Protein AF-0000000065801527 (afdb_homodimer)

Solvent-accessible surface area (backbone atoms only — not comparable to full-atom values): 21418 Å² total; per-residue (Å²): 125,60,31,34,37,39,39,35,39,56,67,44,54,49,92,78,25,67,23,32,37,45,43,52,46,25,53,54,37,26,45,69,68,40,76,78,54,48,74,46,78,42,53,46,76,80,48,93,72,74,78,72,45,41,54,35,53,51,25,48,53,30,50,76,69,70,43,84,64,54,73,69,18,48,52,38,35,50,53,30,48,53,56,30,49,56,55,68,66,28,48,30,38,35,43,23,27,39,48,54,92,47,17,52,43,33,58,49,49,28,52,50,53,42,44,66,33,80,78,65,27,24,37,81,50,99,89,40,76,42,37,60,47,42,85,45,48,41,38,41,37,33,19,31,43,52,66,42,83,44,82,87,35,36,82,56,50,43,25,66,54,44,53,51,50,52,35,35,54,24,32,30,75,74,56,49,72,49,71,37,58,22,39,62,68,37,65,94,46,17,67,59,44,50,52,56,36,45,52,51,39,37,55,51,28,58,72,102,125,62,32,33,36,39,38,36,38,56,66,43,54,49,92,78,26,66,23,33,37,45,44,53,46,25,52,54,38,26,45,70,68,41,76,78,52,48,74,46,79,42,52,46,76,80,48,92,72,73,78,72,43,41,54,34,52,50,26,47,52,31,51,77,70,72,44,86,64,55,74,68,18,48,52,38,34,50,52,31,47,53,56,29,50,55,55,69,66,30,48,31,38,36,42,22,27,38,48,53,94,46,16,53,44,32,57,49,51,29,51,51,53,41,44,66,35,80,77,63,27,25,37,81,50,98,89,41,78,42,37,61,48,41,84,45,47,39,37,39,37,34,21,32,43,50,67,42,84,44,82,87,35,36,82,55,51,41,23,67,54,44,54,52,51,52,36,34,53,24,32,29,75,74,55,50,72,49,72,37,57,22,39,62,68,37,63,93,46,17,69,58,43,49,52,55,36,46,52,51,38,36,56,50,27,58,72,103

Structure (mmCIF, N/CA/C/O backbone):
data_AF-0000000065801527-model_v1
#
loop_
_entity.id
_entity.type
_entity.pdbx_description
1 polymer 'FMN-dependent NADH:quinone oxidoreductase 1'
#
loop_
_atom_site.group_PDB
_atom_site.id
_atom_site.type_symbol
_atom_site.label_atom_id
_atom_site.label_alt_id
_atom_site.label_comp_id
_atom_site.label_asym_id
_atom_site.label_entity_id
_atom_site.label_seq_id
_atom_site.pdbx_PDB_ins_code
_atom_site.Cartn_x
_atom_site.Cartn_y
_atom_site.Cartn_z
_atom_site.occupancy
_atom_site.B_iso_or_equiv
_atom_site.auth_seq_id
_atom_site.auth_comp_id
_atom_site.auth_asym_id
_atom_site.auth_atom_id
_atom_site.pdbx_PDB_model_num
ATOM 1 N N . MET A 1 1 ? -17.875 -24.969 -15.883 1 78.06 1 MET A N 1
ATOM 2 C CA . MET A 1 1 ? -16.422 -24.984 -15.797 1 78.06 1 MET A CA 1
ATOM 3 C C . MET A 1 1 ? -15.922 -23.969 -14.766 1 78.06 1 MET A C 1
ATOM 5 O O . MET A 1 1 ? -16.547 -22.938 -14.555 1 78.06 1 MET A O 1
ATOM 9 N N . SER A 1 2 ? -14.914 -24.312 -13.953 1 87.69 2 SER A N 1
ATOM 10 C CA . SER A 1 2 ? -14.43 -23.438 -12.891 1 87.69 2 SER A CA 1
ATOM 11 C C . SER A 1 2 ? -13.68 -22.25 -13.453 1 87.69 2 SER A C 1
ATOM 13 O O . SER A 1 2 ? -12.961 -22.375 -14.445 1 87.69 2 SER A O 1
ATOM 15 N N . LYS A 1 3 ? -14 -21.078 -13.023 1 95.19 3 LYS A N 1
ATOM 16 C CA . LYS A 1 3 ? -13.312 -19.859 -13.398 1 95.19 3 LYS A CA 1
ATOM 17 C C . LYS A 1 3 ? -12.203 -19.516 -12.398 1 95.19 3 LYS A C 1
ATOM 19 O O . LYS A 1 3 ? -12.453 -19.438 -11.195 1 95.19 3 LYS A O 1
ATOM 24 N N . VAL A 1 4 ? -10.977 -19.344 -12.93 1 97.81 4 VAL A N 1
ATOM 25 C CA . VAL A 1 4 ? -9.828 -19.094 -12.07 1 97.81 4 VAL A CA 1
ATOM 26 C C . VAL A 1 4 ? -9.203 -17.75 -12.43 1 97.81 4 VAL A C 1
ATOM 28 O O . VAL A 1 4 ? -9.039 -17.422 -13.609 1 97.81 4 VAL A O 1
ATOM 31 N N . LEU A 1 5 ? -8.938 -16.953 -11.461 1 98.75 5 LEU A N 1
ATOM 32 C CA . LEU A 1 5 ? -8.312 -15.648 -11.617 1 98.75 5 LEU A CA 1
ATOM 33 C C . LEU A 1 5 ? -6.914 -15.633 -11 1 98.75 5 LEU A C 1
ATOM 35 O O . LEU A 1 5 ? -6.754 -15.883 -9.805 1 98.75 5 LEU A O 1
ATOM 39 N N . PHE A 1 6 ? -5.863 -15.453 -11.82 1 98.75 6 PHE A N 1
ATOM 40 C CA . PHE A 1 6 ? -4.48 -15.312 -11.375 1 98.75 6 PHE A CA 1
ATOM 41 C C . PHE A 1 6 ? -4.062 -13.844 -11.367 1 98.75 6 PHE A C 1
ATOM 43 O O . PHE A 1 6 ? -4.059 -13.188 -12.406 1 98.75 6 PHE A O 1
ATOM 50 N N . VAL A 1 7 ? -3.689 -13.352 -10.211 1 98.94 7 VAL A N 1
ATOM 51 C CA . VAL A 1 7 ? -3.314 -11.945 -10.062 1 98.94 7 VAL A CA 1
ATOM 52 C C . VAL A 1 7 ? -1.834 -11.844 -9.703 1 98.94 7 VAL A C 1
ATOM 54 O O . VAL A 1 7 ? -1.413 -12.305 -8.641 1 98.94 7 VAL A O 1
ATOM 57 N N . LYS A 1 8 ? -1.072 -11.258 -10.586 1 98.81 8 LYS A N 1
ATOM 58 C CA . LYS A 1 8 ? 0.362 -11.047 -10.406 1 98.81 8 LYS A CA 1
ATOM 59 C C . LYS A 1 8 ? 0.672 -9.586 -10.094 1 98.81 8 LYS A C 1
ATOM 61 O O . LYS A 1 8 ? 0.29 -8.688 -10.844 1 98.81 8 LYS A O 1
ATOM 66 N N . ALA A 1 9 ? 1.369 -9.344 -8.953 1 98.81 9 ALA A N 1
ATOM 67 C CA . ALA A 1 9 ? 1.674 -7.969 -8.562 1 98.81 9 ALA A CA 1
ATOM 68 C C . ALA A 1 9 ? 3.182 -7.742 -8.492 1 98.81 9 ALA A C 1
ATOM 70 O O . ALA A 1 9 ? 3.676 -7.125 -7.543 1 98.81 9 ALA A O 1
ATOM 71 N N . ASN A 1 10 ? 3.928 -8.227 -9.391 1 98.75 10 ASN A N 1
ATOM 72 C CA . ASN A 1 10 ? 5.359 -8.023 -9.57 1 98.75 10 ASN A CA 1
ATOM 73 C C . ASN A 1 10 ? 5.738 -7.992 -11.047 1 98.75 10 ASN A C 1
ATOM 75 O O . ASN A 1 10 ? 5.512 -8.961 -11.773 1 98.75 10 ASN A O 1
ATOM 79 N N . ASP A 1 11 ? 6.332 -6.883 -11.508 1 98.38 11 ASP A N 1
ATOM 80 C CA . ASP A 1 11 ? 6.652 -6.785 -12.93 1 98.38 11 ASP A CA 1
ATOM 81 C C . ASP A 1 11 ? 8.125 -7.113 -13.18 1 98.38 11 ASP A C 1
ATOM 83 O O . ASP A 1 11 ? 8.609 -6.961 -14.305 1 98.38 11 ASP A O 1
ATOM 87 N N . ARG A 1 12 ? 8.844 -7.512 -12.141 1 97.88 12 ARG A N 1
ATOM 88 C CA . ARG A 1 12 ? 10.203 -7.98 -12.367 1 97.88 12 ARG A CA 1
ATOM 89 C C . ARG A 1 12 ? 10.203 -9.359 -13.023 1 97.88 12 ARG A C 1
ATOM 91 O O . ARG A 1 12 ? 9.352 -10.195 -12.719 1 97.88 12 ARG A O 1
ATOM 98 N N . PRO A 1 13 ? 11.141 -9.609 -13.93 1 96.69 13 PRO A N 1
ATOM 99 C CA . PRO A 1 13 ? 11.188 -10.914 -14.594 1 96.69 13 PRO A CA 1
ATOM 100 C C . PRO A 1 13 ? 11.43 -12.062 -13.617 1 96.69 13 PRO A C 1
ATOM 102 O O . PRO A 1 13 ? 12.102 -11.875 -12.594 1 96.69 13 PRO A O 1
ATOM 105 N N . ALA A 1 14 ? 10.906 -13.219 -13.938 1 96.06 14 ALA A N 1
ATOM 106 C CA . ALA A 1 14 ? 10.992 -14.391 -13.078 1 96.06 14 ALA A CA 1
ATOM 107 C C . ALA A 1 14 ? 12.445 -14.75 -12.781 1 96.06 14 ALA A C 1
ATOM 109 O O . ALA A 1 14 ? 12.75 -15.297 -11.719 1 96.06 14 ALA A O 1
ATOM 110 N N . GLU A 1 15 ? 13.328 -14.422 -13.617 1 94.56 15 GLU A N 1
ATOM 111 C CA . GLU A 1 15 ? 14.742 -14.711 -13.422 1 94.56 15 GLU A CA 1
ATOM 112 C C . GLU A 1 15 ? 15.336 -13.859 -12.312 1 94.56 15 GLU A C 1
ATOM 114 O O . GLU A 1 15 ? 16.391 -14.188 -11.758 1 94.56 15 GLU A O 1
ATOM 119 N N . GLN A 1 16 ? 14.633 -12.781 -11.977 1 94.38 16 GLN A N 1
ATOM 120 C CA . GLN A 1 16 ? 15.211 -11.82 -11.047 1 94.38 16 GLN A CA 1
ATOM 121 C C . GLN A 1 16 ? 14.359 -11.703 -9.781 1 94.38 16 GLN A C 1
ATOM 123 O O . GLN A 1 16 ? 14.789 -11.102 -8.789 1 94.38 16 GLN A O 1
ATOM 128 N N . ALA A 1 17 ? 13.18 -12.25 -9.852 1 97.94 17 ALA A N 1
ATOM 129 C CA . ALA A 1 17 ? 12.266 -12.055 -8.734 1 97.94 17 ALA A CA 1
ATOM 130 C C . ALA A 1 17 ? 11.586 -13.367 -8.336 1 97.94 17 ALA A C 1
ATOM 132 O O . ALA A 1 17 ? 10.93 -14.008 -9.164 1 97.94 17 ALA A O 1
ATOM 133 N N . VAL A 1 18 ? 11.617 -13.688 -7.082 1 98.69 18 VAL A N 1
ATOM 134 C CA . VAL A 1 18 ? 11.164 -14.977 -6.566 1 98.69 18 VAL A CA 1
ATOM 135 C C . VAL A 1 18 ? 9.641 -15.07 -6.668 1 98.69 18 VAL A C 1
ATOM 137 O O . VAL A 1 18 ? 9.102 -16.125 -7.035 1 98.69 18 VAL A O 1
ATOM 140 N N . SER A 1 19 ? 8.953 -14 -6.352 1 98.81 19 SER A N 1
ATOM 141 C CA . SER A 1 19 ? 7.492 -14.055 -6.422 1 98.81 19 SER A CA 1
ATOM 142 C C . SER A 1 19 ? 7.02 -14.258 -7.855 1 98.81 19 SER A C 1
ATOM 144 O O . SER A 1 19 ? 5.996 -14.906 -8.094 1 98.81 19 SER A O 1
ATOM 146 N N . SER A 1 20 ? 7.711 -13.625 -8.828 1 98.75 20 SER A N 1
ATOM 147 C CA . SER A 1 20 ? 7.398 -13.867 -10.234 1 98.75 20 SER A CA 1
ATOM 148 C C . SER A 1 20 ? 7.613 -15.328 -10.609 1 98.75 20 SER A C 1
ATOM 150 O O . SER A 1 20 ? 6.812 -15.906 -11.344 1 98.75 20 SER A O 1
ATOM 152 N N . LYS A 1 21 ? 8.664 -15.93 -10.078 1 98.62 21 LYS A N 1
ATOM 153 C CA . LYS A 1 21 ? 8.906 -17.359 -10.289 1 98.62 21 LYS A CA 1
ATOM 154 C C . LYS A 1 21 ? 7.781 -18.203 -9.688 1 98.62 21 LYS A C 1
ATOM 156 O O . LYS A 1 21 ? 7.352 -19.188 -10.297 1 98.62 21 LYS A O 1
ATOM 161 N N . MET A 1 22 ? 7.426 -17.828 -8.492 1 98.94 22 MET A N 1
ATOM 162 C CA . MET A 1 22 ? 6.305 -18.516 -7.852 1 98.94 22 MET A CA 1
ATOM 163 C C . MET A 1 22 ? 5.066 -18.484 -8.742 1 98.94 22 MET A C 1
ATOM 165 O O . MET A 1 22 ? 4.406 -19.5 -8.938 1 98.94 22 MET A O 1
ATOM 169 N N . TYR A 1 23 ? 4.746 -17.281 -9.258 1 98.88 23 TYR A N 1
ATOM 170 C CA . TYR A 1 23 ? 3.574 -17.094 -10.109 1 98.88 23 TYR A CA 1
ATOM 171 C C . TYR A 1 23 ? 3.629 -18 -11.328 1 98.88 23 TYR A C 1
ATOM 173 O O . TYR A 1 23 ? 2.684 -18.75 -11.594 1 98.88 23 TYR A O 1
ATOM 181 N N . GLU A 1 24 ? 4.762 -17.953 -12.062 1 98.69 24 GLU A N 1
ATOM 182 C CA . GLU A 1 24 ? 4.902 -18.75 -13.289 1 98.69 24 GLU A CA 1
ATOM 183 C C . GLU A 1 24 ? 4.816 -20.234 -12.992 1 98.69 24 GLU A C 1
ATOM 185 O O . GLU A 1 24 ? 4.18 -20.984 -13.742 1 98.69 24 GLU A O 1
ATOM 190 N N . THR A 1 25 ? 5.473 -20.641 -11.938 1 98.75 25 THR A N 1
ATOM 191 C CA . THR A 1 25 ? 5.449 -22.047 -11.523 1 98.75 25 THR A CA 1
ATOM 192 C C . THR A 1 25 ? 4.027 -22.484 -11.203 1 98.75 25 THR A C 1
ATOM 194 O O . THR A 1 25 ? 3.592 -23.562 -11.641 1 98.75 25 THR A O 1
ATOM 197 N N . PHE A 1 26 ? 3.291 -21.688 -10.43 1 98.88 26 PHE A N 1
ATOM 198 C CA . PHE A 1 26 ? 1.918 -22.016 -10.07 1 98.88 26 PHE A CA 1
ATOM 199 C C . PHE A 1 26 ? 1.047 -22.156 -11.312 1 98.88 26 PHE A C 1
ATOM 201 O O . PHE A 1 26 ? 0.351 -23.156 -11.484 1 98.88 26 PHE A O 1
ATOM 208 N N . VAL A 1 27 ? 1.111 -21.141 -12.156 1 98.06 27 VAL A N 1
ATOM 209 C CA . VAL A 1 27 ? 0.258 -21.078 -13.336 1 98.06 27 VAL A CA 1
ATOM 210 C C . VAL A 1 27 ? 0.53 -22.281 -14.234 1 98.06 27 VAL A C 1
ATOM 212 O O . VAL A 1 27 ? -0.401 -22.969 -14.672 1 98.06 27 VAL A O 1
ATOM 215 N N . SER A 1 28 ? 1.818 -22.547 -14.508 1 97.69 28 SER A N 1
ATOM 216 C CA . SER A 1 28 ? 2.174 -23.656 -15.391 1 97.69 28 SER A CA 1
ATOM 217 C C . SER A 1 28 ? 1.722 -24.984 -14.812 1 97.69 28 SER A C 1
ATOM 219 O O . SER A 1 28 ? 1.13 -25.812 -15.523 1 97.69 28 SER A O 1
ATOM 221 N N . THR A 1 29 ? 1.956 -25.203 -13.562 1 98.38 29 THR A N 1
ATOM 222 C CA . THR A 1 29 ? 1.58 -26.453 -12.898 1 98.38 29 THR A CA 1
ATOM 223 C C . THR A 1 29 ? 0.064 -26.625 -12.883 1 98.38 29 THR A C 1
ATOM 225 O O . THR A 1 29 ? -0.45 -27.703 -13.164 1 98.38 29 THR A O 1
ATOM 228 N N . TYR A 1 30 ? -0.646 -25.547 -12.547 1 97.81 30 TYR A N 1
ATOM 229 C CA . TYR A 1 30 ? -2.104 -25.594 -12.492 1 97.81 30 TYR A CA 1
ATOM 230 C C . TYR A 1 30 ? -2.689 -25.922 -13.859 1 97.81 30 TYR A C 1
ATOM 232 O O . TYR A 1 30 ? -3.596 -26.766 -13.969 1 97.81 30 TYR A O 1
ATOM 240 N N . LYS A 1 31 ? -2.215 -25.266 -14.875 1 96.12 31 LYS A N 1
ATOM 241 C CA . LYS A 1 31 ? -2.709 -25.484 -16.234 1 96.12 31 LYS A CA 1
ATOM 242 C C . LYS A 1 31 ? -2.488 -26.938 -16.656 1 96.12 31 LYS A C 1
ATOM 244 O O . LYS A 1 31 ? -3.328 -27.516 -17.344 1 96.12 31 LYS A O 1
ATOM 249 N N . GLU A 1 32 ? -1.385 -27.469 -16.281 1 95.75 32 GLU A N 1
ATOM 250 C CA . GLU A 1 32 ? -1.083 -28.859 -16.578 1 95.75 32 GLU A CA 1
ATOM 251 C C . GLU A 1 32 ? -2.053 -29.797 -15.875 1 95.75 32 GLU A C 1
ATOM 253 O O . GLU A 1 32 ? -2.516 -30.781 -16.469 1 95.75 32 GLU A O 1
ATOM 258 N N . ALA A 1 33 ? -2.389 -29.484 -14.727 1 94.81 33 ALA A N 1
ATOM 259 C CA . ALA A 1 33 ? -3.242 -30.344 -13.906 1 94.81 33 ALA A CA 1
ATOM 260 C C . ALA A 1 33 ? -4.715 -30.141 -14.242 1 94.81 33 ALA A C 1
ATOM 262 O O . ALA A 1 33 ? -5.547 -31.016 -13.992 1 94.81 33 ALA A O 1
ATOM 263 N N . ASN A 1 34 ? -5.016 -28.969 -14.805 1 93.75 34 ASN A N 1
ATOM 264 C CA . ASN A 1 34 ? -6.398 -28.594 -15.094 1 93.75 34 ASN A CA 1
ATOM 265 C C . ASN A 1 34 ? -6.543 -28.047 -16.5 1 93.75 34 ASN A C 1
ATOM 267 O O . ASN A 1 34 ? -6.875 -26.875 -16.688 1 93.75 34 ASN A O 1
ATOM 271 N N . PRO A 1 35 ? -6.504 -28.891 -17.469 1 89.5 35 PRO A N 1
ATOM 272 C CA . PRO A 1 35 ? -6.469 -28.438 -18.859 1 89.5 35 PRO A CA 1
ATOM 273 C C . PRO A 1 35 ? -7.789 -27.812 -19.312 1 89.5 35 PRO A C 1
ATOM 275 O O . PRO A 1 35 ? -7.82 -27.062 -20.281 1 89.5 35 PRO A O 1
ATOM 278 N N . ASN A 1 36 ? -8.883 -27.953 -18.688 1 87.94 36 ASN A N 1
ATOM 279 C CA . ASN A 1 36 ? -10.188 -27.484 -19.141 1 87.94 36 ASN A CA 1
ATOM 280 C C . ASN A 1 36 ? -10.664 -26.297 -18.297 1 87.94 36 ASN A C 1
ATOM 282 O O . ASN A 1 36 ? -11.82 -25.875 -18.422 1 87.94 36 ASN A O 1
ATOM 286 N N . THR A 1 37 ? -9.828 -25.641 -17.594 1 89.94 37 THR A N 1
ATOM 287 C CA . THR A 1 37 ? -10.234 -24.531 -16.734 1 89.94 37 THR A CA 1
ATOM 288 C C . THR A 1 37 ? -10.148 -23.203 -17.484 1 89.94 37 THR A C 1
ATOM 290 O O . THR A 1 37 ? -9.281 -23.031 -18.328 1 89.94 37 THR A O 1
ATOM 293 N N . GLU A 1 38 ? -11.141 -22.344 -17.297 1 95 38 GLU A N 1
ATOM 294 C CA . GLU A 1 38 ? -11.094 -20.984 -17.797 1 95 38 GLU A CA 1
ATOM 295 C C . GLU A 1 38 ? -10.234 -20.094 -16.891 1 95 38 GLU A C 1
ATOM 297 O O . GLU A 1 38 ? -10.562 -19.875 -15.727 1 95 38 GLU A O 1
ATOM 302 N N . ILE A 1 39 ? -9.18 -19.609 -17.469 1 96.25 39 ILE A N 1
ATOM 303 C CA . ILE A 1 39 ? -8.203 -18.875 -16.672 1 96.25 39 ILE A CA 1
ATOM 304 C C . ILE A 1 39 ? -8.133 -17.438 -17.141 1 96.25 39 ILE A C 1
ATOM 306 O O . ILE A 1 39 ? -8.078 -17.172 -18.344 1 96.25 39 ILE A O 1
ATOM 310 N N . THR A 1 40 ? -8.281 -16.484 -16.234 1 97.81 40 THR A N 1
ATOM 311 C CA . THR A 1 40 ? -7.953 -15.078 -16.453 1 97.81 40 THR A CA 1
ATOM 312 C C . THR A 1 40 ? -6.676 -14.703 -15.711 1 97.81 40 THR A C 1
ATOM 314 O O . THR A 1 40 ? -6.551 -14.969 -14.516 1 97.81 40 THR A O 1
ATOM 317 N N . GLU A 1 41 ? -5.699 -14.195 -16.406 1 98.12 41 GLU A N 1
ATOM 318 C CA . GLU A 1 41 ? -4.445 -13.742 -15.805 1 98.12 41 GLU A CA 1
ATOM 319 C C . GLU A 1 41 ? -4.355 -12.219 -15.805 1 98.12 41 GLU A C 1
ATOM 321 O O . GLU A 1 41 ? -4.559 -11.578 -16.844 1 98.12 41 GLU A O 1
ATOM 326 N N . LEU A 1 42 ? -4.094 -11.672 -14.672 1 98.69 42 LEU A N 1
ATOM 327 C CA . LEU A 1 42 ? -3.91 -10.234 -14.531 1 98.69 42 LEU A CA 1
ATOM 328 C C . LEU A 1 42 ? -2.488 -9.906 -14.086 1 98.69 42 LEU A C 1
ATOM 330 O O . LEU A 1 42 ? -2.043 -10.367 -13.031 1 98.69 42 LEU A O 1
ATOM 334 N N . ASP A 1 43 ? -1.801 -9.242 -14.906 1 98.56 43 ASP A N 1
ATOM 335 C CA . ASP A 1 43 ? -0.57 -8.562 -14.508 1 98.56 43 ASP A CA 1
ATOM 336 C C . ASP A 1 43 ? -0.842 -7.105 -14.133 1 98.56 43 ASP A C 1
ATOM 338 O O . ASP A 1 43 ? -1.006 -6.254 -15.008 1 98.56 43 ASP A O 1
ATOM 342 N N . LEU A 1 44 ? -0.813 -6.797 -12.875 1 98.81 44 LEU A N 1
ATOM 343 C CA . LEU A 1 44 ? -1.33 -5.52 -12.398 1 98.81 44 LEU A CA 1
ATOM 344 C C . LEU A 1 44 ? -0.447 -4.367 -12.867 1 98.81 44 LEU A C 1
ATOM 346 O O . LEU A 1 44 ? -0.928 -3.248 -13.055 1 98.81 44 LEU A O 1
ATOM 350 N N . PHE A 1 45 ? 0.831 -4.602 -13.062 1 98.44 45 PHE A N 1
ATOM 351 C CA . PHE A 1 45 ? 1.733 -3.553 -13.523 1 98.44 45 PHE A CA 1
ATOM 352 C C . PHE A 1 45 ? 1.516 -3.264 -15.008 1 98.44 45 PHE A C 1
ATOM 354 O O . PHE A 1 45 ? 1.897 -2.199 -15.5 1 98.44 45 PHE A O 1
ATOM 361 N N . ALA A 1 46 ? 0.953 -4.207 -15.727 1 97.81 46 ALA A N 1
ATOM 362 C CA . ALA A 1 46 ? 0.756 -4.047 -17.156 1 97.81 46 ALA A CA 1
ATOM 363 C C . ALA A 1 46 ? -0.588 -3.389 -17.469 1 97.81 46 ALA A C 1
ATOM 365 O O . ALA A 1 46 ? -0.86 -3.012 -18.609 1 97.81 46 ALA A O 1
ATOM 366 N N . LEU A 1 47 ? -1.418 -3.234 -16.453 1 97.94 47 LEU A N 1
ATOM 367 C CA . LEU A 1 47 ? -2.748 -2.656 -16.625 1 97.94 47 LEU A CA 1
ATOM 368 C C . LEU A 1 47 ? -2.73 -1.161 -16.312 1 97.94 47 LEU A C 1
ATOM 370 O O . LEU A 1 47 ? -1.825 -0.671 -15.641 1 97.94 47 LEU A O 1
ATOM 374 N N . ASP A 1 48 ? -3.66 -0.472 -16.906 1 95.62 48 ASP A N 1
ATOM 375 C CA . ASP A 1 48 ? -3.918 0.911 -16.516 1 95.62 48 ASP A CA 1
ATOM 376 C C . ASP A 1 48 ? -4.855 0.976 -15.312 1 95.62 48 ASP A C 1
ATOM 378 O O . ASP A 1 48 ? -6.078 1 -15.469 1 95.62 48 ASP A O 1
ATOM 382 N N . LEU A 1 49 ? -4.289 1.037 -14.148 1 98.19 49 LEU A N 1
ATOM 383 C CA . LEU A 1 49 ? -5.043 1.046 -12.898 1 98.19 49 LEU A CA 1
ATOM 384 C C . LEU A 1 49 ? -4.941 2.404 -12.211 1 98.19 49 LEU A C 1
ATOM 386 O O . LEU A 1 49 ? -4.031 2.633 -11.414 1 98.19 49 LEU A O 1
ATOM 390 N N . PRO A 1 50 ? -5.895 3.312 -12.508 1 98.19 50 PRO A N 1
ATOM 391 C CA . PRO A 1 50 ? -5.871 4.578 -11.766 1 98.19 50 PRO A CA 1
ATOM 392 C C . PRO A 1 50 ? -5.973 4.379 -10.258 1 98.19 50 PRO A C 1
ATOM 394 O O . PRO A 1 50 ? -6.691 3.486 -9.797 1 98.19 50 PRO A O 1
ATOM 397 N N . TYR A 1 51 ? -5.258 5.219 -9.562 1 98.62 51 TYR A N 1
ATOM 398 C CA . TYR A 1 51 ? -5.34 5.16 -8.109 1 98.62 51 TYR A CA 1
ATOM 399 C C . TYR A 1 51 ? -6.785 5.281 -7.637 1 98.62 51 TYR A C 1
ATOM 401 O O . TYR A 1 51 ? -7.555 6.074 -8.18 1 98.62 51 TYR A O 1
ATOM 409 N N . TYR A 1 52 ? -7.109 4.465 -6.68 1 98.62 52 TYR A N 1
ATOM 410 C CA . TYR A 1 52 ? -8.422 4.543 -6.043 1 98.62 52 TYR A CA 1
ATOM 411 C C . TYR A 1 52 ? -8.492 5.719 -5.074 1 98.62 52 TYR A C 1
ATOM 413 O O . TYR A 1 52 ? -7.688 5.812 -4.145 1 98.62 52 TYR A O 1
ATOM 421 N N . GLY A 1 53 ? -9.422 6.68 -5.281 1 98.06 53 GLY A N 1
ATOM 422 C CA . GLY A 1 53 ? -9.531 7.875 -4.465 1 98.06 53 GLY A CA 1
ATOM 423 C C . GLY A 1 53 ? -10.922 8.492 -4.5 1 98.06 53 GLY A C 1
ATOM 424 O O . GLY A 1 53 ? -11.922 7.785 -4.613 1 98.06 53 GLY A O 1
ATOM 425 N N . ASN A 1 54 ? -10.953 9.773 -4.332 1 98.12 54 ASN A N 1
ATOM 426 C CA . ASN A 1 54 ? -12.195 10.516 -4.129 1 98.12 54 ASN A CA 1
ATOM 427 C C . ASN A 1 54 ? -13.156 10.336 -5.309 1 98.12 54 ASN A C 1
ATOM 429 O O . ASN A 1 54 ? -14.367 10.227 -5.117 1 98.12 54 ASN A O 1
ATOM 433 N N . ILE A 1 55 ? -12.641 10.344 -6.531 1 98.06 55 ILE A N 1
ATOM 434 C CA . ILE A 1 55 ? -13.492 10.25 -7.707 1 98.06 55 ILE A CA 1
ATOM 435 C C . ILE A 1 55 ? -14.234 8.914 -7.711 1 98.06 55 ILE A C 1
ATOM 437 O O . ILE A 1 55 ? -15.445 8.875 -7.922 1 98.06 55 ILE A O 1
ATOM 441 N N . ALA A 1 56 ? -13.539 7.828 -7.457 1 98.12 56 ALA A N 1
ATOM 442 C CA . ALA A 1 56 ? -14.156 6.504 -7.418 1 98.12 56 ALA A CA 1
ATOM 443 C C . ALA A 1 56 ? -15.086 6.367 -6.215 1 98.12 56 ALA A C 1
ATOM 445 O O . ALA A 1 56 ? -16.188 5.812 -6.328 1 98.12 56 ALA A O 1
ATOM 446 N N . ILE A 1 57 ? -14.648 6.883 -5.086 1 97.5 57 ILE A N 1
ATOM 447 C CA . ILE A 1 57 ? -15.414 6.789 -3.85 1 97.5 57 ILE A CA 1
ATOM 448 C C . ILE A 1 57 ? -16.719 7.574 -3.994 1 97.5 57 ILE A C 1
ATOM 450 O O . ILE A 1 57 ? -17.797 7.047 -3.732 1 97.5 57 ILE A O 1
ATOM 454 N N . SER A 1 58 ? -16.609 8.82 -4.418 1 97.06 58 SER A N 1
ATOM 455 C CA . SER A 1 58 ? -17.781 9.672 -4.602 1 97.06 58 SER A CA 1
ATOM 456 C C . SER A 1 58 ? -18.703 9.125 -5.688 1 97.06 58 SER A C 1
ATOM 458 O O . SER A 1 58 ? -19.922 9.148 -5.543 1 97.06 58 SER A O 1
ATOM 460 N N . GLY A 1 59 ? -18.094 8.68 -6.805 1 97.81 59 GLY A N 1
ATOM 461 C CA . GLY A 1 59 ? -18.891 8.078 -7.863 1 97.81 59 GLY A CA 1
ATOM 462 C C . GLY A 1 59 ? -19.688 6.875 -7.391 1 97.81 59 GLY A C 1
ATOM 463 O O . GLY A 1 59 ? -20.875 6.738 -7.727 1 97.81 59 GLY A O 1
ATOM 464 N N . GLY A 1 60 ? -19.047 5.996 -6.656 1 96.62 60 GLY A N 1
ATOM 465 C CA . GLY A 1 60 ? -19.734 4.844 -6.105 1 96.62 60 GLY A CA 1
ATOM 466 C C . GLY A 1 60 ? -20.891 5.227 -5.195 1 96.62 60 GLY A C 1
ATOM 467 O O . GLY A 1 60 ? -21.969 4.637 -5.273 1 96.62 60 GLY A O 1
ATOM 468 N N . TYR A 1 61 ? -20.641 6.207 -4.328 1 95.38 61 TYR A N 1
ATOM 469 C CA . TYR A 1 61 ? -21.688 6.707 -3.43 1 95.38 61 TYR A CA 1
ATOM 470 C C . TYR A 1 61 ? -22.859 7.262 -4.211 1 95.38 61 TYR A C 1
ATOM 472 O O . TYR A 1 61 ? -24.016 6.902 -3.945 1 95.38 61 TYR A O 1
ATOM 480 N N . LYS A 1 62 ? -22.594 8.156 -5.184 1 96.81 62 LYS A N 1
ATOM 481 C CA . LYS A 1 62 ? -23.625 8.781 -5.988 1 96.81 62 LYS A CA 1
ATOM 482 C C . LYS A 1 62 ? -24.453 7.738 -6.734 1 96.81 62 LYS A C 1
ATOM 484 O O . LYS A 1 62 ? -25.688 7.812 -6.766 1 96.81 62 LYS A O 1
ATOM 489 N N . ARG A 1 63 ? -23.781 6.816 -7.285 1 95.25 63 ARG A N 1
ATOM 490 C CA . ARG A 1 63 ? -24.469 5.75 -8.008 1 95.25 63 ARG A CA 1
ATOM 491 C C . ARG A 1 63 ? -25.422 4.988 -7.086 1 95.25 63 ARG A C 1
ATOM 493 O O . ARG A 1 63 ? -26.547 4.691 -7.469 1 95.25 63 ARG A O 1
ATOM 500 N N . SER A 1 64 ? -24.922 4.66 -5.934 1 93.56 64 SER A N 1
ATOM 501 C CA . SER A 1 64 ? -25.734 3.906 -4.984 1 93.56 64 SER A CA 1
ATOM 502 C C . SER A 1 64 ? -26.969 4.699 -4.551 1 93.56 64 SER A C 1
ATOM 504 O O . SER A 1 64 ? -27.984 4.117 -4.156 1 93.56 64 SER A O 1
ATOM 506 N N . GLN A 1 65 ? -26.891 6.016 -4.664 1 95.12 65 GLN A N 1
ATOM 507 C CA . GLN A 1 65 ? -27.984 6.891 -4.27 1 95.12 65 GLN A CA 1
ATOM 508 C C . GLN A 1 65 ? -28.859 7.25 -5.465 1 95.12 65 GLN A C 1
ATOM 510 O O . GLN A 1 65 ? -29.828 8.016 -5.336 1 95.12 65 GLN A O 1
ATOM 515 N N . GLY A 1 66 ? -28.469 6.785 -6.605 1 95.12 66 GLY A N 1
ATOM 516 C CA . GLY A 1 66 ? -29.219 7.094 -7.809 1 95.12 66 GLY A CA 1
ATOM 517 C C . GLY A 1 66 ? -28.969 8.5 -8.328 1 95.12 66 GLY A C 1
ATOM 518 O O . GLY A 1 66 ? -29.812 9.07 -9.023 1 95.12 66 GLY A O 1
ATOM 519 N N . MET A 1 67 ? -27.844 9.086 -7.957 1 97.56 67 MET A N 1
ATOM 520 C CA . MET A 1 67 ? -27.5 10.43 -8.391 1 97.56 67 MET A CA 1
ATOM 521 C C . MET A 1 67 ? -26.734 10.391 -9.711 1 97.56 67 MET A C 1
ATOM 523 O O . MET A 1 67 ? -26.141 9.367 -10.07 1 97.56 67 MET A O 1
ATOM 527 N N . GLU A 1 68 ? -26.719 11.453 -10.367 1 97.75 68 GLU A N 1
ATOM 528 C CA . GLU A 1 68 ? -25.984 11.578 -11.617 1 97.75 68 GLU A CA 1
ATOM 529 C C . GLU A 1 68 ? -24.469 11.609 -11.375 1 97.75 68 GLU A C 1
ATOM 531 O O . GLU A 1 68 ? -24.016 12.234 -10.414 1 97.75 68 GLU A O 1
ATOM 536 N N . LEU A 1 69 ? -23.75 11.023 -12.219 1 98.19 69 LEU A N 1
ATOM 537 C CA . LEU A 1 69 ? -22.297 10.984 -12.156 1 98.19 69 LEU A CA 1
ATOM 538 C C . LEU A 1 69 ? -21.688 11.883 -13.219 1 98.19 69 LEU A C 1
ATOM 540 O O . LEU A 1 69 ? -22.234 12.016 -14.312 1 98.19 69 LEU A O 1
ATOM 544 N N . THR A 1 70 ? -20.656 12.547 -12.891 1 98 70 THR A N 1
ATOM 545 C CA . THR A 1 70 ? -19.844 13.188 -13.922 1 98 70 THR A CA 1
ATOM 546 C C . THR A 1 70 ? -19.203 12.141 -14.828 1 98 70 THR A C 1
ATOM 548 O O . THR A 1 70 ? -19.188 10.953 -14.508 1 98 70 THR A O 1
ATOM 551 N N . ALA A 1 71 ? -18.688 12.508 -15.906 1 98.12 71 ALA A N 1
ATOM 552 C CA . ALA A 1 71 ? -18.016 11.602 -16.828 1 98.12 71 ALA A CA 1
ATOM 553 C C . ALA A 1 71 ? -16.828 10.914 -16.172 1 98.12 71 ALA A C 1
ATOM 555 O O . ALA A 1 71 ? -16.594 9.727 -16.375 1 98.12 71 ALA A O 1
ATOM 556 N N . GLU A 1 72 ? -16.109 11.672 -15.383 1 97.88 72 GLU A N 1
ATOM 557 C CA . GLU A 1 72 ? -14.953 11.133 -14.672 1 97.88 72 GLU A CA 1
ATOM 558 C C . GLU A 1 72 ? -15.367 10.086 -13.648 1 97.88 72 GLU A C 1
ATOM 560 O O . GLU A 1 72 ? -14.719 9.047 -13.516 1 97.88 72 GLU A O 1
ATOM 565 N N . GLU A 1 73 ? -16.344 10.359 -12.945 1 98.38 73 GLU A N 1
ATOM 566 C CA . GLU A 1 73 ? -16.875 9.414 -11.953 1 98.38 73 GLU A CA 1
ATOM 567 C C . GLU A 1 73 ? -17.375 8.141 -12.617 1 98.38 73 GLU A C 1
ATOM 569 O O . GLU A 1 73 ? -17.156 7.039 -12.109 1 98.38 73 GLU A O 1
ATOM 574 N N . GLU A 1 74 ? -18.078 8.273 -13.727 1 98.19 74 GLU A N 1
ATOM 575 C CA . GLU A 1 74 ? -18.578 7.113 -14.469 1 98.19 74 GLU A CA 1
ATOM 576 C C . GLU A 1 74 ? -17.422 6.203 -14.891 1 98.19 74 GLU A C 1
ATOM 578 O O . GLU A 1 74 ? -17.516 4.98 -14.75 1 98.19 74 GLU A O 1
ATOM 583 N N . LYS A 1 75 ? -16.438 6.82 -15.414 1 98.31 75 LYS A N 1
ATOM 584 C CA . LYS A 1 75 ? -15.266 6.055 -15.844 1 98.31 75 LYS A CA 1
ATOM 585 C C . LYS A 1 75 ? -14.625 5.328 -14.664 1 98.31 75 LYS A C 1
ATOM 587 O O . LYS A 1 75 ? -14.242 4.16 -14.781 1 98.31 75 LYS A O 1
ATOM 592 N N . ALA A 1 76 ? -14.445 6.004 -13.547 1 98.38 76 ALA A N 1
ATOM 593 C CA . ALA A 1 76 ? -13.836 5.43 -12.352 1 98.38 76 ALA A CA 1
ATOM 594 C C . ALA A 1 76 ? -14.664 4.27 -11.812 1 98.38 76 ALA A C 1
ATOM 596 O O . ALA A 1 76 ? -14.125 3.203 -11.5 1 98.38 76 ALA A O 1
ATOM 597 N N . VAL A 1 77 ? -15.938 4.465 -11.742 1 98.19 77 VAL A N 1
ATOM 598 C CA . VAL A 1 77 ? -16.828 3.438 -11.227 1 98.19 77 VAL A CA 1
ATOM 599 C C . VAL A 1 77 ? -16.844 2.238 -12.172 1 98.19 77 VAL A C 1
ATOM 601 O O . VAL A 1 77 ? -16.891 1.089 -11.727 1 98.19 77 VAL A O 1
ATOM 604 N N . ALA A 1 78 ? -16.812 2.475 -13.469 1 98.38 78 ALA A N 1
ATOM 605 C CA . ALA A 1 78 ? -16.781 1.396 -14.453 1 98.38 78 ALA A CA 1
ATOM 606 C C . ALA A 1 78 ? -15.516 0.552 -14.289 1 98.38 78 ALA A C 1
ATOM 608 O O . ALA A 1 78 ? -15.562 -0.674 -14.414 1 98.38 78 ALA A O 1
ATOM 609 N N . THR A 1 79 ? -14.414 1.222 -14.039 1 98.62 79 THR A N 1
ATOM 610 C CA . THR A 1 79 ? -13.156 0.511 -13.805 1 98.62 79 THR A CA 1
ATOM 611 C C . THR A 1 79 ? -13.258 -0.361 -12.555 1 98.62 79 THR A C 1
ATOM 613 O O . THR A 1 79 ? -12.883 -1.534 -12.586 1 98.62 79 THR A O 1
ATOM 616 N N . VAL A 1 80 ? -13.75 0.198 -11.508 1 98.56 80 VAL A N 1
ATOM 617 C CA . VAL A 1 80 ? -13.953 -0.546 -10.266 1 98.56 80 VAL A CA 1
ATOM 618 C C . VAL A 1 80 ? -14.836 -1.763 -10.539 1 98.56 80 VAL A C 1
ATOM 620 O O . VAL A 1 80 ? -14.484 -2.887 -10.172 1 98.56 80 VAL A O 1
ATOM 623 N N . ASP A 1 81 ? -15.93 -1.561 -11.242 1 98.19 81 ASP A N 1
ATOM 624 C CA . ASP A 1 81 ? -16.891 -2.625 -11.516 1 98.19 81 ASP A CA 1
ATOM 625 C C . ASP A 1 81 ? -16.25 -3.738 -12.344 1 98.19 81 ASP A C 1
ATOM 627 O O . ASP A 1 81 ? -16.516 -4.922 -12.117 1 98.19 81 ASP A O 1
ATOM 631 N N . GLN A 1 82 ? -15.508 -3.324 -13.273 1 98.44 82 GLN A N 1
ATOM 632 C CA . GLN A 1 82 ? -14.875 -4.297 -14.156 1 98.44 82 GLN A CA 1
ATOM 633 C C . GLN A 1 82 ? -14.062 -5.316 -13.359 1 98.44 82 GLN A C 1
ATOM 635 O O . GLN A 1 82 ? -14.273 -6.523 -13.492 1 98.44 82 GLN A O 1
ATOM 640 N N . TYR A 1 83 ? -13.211 -4.84 -12.531 1 98.75 83 TYR A N 1
ATOM 641 C CA . TYR A 1 83 ? -12.312 -5.734 -11.797 1 98.75 83 TYR A CA 1
ATOM 642 C C . TYR A 1 83 ? -13.047 -6.414 -10.648 1 98.75 83 TYR A C 1
ATOM 644 O O . TYR A 1 83 ? -12.781 -7.578 -10.344 1 98.75 83 TYR A O 1
ATOM 652 N N . LEU A 1 84 ? -13.922 -5.668 -10.016 1 98.69 84 LEU A N 1
ATOM 653 C CA . LEU A 1 84 ? -14.734 -6.258 -8.961 1 98.69 84 LEU A CA 1
ATOM 654 C C . LEU A 1 84 ? -15.555 -7.426 -9.5 1 98.69 84 LEU A C 1
ATOM 656 O O . LEU A 1 84 ? -15.57 -8.508 -8.906 1 98.69 84 LEU A O 1
ATOM 660 N N . ASN A 1 85 ? -16.234 -7.258 -10.633 1 98.5 85 ASN A N 1
ATOM 661 C CA . ASN A 1 85 ? -17.062 -8.312 -11.219 1 98.5 85 ASN A CA 1
ATOM 662 C C . ASN A 1 85 ? -16.203 -9.508 -11.648 1 98.5 85 ASN A C 1
ATOM 664 O O . ASN A 1 85 ? -16.609 -10.656 -11.477 1 98.5 85 ASN A O 1
ATOM 668 N N . GLN A 1 86 ? -15.078 -9.227 -12.219 1 98.5 86 GLN A N 1
ATOM 669 C CA . GLN A 1 86 ? -14.156 -10.297 -12.578 1 98.5 86 GLN A CA 1
ATOM 670 C C . GLN A 1 86 ? -13.789 -11.141 -11.367 1 98.5 86 GLN A C 1
ATOM 672 O O . GLN A 1 86 ? -13.781 -12.375 -11.445 1 98.5 86 GLN A O 1
ATOM 677 N N . PHE A 1 87 ? -13.508 -10.523 -10.258 1 98.81 87 PHE A N 1
ATOM 678 C CA . PHE A 1 87 ? -13.18 -11.211 -9.008 1 98.81 87 PHE A CA 1
ATOM 679 C C . PHE A 1 87 ? -14.375 -11.992 -8.484 1 98.81 87 PHE A C 1
ATOM 681 O O . PHE A 1 87 ? -14.242 -13.148 -8.086 1 98.81 87 PHE A O 1
ATOM 688 N N . LEU A 1 88 ? -15.523 -11.352 -8.516 1 98.56 88 LEU A N 1
ATOM 689 C CA . LEU A 1 88 ? -16.734 -11.977 -7.984 1 98.56 88 LEU A CA 1
ATOM 690 C C . LEU A 1 88 ? -17.109 -13.195 -8.812 1 98.56 88 LEU A C 1
ATOM 692 O O . LEU A 1 88 ? -17.641 -14.172 -8.273 1 98.56 88 LEU A O 1
ATOM 696 N N . GLU A 1 89 ? -16.844 -13.219 -10.055 1 97.5 89 GLU A N 1
ATOM 697 C CA . GLU A 1 89 ? -17.219 -14.297 -10.953 1 97.5 89 GLU A CA 1
ATOM 698 C C . GLU A 1 89 ? -16.25 -15.477 -10.836 1 97.5 89 GLU A C 1
ATOM 700 O O . GLU A 1 89 ? -16.562 -16.594 -11.258 1 97.5 89 GLU A O 1
ATOM 705 N N . ALA A 1 90 ? -15.094 -15.234 -10.312 1 98 90 ALA A N 1
ATOM 706 C CA . ALA A 1 90 ? -14.086 -16.281 -10.188 1 98 90 ALA A CA 1
ATOM 707 C C . ALA A 1 90 ? -14.414 -17.219 -9.016 1 98 90 ALA A C 1
ATOM 709 O O . ALA A 1 90 ? -14.844 -16.75 -7.957 1 98 90 ALA A O 1
ATOM 710 N N . ASP A 1 91 ? -14.195 -18.516 -9.203 1 96.69 91 ASP A N 1
ATOM 711 C CA . ASP A 1 91 ? -14.344 -19.516 -8.141 1 96.69 91 ASP A CA 1
ATOM 712 C C . ASP A 1 91 ? -13.062 -19.641 -7.316 1 96.69 91 ASP A C 1
ATOM 714 O O . ASP A 1 91 ? -13.117 -19.891 -6.113 1 96.69 91 ASP A O 1
ATOM 718 N N . LYS A 1 92 ? -11.969 -19.531 -8.023 1 97.12 92 LYS A N 1
ATOM 719 C CA . LYS A 1 92 ? -10.633 -19.656 -7.457 1 97.12 92 LYS A CA 1
ATOM 720 C C . LYS A 1 92 ? -9.773 -18.438 -7.809 1 97.12 92 LYS A C 1
ATOM 722 O O . LYS A 1 92 ? -9.852 -17.922 -8.922 1 97.12 92 LYS A O 1
ATOM 727 N N . VAL A 1 93 ? -9 -18 -6.832 1 98.75 93 VAL A N 1
ATOM 728 C CA . VAL A 1 93 ? -8.156 -16.828 -7.059 1 98.75 93 VAL A CA 1
ATOM 729 C C . VAL A 1 93 ? -6.762 -17.078 -6.484 1 98.75 93 VAL A C 1
ATOM 731 O O . VAL A 1 93 ? -6.625 -17.641 -5.395 1 98.75 93 VAL A O 1
ATOM 734 N N . VAL A 1 94 ? -5.742 -16.672 -7.184 1 98.88 94 VAL A N 1
ATOM 735 C CA . VAL A 1 94 ? -4.359 -16.719 -6.715 1 98.88 94 VAL A CA 1
ATOM 736 C C . VAL A 1 94 ? -3.762 -15.312 -6.746 1 98.88 94 VAL A C 1
ATOM 738 O O . VAL A 1 94 ? -3.871 -14.609 -7.75 1 98.88 94 VAL A O 1
ATOM 741 N N . PHE A 1 95 ? -3.248 -14.891 -5.656 1 98.94 95 PHE A N 1
ATOM 742 C CA . PHE A 1 95 ? -2.473 -13.664 -5.574 1 98.94 95 PHE A CA 1
ATOM 743 C C . PHE A 1 95 ? -0.987 -13.969 -5.418 1 98.94 95 PHE A C 1
ATOM 745 O O . PHE A 1 95 ? -0.594 -14.734 -4.539 1 98.94 95 PHE A O 1
ATOM 752 N N . ALA A 1 96 ? -0.128 -13.461 -6.234 1 98.94 96 ALA A N 1
ATOM 753 C CA . ALA A 1 96 ? 1.322 -13.578 -6.117 1 98.94 96 ALA A CA 1
ATOM 754 C C . ALA A 1 96 ? 1.979 -12.203 -6.043 1 98.94 96 ALA A C 1
ATOM 756 O O . ALA A 1 96 ? 1.739 -11.344 -6.898 1 98.94 96 ALA A O 1
ATOM 757 N N . PHE A 1 97 ? 2.779 -11.977 -5.055 1 98.94 97 PHE A N 1
ATOM 758 C CA . PHE A 1 97 ? 3.354 -10.656 -4.852 1 98.94 97 PHE A CA 1
ATOM 759 C C . PHE A 1 97 ? 4.617 -10.734 -4 1 98.94 97 PHE A C 1
ATOM 761 O O . PHE A 1 97 ? 4.809 -11.703 -3.26 1 98.94 97 PHE A O 1
ATOM 768 N N . PRO A 1 98 ? 5.527 -9.773 -4.117 1 98.81 98 PRO A N 1
ATOM 769 C CA . PRO A 1 98 ? 6.695 -9.641 -3.246 1 98.81 98 PRO A CA 1
ATOM 770 C C . PRO A 1 98 ? 6.414 -8.797 -2.006 1 98.81 98 PRO A C 1
ATOM 772 O O . PRO A 1 98 ? 5.316 -8.25 -1.864 1 98.81 98 PRO A O 1
ATOM 775 N N . LEU A 1 99 ? 7.332 -8.805 -1.109 1 98.62 99 LEU A N 1
ATOM 776 C CA . LEU A 1 99 ? 7.406 -7.789 -0.066 1 98.62 99 LEU A CA 1
ATOM 777 C C . LEU A 1 99 ? 8.406 -6.703 -0.435 1 98.62 99 LEU A C 1
ATOM 779 O O . LEU A 1 99 ? 9.617 -6.953 -0.485 1 98.62 99 LEU A O 1
ATOM 783 N N . TRP A 1 100 ? 7.93 -5.488 -0.836 1 98.12 100 TRP A N 1
ATOM 784 C CA . TRP A 1 100 ? 8.75 -4.309 -1.109 1 98.12 100 TRP A CA 1
ATOM 785 C C . TRP A 1 100 ? 8.523 -3.234 -0.052 1 98.12 100 TRP A C 1
ATOM 787 O O . TRP A 1 100 ? 7.398 -2.77 0.141 1 98.12 100 TRP A O 1
ATOM 797 N N . ASN A 1 101 ? 9.578 -2.916 0.636 1 97.75 101 ASN A N 1
ATOM 798 C CA . ASN A 1 101 ? 9.492 -1.892 1.671 1 97.75 101 ASN A CA 1
ATOM 799 C C . ASN A 1 101 ? 8.422 -2.23 2.705 1 97.75 101 ASN A C 1
ATOM 801 O O . ASN A 1 101 ? 7.562 -1.399 3.016 1 97.75 101 ASN A O 1
ATOM 805 N N . PHE A 1 102 ? 8.375 -3.504 3.102 1 98.5 102 PHE A N 1
ATOM 806 C CA . PHE A 1 102 ? 7.637 -4.055 4.23 1 98.5 102 PHE A CA 1
ATOM 807 C C . PHE A 1 102 ? 6.184 -4.316 3.855 1 98.5 102 PHE A C 1
ATOM 809 O O . PHE A 1 102 ? 5.402 -4.805 4.676 1 98.5 102 PHE A O 1
ATOM 816 N N . THR A 1 103 ? 5.746 -4.012 2.605 1 98.75 103 THR A N 1
ATOM 817 C CA . THR A 1 103 ? 4.367 -4.258 2.197 1 98.75 103 THR A CA 1
ATOM 818 C C . THR A 1 103 ? 4.309 -4.711 0.743 1 98.75 103 THR A C 1
ATOM 820 O O . THR A 1 103 ? 5.32 -5.121 0.172 1 98.75 103 THR A O 1
ATOM 823 N N . VAL A 1 104 ? 3.076 -4.809 0.177 1 98.88 104 VAL A N 1
ATOM 824 C CA . VAL A 1 104 ? 2.854 -5.211 -1.208 1 98.88 104 VAL A CA 1
ATOM 825 C C . VAL A 1 104 ? 3.074 -4.016 -2.135 1 98.88 104 VAL A C 1
ATOM 827 O O . VAL A 1 104 ? 3.01 -2.865 -1.699 1 98.88 104 VAL A O 1
ATOM 830 N N . PRO A 1 105 ? 3.355 -4.277 -3.445 1 98.88 105 PRO A N 1
ATOM 831 C CA . PRO A 1 105 ? 3.443 -3.178 -4.41 1 98.88 105 PRO A CA 1
ATOM 832 C C . PRO A 1 105 ? 2.143 -2.385 -4.516 1 98.88 105 PRO A C 1
ATOM 834 O O . PRO A 1 105 ? 1.056 -2.949 -4.367 1 98.88 105 PRO A O 1
ATOM 837 N N . ALA A 1 106 ? 2.227 -1.142 -4.867 1 98.88 106 ALA A N 1
ATOM 838 C CA . ALA A 1 106 ? 1.126 -0.181 -4.875 1 98.88 106 ALA A CA 1
ATOM 839 C C . ALA A 1 106 ? -0.001 -0.646 -5.793 1 98.88 106 ALA A C 1
ATOM 841 O O . ALA A 1 106 ? -1.18 -0.479 -5.473 1 98.88 106 ALA A O 1
ATOM 842 N N . PRO A 1 107 ? 0.296 -1.274 -6.961 1 98.88 107 PRO A N 1
ATOM 843 C CA . PRO A 1 107 ? -0.814 -1.704 -7.816 1 98.88 107 PRO A CA 1
ATOM 844 C C . PRO A 1 107 ? -1.748 -2.689 -7.117 1 98.88 107 PRO A C 1
ATOM 846 O O . PRO A 1 107 ? -2.953 -2.699 -7.383 1 98.88 107 PRO A O 1
ATOM 849 N N . LEU A 1 108 ? -1.177 -3.533 -6.281 1 98.94 108 LEU A N 1
ATOM 850 C CA . LEU A 1 108 ? -2.027 -4.492 -5.582 1 98.94 108 LEU A CA 1
ATOM 851 C C . LEU A 1 108 ? -2.93 -3.785 -4.578 1 98.94 108 LEU A C 1
ATOM 853 O O . LEU A 1 108 ? -4.082 -4.18 -4.391 1 98.94 108 LEU A O 1
ATOM 857 N N . ILE A 1 109 ? -2.471 -2.693 -3.9 1 98.94 109 ILE A N 1
ATOM 858 C CA . ILE A 1 109 ? -3.299 -1.903 -2.996 1 98.94 109 ILE A CA 1
ATOM 859 C C . ILE A 1 109 ? -4.438 -1.251 -3.777 1 98.94 109 ILE A C 1
ATOM 861 O O . ILE A 1 109 ? -5.582 -1.229 -3.316 1 98.94 109 ILE A O 1
ATOM 865 N N . THR A 1 110 ? -4.109 -0.725 -4.949 1 98.94 110 THR A N 1
ATOM 866 C CA . THR A 1 110 ? -5.133 -0.144 -5.812 1 98.94 110 THR A CA 1
ATOM 867 C C . THR A 1 110 ? -6.188 -1.186 -6.18 1 98.94 110 THR A C 1
ATOM 869 O O . THR A 1 110 ? -7.387 -0.944 -6.023 1 98.94 110 THR A O 1
ATOM 872 N N . TYR A 1 111 ? -5.75 -2.352 -6.633 1 98.94 111 TYR A N 1
ATOM 873 C CA . TYR A 1 111 ? -6.637 -3.428 -7.059 1 98.94 111 TYR A CA 1
ATOM 874 C C . TYR A 1 111 ? -7.527 -3.891 -5.91 1 98.94 111 TYR A C 1
ATOM 876 O O . TYR A 1 111 ? -8.734 -4.047 -6.082 1 98.94 111 TYR A O 1
ATOM 884 N N . ILE A 1 112 ? -6.945 -4.082 -4.73 1 98.88 112 ILE A N 1
ATOM 885 C CA . ILE A 1 112 ? -7.688 -4.512 -3.551 1 98.88 112 ILE A CA 1
ATOM 886 C C . ILE A 1 112 ? -8.703 -3.445 -3.162 1 98.88 112 ILE A C 1
ATOM 888 O O . ILE A 1 112 ? -9.812 -3.766 -2.729 1 98.88 112 ILE A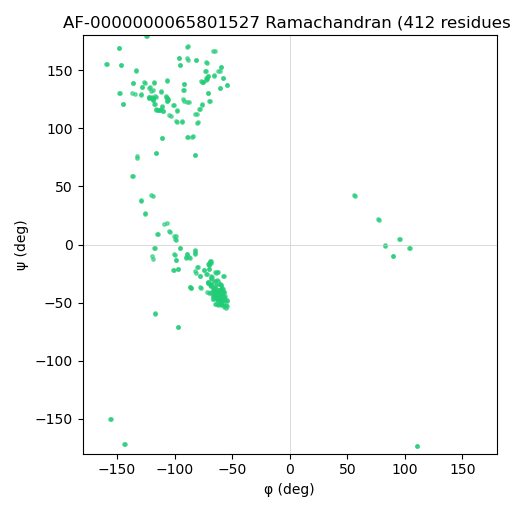 O 1
ATOM 892 N N . SER A 1 113 ? -8.352 -2.17 -3.352 1 98.81 113 SER A N 1
ATOM 893 C CA . SER A 1 113 ? -9.305 -1.092 -3.09 1 98.81 113 SER A CA 1
ATOM 894 C C . SER A 1 113 ? -10.5 -1.171 -4.027 1 98.81 113 SER A C 1
ATOM 896 O O . SER A 1 113 ? -11.633 -0.896 -3.621 1 98.81 113 SER A O 1
ATOM 898 N N . TYR A 1 114 ? -10.227 -1.519 -5.332 1 98.81 114 TYR A N 1
ATOM 899 C CA . TYR A 1 114 ? -11.32 -1.732 -6.273 1 98.81 114 TYR A CA 1
ATOM 900 C C . TYR A 1 114 ? -12.258 -2.83 -5.785 1 98.81 114 TYR A C 1
ATOM 902 O O . TYR A 1 114 ? -13.484 -2.715 -5.91 1 98.81 114 TYR A O 1
ATOM 910 N N . LEU A 1 115 ? -11.688 -3.875 -5.219 1 98.88 115 LEU A N 1
ATOM 911 C CA . LEU A 1 115 ? -12.445 -5.062 -4.836 1 98.88 115 LEU A CA 1
ATOM 912 C C . LEU A 1 115 ? -13.203 -4.824 -3.531 1 98.88 115 LEU A C 1
ATOM 914 O O . LEU A 1 115 ? -14.211 -5.484 -3.266 1 98.88 115 LEU A O 1
ATOM 918 N N . SER A 1 116 ? -12.719 -3.924 -2.656 1 98.62 116 SER A N 1
ATOM 919 C CA . SER A 1 116 ? -13.281 -3.689 -1.33 1 98.62 116 SER A CA 1
ATOM 920 C C . SER A 1 116 ? -14.477 -2.752 -1.396 1 98.62 116 SER A C 1
ATOM 922 O O . SER A 1 116 ? -14.383 -1.585 -1.014 1 98.62 116 SER A O 1
ATOM 924 N N . GLN A 1 117 ? -15.586 -3.285 -1.81 1 97.81 117 GLN A N 1
ATOM 925 C CA . GLN A 1 117 ? -16.812 -2.518 -1.972 1 97.81 117 GLN A CA 1
ATOM 926 C C . GLN A 1 117 ? -17.922 -3.049 -1.062 1 97.81 117 GLN A C 1
ATOM 928 O O . GLN A 1 117 ? -18.266 -4.23 -1.12 1 97.81 117 GLN A O 1
ATOM 933 N N . ALA A 1 118 ? -18.469 -2.148 -0.282 1 96.19 118 ALA A N 1
ATOM 934 C CA . ALA A 1 118 ? -19.578 -2.51 0.6 1 96.19 118 ALA A CA 1
ATOM 935 C C . ALA A 1 118 ? -20.781 -3.029 -0.199 1 96.19 118 ALA A C 1
ATOM 937 O O . ALA A 1 118 ? -21.125 -2.463 -1.236 1 96.19 118 ALA A O 1
ATOM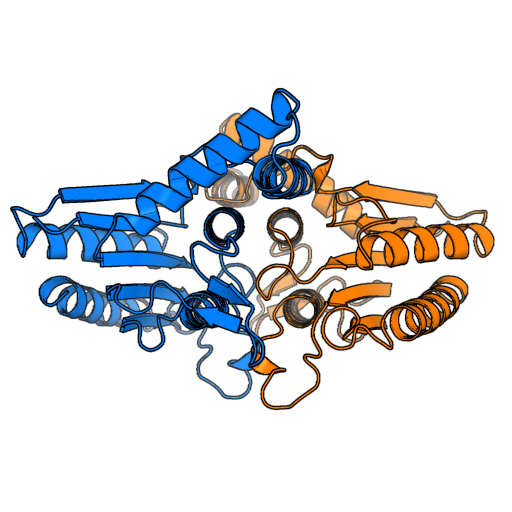 938 N N . GLY A 1 119 ? -21.344 -4.121 0.284 1 96.75 119 GLY A N 1
ATOM 939 C CA . GLY A 1 119 ? -22.484 -4.734 -0.387 1 96.75 119 GLY A CA 1
ATOM 940 C C . GLY A 1 119 ? -22.078 -5.758 -1.431 1 96.75 119 GLY A C 1
ATOM 941 O O . GLY A 1 119 ? -22.922 -6.473 -1.969 1 96.75 119 GLY A O 1
ATOM 942 N N . LYS A 1 120 ? -20.812 -5.805 -1.715 1 97.88 120 LYS A N 1
ATOM 943 C CA . LYS A 1 120 ? -20.328 -6.727 -2.734 1 97.88 120 LYS A CA 1
ATOM 944 C C . LYS A 1 120 ? -19.375 -7.754 -2.133 1 97.88 120 LYS A C 1
ATOM 946 O O . LYS A 1 120 ? -19.656 -8.953 -2.148 1 97.88 120 LYS A O 1
ATOM 951 N N . THR A 1 121 ? -18.234 -7.332 -1.512 1 98.69 121 THR A N 1
ATOM 952 C CA . THR A 1 121 ? -17.297 -8.273 -0.91 1 98.69 121 THR A CA 1
ATOM 953 C C . THR A 1 121 ? -17.484 -8.328 0.604 1 98.69 121 THR A C 1
ATOM 955 O O . THR A 1 121 ? -17.031 -9.273 1.255 1 98.69 121 THR A O 1
ATOM 958 N N . PHE A 1 122 ? -18.047 -7.328 1.14 1 98.38 122 PHE A N 1
ATOM 959 C CA . PHE A 1 122 ? -18.406 -7.273 2.549 1 98.38 122 PHE A CA 1
ATOM 960 C C . PHE A 1 122 ? -19.656 -6.43 2.752 1 98.38 122 PHE A C 1
ATOM 962 O O . PHE A 1 122 ? -20.109 -5.75 1.829 1 98.38 122 PHE A O 1
ATOM 969 N N . LYS A 1 123 ? -20.234 -6.461 3.961 1 97.38 123 LYS A N 1
ATOM 970 C CA . LYS A 1 123 ? -21.328 -5.586 4.375 1 97.38 123 LYS A CA 1
ATOM 971 C C . LYS A 1 123 ? -21.234 -5.25 5.859 1 97.38 123 LYS A C 1
ATOM 973 O O . LYS A 1 123 ? -20.625 -5.988 6.633 1 97.38 123 LYS A O 1
ATOM 978 N N . TYR A 1 124 ? -21.797 -4.117 6.203 1 93.62 124 TYR A N 1
ATOM 979 C CA . TYR A 1 124 ? -21.906 -3.76 7.613 1 93.62 124 TYR A CA 1
ATOM 980 C C . TYR A 1 124 ? -23.25 -4.227 8.195 1 93.62 124 TYR A C 1
ATOM 982 O O . TYR A 1 124 ? -24.281 -4.113 7.539 1 93.62 124 TYR A O 1
ATOM 990 N N . THR A 1 125 ? -23.125 -4.801 9.281 1 94 125 THR A N 1
ATOM 991 C CA . THR A 1 125 ? -24.312 -5.238 10 1 94 125 THR A CA 1
ATOM 992 C C . THR A 1 125 ? -24.344 -4.664 11.414 1 94 125 THR A C 1
ATOM 994 O O . THR A 1 125 ? -23.406 -3.988 11.828 1 94 125 THR A O 1
ATOM 997 N N . ALA A 1 126 ? -25.438 -5.004 12.195 1 89.94 126 ALA A N 1
ATOM 998 C CA . ALA A 1 126 ? -25.562 -4.555 13.578 1 89.94 126 ALA A CA 1
ATOM 999 C C . ALA A 1 126 ? -24.469 -5.16 14.453 1 89.94 126 ALA A C 1
ATOM 1001 O O . ALA A 1 126 ? -24.062 -4.566 15.453 1 89.94 126 ALA A O 1
ATOM 1002 N N . ASN A 1 127 ? -23.938 -6.281 14.016 1 90.69 127 ASN A N 1
ATOM 1003 C CA . ASN A 1 127 ? -22.922 -6.996 14.773 1 90.69 127 ASN A CA 1
ATOM 1004 C C . ASN A 1 127 ? -21.516 -6.715 14.227 1 90.69 127 ASN A C 1
ATOM 1006 O O . ASN A 1 127 ? -20.562 -7.371 14.617 1 90.69 127 ASN A O 1
ATOM 1010 N N . GLY A 1 128 ? -21.422 -5.805 13.312 1 90.31 128 GLY A N 1
ATOM 1011 C CA . GLY A 1 128 ? -20.141 -5.5 12.703 1 90.31 128 GLY A CA 1
ATOM 1012 C C . GLY A 1 128 ? -20.047 -5.941 11.258 1 90.31 128 GLY A C 1
ATOM 1013 O O . GLY A 1 128 ? -21.031 -6.383 10.672 1 90.31 128 GLY A O 1
ATOM 1014 N N . PRO A 1 129 ? -18.875 -5.809 10.727 1 93.75 129 PRO A N 1
ATOM 1015 C CA . PRO A 1 129 ? -18.703 -6.18 9.32 1 93.75 129 PRO A CA 1
ATOM 1016 C C . PRO A 1 129 ? -18.781 -7.688 9.094 1 93.75 129 PRO A C 1
ATOM 1018 O O . PRO A 1 129 ? -18.391 -8.469 9.961 1 93.75 129 PRO A O 1
ATOM 1021 N N . GLU A 1 130 ? -19.328 -8.094 7.988 1 97.5 130 GLU A N 1
ATOM 1022 C CA . GLU A 1 130 ? -19.422 -9.484 7.547 1 97.5 130 GLU A CA 1
ATOM 1023 C C . GLU A 1 130 ? -18.906 -9.641 6.117 1 97.5 130 GLU A C 1
ATOM 1025 O O . GLU A 1 130 ? -19.281 -8.867 5.23 1 97.5 130 GLU A O 1
ATOM 1030 N N . GLY A 1 131 ? -18.016 -10.617 5.93 1 98.4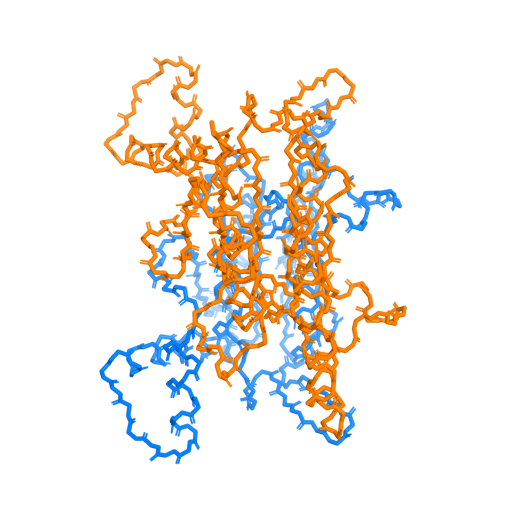4 131 GLY A N 1
ATOM 1031 C CA . GLY A 1 131 ? -17.547 -10.914 4.586 1 98.44 131 GLY A CA 1
ATOM 1032 C C . GLY A 1 131 ? -18.578 -11.625 3.729 1 98.44 131 GLY A C 1
ATOM 1033 O O . GLY A 1 131 ? -19.359 -12.43 4.23 1 98.44 131 GLY A O 1
ATOM 1034 N N . LEU A 1 132 ? -18.562 -11.422 2.436 1 98.5 132 LEU A N 1
ATOM 1035 C CA . LEU A 1 132 ? -19.625 -11.914 1.584 1 98.5 132 LEU A CA 1
ATOM 1036 C C . LEU A 1 132 ? -19.109 -12.93 0.577 1 98.5 132 LEU A C 1
ATOM 1038 O O . LEU A 1 132 ? -19.891 -13.547 -0.152 1 98.5 132 LEU A O 1
ATOM 1042 N N . VAL A 1 133 ? -17.797 -13.188 0.563 1 98.38 133 VAL A N 1
ATOM 1043 C CA . VAL A 1 133 ? -17.266 -14.031 -0.501 1 98.38 133 VAL A CA 1
ATOM 1044 C C . VAL A 1 133 ? -16.422 -15.148 0.101 1 98.38 133 VAL A C 1
ATOM 1046 O O . VAL A 1 133 ? -15.391 -15.531 -0.466 1 98.38 133 VAL A O 1
ATOM 1049 N N . GLY A 1 134 ? -16.844 -15.664 1.207 1 97.5 134 GLY A N 1
ATOM 1050 C CA . GLY A 1 134 ? -16.109 -16.641 1.979 1 97.5 134 GLY A CA 1
ATOM 1051 C C . GLY A 1 134 ? -16 -17.984 1.287 1 97.5 134 GLY A C 1
ATOM 1052 O O . GLY A 1 134 ? -15.18 -18.828 1.671 1 97.5 134 GLY A O 1
ATOM 1053 N N . GLY A 1 135 ? -16.797 -18.25 0.275 1 96.12 135 GLY A N 1
ATOM 1054 C CA . GLY A 1 135 ? -16.812 -19.531 -0.413 1 96.12 135 GLY A CA 1
ATOM 1055 C C . GLY A 1 135 ? -15.719 -19.656 -1.464 1 96.12 135 GLY A C 1
ATOM 1056 O O . GLY A 1 135 ? -15.484 -20.734 -1.989 1 96.12 135 GLY A O 1
ATOM 1057 N N . LYS A 1 136 ? -14.984 -18.609 -1.766 1 97.12 136 LYS A N 1
ATOM 1058 C CA . LYS A 1 136 ? -13.945 -18.625 -2.787 1 97.12 136 LYS A CA 1
ATOM 1059 C C . LYS A 1 136 ? -12.695 -19.344 -2.289 1 97.12 136 LYS A C 1
ATOM 1061 O O . LYS A 1 136 ? -12.305 -19.203 -1.131 1 97.12 136 LYS A O 1
ATOM 1066 N N . LYS A 1 137 ? -12.094 -20.109 -3.131 1 97.38 137 LYS A N 1
ATOM 1067 C CA . LYS A 1 137 ? -10.797 -20.719 -2.836 1 97.38 137 LYS A CA 1
ATOM 1068 C C . LYS A 1 137 ? -9.648 -19.797 -3.234 1 97.38 137 LYS A C 1
ATOM 1070 O O . LYS A 1 137 ? -9.547 -19.391 -4.395 1 97.38 137 LYS A O 1
ATOM 1075 N N . VAL A 1 138 ? -8.812 -19.469 -2.291 1 98.69 138 VAL A N 1
ATOM 1076 C CA . VAL A 1 138 ? -7.773 -18.484 -2.568 1 98.69 138 VAL A CA 1
ATOM 1077 C C . VAL A 1 138 ? -6.41 -19.031 -2.164 1 98.69 138 VAL A C 1
ATOM 1079 O O . VAL A 1 138 ? -6.273 -19.656 -1.113 1 98.69 138 VAL A O 1
ATOM 1082 N N . VAL A 1 139 ? -5.398 -18.859 -3.012 1 98.88 139 VAL A N 1
ATOM 1083 C CA . VAL A 1 139 ? -3.992 -19.094 -2.705 1 98.88 139 VAL A CA 1
ATOM 1084 C C . VAL A 1 139 ? -3.236 -17.766 -2.682 1 98.88 139 VAL A C 1
ATOM 1086 O O . VAL A 1 139 ? -3.426 -16.922 -3.559 1 98.88 139 VAL A O 1
ATOM 1089 N N . VAL A 1 140 ? -2.473 -17.578 -1.643 1 98.94 140 VAL A N 1
ATOM 1090 C CA . VAL A 1 140 ? -1.599 -16.406 -1.5 1 98.94 140 VAL A CA 1
ATOM 1091 C C . VAL A 1 140 ? -0.14 -16.844 -1.634 1 98.94 140 VAL A C 1
ATOM 1093 O O . VAL A 1 140 ? 0.349 -17.656 -0.841 1 98.94 140 VAL A O 1
ATOM 1096 N N . LEU A 1 141 ? 0.53 -16.391 -2.678 1 98.94 141 LEU A N 1
ATOM 1097 C CA . LEU A 1 141 ? 1.948 -16.625 -2.918 1 98.94 141 LEU A CA 1
ATOM 1098 C C . LEU A 1 141 ? 2.775 -15.391 -2.596 1 98.94 141 LEU A C 1
ATOM 1100 O O . LEU A 1 141 ? 2.676 -14.375 -3.287 1 98.94 141 LEU A O 1
ATOM 1104 N N . GLY A 1 142 ? 3.562 -15.477 -1.543 1 98.81 142 GLY A N 1
ATOM 1105 C CA . GLY A 1 142 ? 4.379 -14.352 -1.119 1 98.81 142 GLY A CA 1
ATOM 1106 C C . GLY A 1 142 ? 5.863 -14.672 -1.083 1 98.81 142 GLY A C 1
ATOM 1107 O O . GLY A 1 142 ? 6.258 -15.766 -0.679 1 98.81 142 GLY A O 1
ATOM 1108 N N . ALA A 1 143 ? 6.66 -13.781 -1.598 1 98.75 143 ALA A N 1
ATOM 1109 C CA . ALA A 1 143 ? 8.109 -13.883 -1.477 1 98.75 143 ALA A CA 1
ATOM 1110 C C . ALA A 1 143 ? 8.688 -12.695 -0.71 1 98.75 143 ALA A C 1
ATOM 1112 O O . ALA A 1 143 ? 8.25 -11.562 -0.895 1 98.75 143 ALA A O 1
ATOM 1113 N N . ARG A 1 144 ? 9.648 -12.938 0.153 1 98.38 144 ARG A N 1
ATOM 1114 C CA . ARG A 1 144 ? 10.312 -11.891 0.922 1 98.38 144 ARG A CA 1
ATOM 1115 C C . ARG A 1 144 ? 11.766 -12.234 1.193 1 98.38 144 ARG A C 1
ATOM 1117 O O . ARG A 1 144 ? 12.078 -13.352 1.627 1 98.38 144 ARG A O 1
ATOM 1124 N N . GLY A 1 145 ? 12.633 -11.344 0.927 1 96.75 145 GLY A N 1
ATOM 1125 C CA . GLY A 1 145 ? 14.062 -11.594 0.958 1 96.75 145 GLY A CA 1
ATOM 1126 C C . GLY A 1 145 ? 14.586 -11.914 2.346 1 96.75 145 GLY A C 1
ATOM 1127 O O . GLY A 1 145 ? 15.484 -12.742 2.5 1 96.75 145 GLY A O 1
ATOM 1128 N N . SER A 1 146 ? 14.086 -11.234 3.318 1 95.69 146 SER A N 1
ATOM 1129 C CA . SER A 1 146 ? 14.5 -11.469 4.699 1 95.69 146 SER A CA 1
ATOM 1130 C C . SER A 1 146 ? 13.539 -12.406 5.414 1 95.69 146 SER A C 1
ATOM 1132 O O . SER A 1 146 ? 12.43 -12.664 4.93 1 95.69 146 SER A O 1
ATOM 1134 N N . ASP A 1 147 ? 14.031 -12.977 6.473 1 94.62 147 ASP A N 1
ATOM 1135 C CA . ASP A 1 147 ? 13.227 -13.836 7.332 1 94.62 147 ASP A CA 1
ATOM 1136 C C . ASP A 1 147 ? 12.375 -13.016 8.297 1 94.62 147 ASP A C 1
ATOM 1138 O O . ASP A 1 147 ? 12.906 -12.367 9.195 1 94.62 147 ASP A O 1
ATOM 1142 N N . TYR A 1 148 ? 11.078 -13.062 8.109 1 95.44 148 TYR A N 1
ATOM 1143 C CA . TYR A 1 148 ? 10.148 -12.281 8.922 1 95.44 148 TYR A CA 1
ATOM 1144 C C . TYR A 1 148 ? 9.438 -13.164 9.938 1 95.44 148 TYR A C 1
ATOM 1146 O O . TYR A 1 148 ? 8.461 -12.75 10.555 1 95.44 148 TYR A O 1
ATOM 1154 N N . SER A 1 149 ? 9.867 -14.367 10.117 1 92.31 149 SER A N 1
ATOM 1155 C CA . SER A 1 149 ? 9.156 -15.336 10.945 1 92.31 149 SER A CA 1
ATOM 1156 C C . SER A 1 149 ? 9.578 -15.227 12.406 1 92.31 149 SER A C 1
ATOM 1158 O O . SER A 1 149 ? 8.914 -15.773 13.297 1 92.31 149 SER A O 1
ATOM 1160 N N . SER A 1 150 ? 10.648 -14.469 12.672 1 91.25 150 SER A N 1
ATOM 1161 C CA . SER A 1 150 ? 11.039 -14.242 14.055 1 91.25 150 SER A CA 1
ATOM 1162 C C . SER A 1 150 ? 10.07 -13.289 14.758 1 91.25 150 SER A C 1
ATOM 1164 O O . SER A 1 150 ? 9.398 -12.492 14.102 1 91.25 150 SER A O 1
ATOM 1166 N N . GLU A 1 151 ? 10.023 -13.375 16.062 1 89.69 151 GLU A N 1
ATOM 1167 C CA . GLU A 1 151 ? 9.164 -12.508 16.859 1 89.69 151 GLU A CA 1
ATOM 1168 C C . GLU A 1 151 ? 9.484 -11.039 16.625 1 89.69 151 GLU A C 1
ATOM 1170 O O . GLU A 1 151 ? 8.578 -10.195 16.594 1 89.69 151 GLU A O 1
ATOM 1175 N N . GLN A 1 152 ? 10.75 -10.719 16.484 1 89.06 152 GLN A N 1
ATOM 1176 C CA . GLN A 1 152 ? 11.203 -9.344 16.312 1 89.06 152 GLN A CA 1
ATOM 1177 C C . GLN A 1 152 ? 10.812 -8.805 14.938 1 89.06 152 GLN A C 1
ATOM 1179 O O . GLN A 1 152 ? 10.438 -7.633 14.812 1 89.06 152 GLN A O 1
ATOM 1184 N N . MET A 1 153 ? 10.789 -9.703 13.914 1 93.19 153 MET A N 1
ATOM 1185 C CA . MET A 1 153 ? 10.602 -9.258 12.531 1 93.19 153 MET A CA 1
ATOM 1186 C C . MET A 1 153 ? 9.148 -9.383 12.109 1 93.19 153 MET A C 1
ATOM 1188 O O . MET A 1 153 ? 8.688 -8.656 11.227 1 93.19 153 MET A O 1
ATOM 1192 N N . ALA A 1 154 ? 8.422 -10.227 12.812 1 93.44 154 ALA A N 1
ATOM 1193 C CA . ALA A 1 154 ? 7.066 -10.617 12.422 1 93.44 154 ALA A CA 1
ATOM 1194 C C . ALA A 1 154 ? 6.148 -9.398 12.344 1 93.44 154 ALA A C 1
ATOM 1196 O O . ALA A 1 154 ? 5.379 -9.25 11.391 1 93.44 154 ALA A O 1
ATOM 1197 N N . PRO A 1 155 ? 6.273 -8.438 13.305 1 91.69 155 PRO A N 1
ATOM 1198 C CA . PRO A 1 155 ? 5.367 -7.293 13.25 1 91.69 155 PRO A CA 1
ATOM 1199 C C . PRO A 1 155 ? 5.648 -6.375 12.062 1 91.69 155 PRO A C 1
ATOM 1201 O O . PRO A 1 155 ? 4.816 -5.535 11.711 1 91.69 155 PRO A O 1
ATOM 1204 N N . MET A 1 156 ? 6.762 -6.496 11.398 1 96.12 156 MET A N 1
ATOM 1205 C CA . MET A 1 156 ? 7.164 -5.617 10.305 1 96.12 156 MET A CA 1
ATOM 1206 C C . MET A 1 156 ? 6.676 -6.156 8.969 1 96.12 156 MET A C 1
ATOM 1208 O O . MET A 1 156 ? 6.777 -5.477 7.941 1 96.12 156 MET A O 1
ATOM 1212 N N . GLU A 1 157 ? 6.191 -7.438 9.023 1 97.81 157 GLU A N 1
ATOM 1213 C CA . GLU A 1 157 ? 5.691 -8.062 7.805 1 97.81 157 GLU A CA 1
ATOM 1214 C C . GLU A 1 157 ? 4.273 -7.598 7.488 1 97.81 157 GLU A C 1
ATOM 1216 O O . GLU A 1 157 ? 3.318 -8 8.156 1 97.81 157 GLU A O 1
ATOM 1221 N N . MET A 1 158 ? 4.117 -6.703 6.465 1 98.5 158 MET A N 1
ATOM 1222 C CA . MET A 1 158 ? 2.801 -6.148 6.164 1 98.5 158 MET A CA 1
ATOM 1223 C C . MET A 1 158 ? 2.438 -6.371 4.699 1 98.5 158 MET A C 1
ATOM 1225 O O . MET A 1 158 ? 1.769 -5.535 4.086 1 98.5 158 MET A O 1
ATOM 1229 N N . ALA A 1 159 ? 2.994 -7.438 4.051 1 98.62 159 ALA A N 1
ATOM 1230 C CA . ALA A 1 159 ? 2.582 -7.848 2.711 1 98.62 159 ALA A CA 1
ATOM 1231 C C . ALA A 1 159 ? 1.567 -8.984 2.771 1 98.62 159 ALA A C 1
ATOM 1233 O O . ALA A 1 159 ? 0.367 -8.766 2.594 1 98.62 159 ALA A O 1
ATOM 1234 N N . VAL A 1 160 ? 2.029 -10.211 3.17 1 98.56 160 VAL A N 1
ATOM 1235 C CA . VAL A 1 160 ? 1.133 -11.352 3.291 1 98.56 160 VAL A CA 1
ATOM 1236 C C . VAL A 1 160 ? 0.091 -11.078 4.375 1 98.56 160 VAL A C 1
ATOM 1238 O O . VAL A 1 160 ? -1.088 -11.398 4.203 1 98.56 160 VAL A O 1
ATOM 1241 N N . ASN A 1 161 ? 0.523 -10.438 5.52 1 97.69 161 ASN A N 1
ATOM 1242 C CA . ASN A 1 161 ? -0.405 -10.094 6.59 1 97.69 161 ASN A CA 1
ATOM 1243 C C . ASN A 1 161 ? -1.505 -9.156 6.098 1 97.69 161 ASN A C 1
ATOM 1245 O O . ASN A 1 161 ? -2.668 -9.305 6.473 1 97.69 161 ASN A O 1
ATOM 1249 N N . TYR A 1 162 ? -1.115 -8.227 5.297 1 98.69 162 TYR A N 1
ATOM 1250 C CA . TYR A 1 162 ? -2.102 -7.305 4.746 1 98.69 162 TYR A CA 1
ATOM 1251 C C . TYR A 1 162 ? -3.119 -8.039 3.885 1 98.69 162 TYR A C 1
ATOM 1253 O O . TYR A 1 162 ? -4.324 -7.949 4.121 1 98.69 162 TYR A O 1
ATOM 1261 N N . VAL A 1 163 ? -2.633 -8.836 2.938 1 98.88 163 VAL A N 1
ATOM 1262 C CA . VAL A 1 163 ? -3.514 -9.508 1.986 1 98.88 163 VAL A CA 1
ATOM 1263 C C . VAL A 1 163 ? -4.422 -10.484 2.727 1 98.88 163 VAL A C 1
ATOM 1265 O O . VAL A 1 163 ? -5.633 -10.516 2.486 1 98.88 163 VAL A O 1
ATOM 1268 N N . THR A 1 164 ? -3.898 -11.242 3.678 1 98.5 164 THR A N 1
ATOM 1269 C CA . THR A 1 164 ? -4.707 -12.227 4.383 1 98.5 164 THR A CA 1
ATOM 1270 C C . THR A 1 164 ? -5.711 -11.539 5.309 1 98.5 164 THR A C 1
ATOM 1272 O O . THR A 1 164 ? -6.816 -12.047 5.52 1 98.5 164 THR A O 1
ATOM 1275 N N . THR A 1 165 ? -5.336 -10.352 5.863 1 98.31 165 THR A N 1
ATOM 1276 C CA . THR A 1 165 ? -6.277 -9.57 6.664 1 98.31 165 THR A CA 1
ATOM 1277 C C . THR A 1 165 ? -7.461 -9.117 5.82 1 98.31 165 THR A C 1
ATOM 1279 O O . THR A 1 165 ? -8.617 -9.273 6.223 1 98.31 165 THR A O 1
ATOM 1282 N N . VAL A 1 166 ? -7.219 -8.594 4.621 1 98.69 166 VAL A N 1
ATOM 1283 C CA . VAL A 1 166 ? -8.266 -8.125 3.719 1 98.69 166 VAL A CA 1
ATOM 1284 C C . VAL A 1 166 ? -9.156 -9.289 3.301 1 98.69 166 VAL A C 1
ATOM 1286 O O . VAL A 1 166 ? -10.383 -9.18 3.301 1 98.69 166 VAL A O 1
ATOM 1289 N N . LEU A 1 167 ? -8.5 -10.438 2.949 1 98.81 167 LEU A N 1
ATOM 1290 C CA . LEU A 1 167 ? -9.258 -11.625 2.57 1 98.81 167 LEU A CA 1
ATOM 1291 C C . LEU A 1 167 ? -10.172 -12.078 3.705 1 98.81 167 LEU A C 1
ATOM 1293 O O . LEU A 1 167 ? -11.336 -12.414 3.473 1 98.81 167 LEU A O 1
ATOM 1297 N N . GLY A 1 168 ? -9.633 -12.094 4.902 1 98.38 168 GLY A N 1
ATOM 1298 C CA . GLY A 1 168 ? -10.445 -12.414 6.062 1 98.38 168 GLY A CA 1
ATOM 1299 C C . GLY A 1 168 ? -11.641 -11.492 6.23 1 98.38 168 GLY A C 1
ATOM 1300 O O . GLY A 1 168 ? -12.734 -11.938 6.574 1 98.38 168 GLY A O 1
ATOM 1301 N N . PHE A 1 169 ? -11.398 -10.234 5.992 1 98.06 169 PHE A N 1
ATOM 1302 C CA . PHE A 1 169 ? -12.453 -9.234 6.055 1 98.06 169 PHE A CA 1
ATOM 1303 C C . PHE A 1 169 ? -13.555 -9.531 5.043 1 98.06 169 PHE A C 1
ATOM 1305 O O . PHE A 1 169 ? -14.734 -9.297 5.305 1 98.06 169 PHE A O 1
ATOM 1312 N N . TRP A 1 170 ? -13.188 -10.094 3.871 1 98.69 170 TRP A N 1
ATOM 1313 C CA . TRP A 1 170 ? -14.133 -10.445 2.814 1 98.69 170 TRP A CA 1
ATOM 1314 C C . TRP A 1 170 ? -14.789 -11.789 3.092 1 98.69 170 TRP A C 1
ATOM 1316 O O . TRP A 1 170 ? -15.609 -12.266 2.305 1 98.69 170 TRP A O 1
ATOM 1326 N N . GLY A 1 171 ? -14.367 -12.562 4.191 1 98.5 171 GLY A N 1
ATOM 1327 C CA . GLY A 1 171 ? -14.961 -13.836 4.566 1 98.5 171 GLY A CA 1
ATOM 1328 C C . GLY A 1 171 ? -14.102 -15.023 4.188 1 98.5 171 GLY A C 1
ATOM 1329 O O . GLY A 1 171 ? -14.461 -16.172 4.469 1 98.5 171 GLY A O 1
ATOM 1330 N N . ILE A 1 172 ? -13.016 -14.766 3.545 1 98.38 172 ILE A N 1
ATOM 1331 C CA . ILE A 1 172 ? -12.07 -15.812 3.182 1 98.38 172 ILE A CA 1
ATOM 1332 C C . ILE A 1 172 ? -11.07 -16.016 4.316 1 98.38 172 ILE A C 1
ATOM 1334 O O . ILE A 1 172 ? -10 -15.406 4.328 1 98.38 172 ILE A O 1
ATOM 1338 N N . THR A 1 173 ? -11.297 -16.906 5.227 1 95.88 173 THR A N 1
ATOM 1339 C CA . THR A 1 173 ? -10.594 -16.938 6.504 1 95.88 173 THR A CA 1
ATOM 1340 C C . THR A 1 173 ? -9.461 -17.953 6.473 1 95.88 173 THR A C 1
ATOM 1342 O O . THR A 1 173 ? -8.594 -17.969 7.348 1 95.88 173 THR A O 1
ATOM 1345 N N . ASN A 1 174 ? -9.391 -18.812 5.523 1 92.5 174 ASN A N 1
ATOM 1346 C CA . ASN A 1 174 ? -8.336 -19.828 5.488 1 92.5 174 ASN A CA 1
ATOM 1347 C C . ASN A 1 174 ? -7.75 -19.984 4.09 1 92.5 174 ASN A C 1
ATOM 1349 O O . ASN A 1 174 ? -7.746 -21.078 3.529 1 92.5 174 ASN A O 1
ATOM 1353 N N . PRO A 1 175 ? -7.234 -18.922 3.572 1 97.94 175 PRO A N 1
ATOM 1354 C CA . PRO A 1 175 ? -6.555 -19.109 2.287 1 97.94 175 PRO A CA 1
ATOM 1355 C C . PRO A 1 175 ? -5.309 -19.984 2.396 1 97.94 175 PRO A C 1
ATOM 1357 O O . PRO A 1 175 ? -4.672 -20.031 3.451 1 97.94 175 PRO A O 1
ATOM 1360 N N . GLU A 1 176 ? -5.02 -20.75 1.415 1 98.31 176 GLU A N 1
ATOM 1361 C CA . GLU A 1 176 ? -3.73 -21.438 1.348 1 98.31 176 GLU A CA 1
ATOM 1362 C C . GLU A 1 176 ? -2.598 -20.453 1.083 1 98.31 176 GLU A C 1
ATOM 1364 O O . GLU A 1 176 ? -2.672 -19.641 0.15 1 98.31 176 GLU A O 1
ATOM 1369 N N . THR A 1 177 ? -1.614 -20.438 1.966 1 98.56 177 THR A N 1
ATOM 1370 C CA . THR A 1 177 ? -0.531 -19.469 1.852 1 98.56 177 THR A CA 1
ATOM 1371 C C . THR A 1 177 ? 0.813 -20.172 1.693 1 98.56 177 THR A C 1
ATOM 1373 O O . THR A 1 177 ? 1.122 -21.109 2.438 1 98.56 177 THR A O 1
ATOM 1376 N N . VAL A 1 178 ? 1.571 -19.828 0.673 1 98.81 178 VAL A N 1
ATOM 1377 C CA . VAL A 1 178 ? 2.941 -20.297 0.463 1 98.81 178 VAL A CA 1
ATOM 1378 C C . VAL A 1 178 ? 3.895 -19.094 0.479 1 98.81 178 VAL A C 1
ATOM 1380 O O . VAL A 1 178 ? 3.729 -18.156 -0.295 1 98.81 178 VAL A O 1
ATOM 1383 N N . VAL A 1 179 ? 4.832 -19.109 1.372 1 98.75 179 VAL A N 1
ATOM 1384 C CA . VAL A 1 179 ? 5.801 -18.031 1.494 1 98.75 179 VAL A CA 1
ATOM 1385 C C . VAL A 1 179 ? 7.211 -18.562 1.253 1 98.75 179 VAL A C 1
ATOM 1387 O O . VAL A 1 179 ? 7.594 -19.594 1.821 1 98.75 179 VAL A O 1
ATOM 1390 N N . ILE A 1 180 ? 7.934 -18 0.331 1 98.69 180 ILE A N 1
ATOM 1391 C CA . ILE A 1 180 ? 9.375 -18.203 0.203 1 98.69 180 ILE A CA 1
ATOM 1392 C C . ILE A 1 180 ? 10.117 -17.047 0.848 1 98.69 180 ILE A C 1
ATOM 1394 O O . ILE A 1 180 ? 10.008 -15.898 0.392 1 98.69 180 ILE A O 1
ATOM 1398 N N . GLU A 1 181 ? 10.867 -17.312 1.918 1 98.19 181 GLU A N 1
ATOM 1399 C CA . GLU A 1 181 ? 11.492 -16.25 2.686 1 98.19 181 GLU A CA 1
ATOM 1400 C C . GLU A 1 181 ? 12.961 -16.562 2.977 1 98.19 181 GLU A C 1
ATOM 1402 O O . GLU A 1 181 ? 13.344 -17.734 3.059 1 98.19 181 GLU A O 1
ATOM 1407 N N . GLY A 1 182 ? 13.805 -15.477 3.08 1 97.12 182 GLY A N 1
ATOM 1408 C CA . GLY A 1 182 ? 15.164 -15.602 3.582 1 97.12 182 GLY A CA 1
ATOM 1409 C C . GLY A 1 182 ? 16.188 -15.75 2.48 1 97.12 182 GLY A C 1
ATOM 1410 O O . GLY A 1 182 ? 17.391 -15.828 2.752 1 97.12 182 GLY A O 1
ATOM 1411 N N . HIS A 1 183 ? 15.727 -15.648 1.23 1 97.44 183 HIS A N 1
ATOM 1412 C CA . HIS A 1 183 ? 16.625 -15.938 0.123 1 97.44 183 HIS A CA 1
ATOM 1413 C C . HIS A 1 183 ? 17.672 -14.836 -0.051 1 97.44 183 HIS A C 1
ATOM 1415 O O . HIS A 1 183 ? 18.734 -15.07 -0.612 1 97.44 183 HIS A O 1
ATOM 1421 N N . ASN A 1 184 ? 17.406 -13.586 0.38 1 94.31 184 ASN A N 1
ATOM 1422 C CA . ASN A 1 184 ? 18.422 -12.531 0.396 1 94.31 184 ASN A CA 1
ATOM 1423 C C . ASN A 1 184 ? 19.234 -12.555 1.689 1 94.31 184 ASN A C 1
ATOM 1425 O O . ASN A 1 184 ? 20.422 -12.273 1.679 1 94.31 184 ASN A O 1
ATOM 1429 N N . GLN A 1 185 ? 18.609 -12.859 2.785 1 94 185 GLN A N 1
ATOM 1430 C CA . GLN A 1 185 ? 19.234 -12.828 4.105 1 94 185 GLN A CA 1
ATOM 1431 C C . GLN A 1 185 ? 20.281 -13.93 4.25 1 94 185 GLN A C 1
ATOM 1433 O O . GLN A 1 185 ? 21.266 -13.766 4.965 1 94 185 GLN A O 1
ATOM 1438 N N . TYR A 1 186 ? 20 -15.109 3.611 1 94.94 186 TYR A N 1
ATOM 1439 C CA . TYR A 1 186 ? 20.891 -16.266 3.654 1 94.94 186 TYR A CA 1
ATOM 1440 C C . TYR A 1 186 ? 21.422 -16.594 2.266 1 94.94 186 TYR A C 1
ATOM 1442 O O . TYR A 1 186 ? 21.062 -17.625 1.687 1 94.94 186 TYR A O 1
ATOM 1450 N N . PRO A 1 187 ? 22.375 -15.875 1.81 1 93.56 187 PRO A N 1
ATOM 1451 C CA . PRO A 1 187 ? 22.828 -16.016 0.427 1 93.56 187 PRO A CA 1
ATOM 1452 C C . PRO A 1 187 ? 23.406 -17.391 0.133 1 93.56 187 PRO A C 1
ATOM 1454 O O . PRO A 1 187 ? 23.281 -17.891 -0.989 1 93.56 187 PRO A O 1
ATOM 1457 N N . ASP A 1 188 ? 24 -18.031 1.111 1 96 188 ASP A N 1
ATOM 1458 C CA . ASP A 1 188 ? 24.594 -19.344 0.913 1 96 188 ASP A CA 1
ATOM 1459 C C . ASP A 1 188 ? 23.516 -20.406 0.699 1 96 188 ASP A C 1
ATOM 1461 O O . ASP A 1 188 ? 23.797 -21.469 0.147 1 96 188 ASP A O 1
ATOM 1465 N N . ARG A 1 189 ? 22.344 -20.094 1.141 1 96.88 189 ARG A N 1
ATOM 1466 C CA . ARG A 1 189 ? 21.234 -21.047 1.034 1 96.88 189 ARG A CA 1
ATOM 1467 C C . ARG A 1 189 ? 20.156 -20.531 0.105 1 96.88 189 ARG A C 1
ATOM 1469 O O . ARG A 1 189 ? 19.062 -21.109 0.026 1 96.88 189 ARG A O 1
ATOM 1476 N N . SER A 1 190 ? 20.391 -19.516 -0.563 1 97.38 190 SER A N 1
ATOM 1477 C CA . SER A 1 190 ? 19.375 -18.828 -1.357 1 97.38 190 SER A CA 1
ATOM 1478 C C . SER A 1 190 ? 18.734 -19.766 -2.367 1 97.38 190 SER A C 1
ATOM 1480 O O . SER A 1 190 ? 17.5 -19.891 -2.414 1 97.38 190 SER A O 1
ATOM 1482 N N . GLN A 1 191 ? 19.562 -20.422 -3.193 1 97.38 191 GLN A N 1
ATOM 1483 C CA . GLN A 1 191 ? 19.062 -21.312 -4.234 1 97.38 191 GLN A CA 1
ATOM 1484 C C . GLN A 1 191 ? 18.234 -22.453 -3.637 1 97.38 191 GLN A C 1
ATOM 1486 O O . GLN A 1 191 ? 17.172 -22.797 -4.16 1 97.38 191 GLN A O 1
ATOM 1491 N N . GLN A 1 192 ? 18.703 -23.016 -2.598 1 98.25 192 GLN A N 1
ATOM 1492 C CA . GLN A 1 192 ? 18 -24.094 -1.921 1 98.25 192 GLN A CA 1
ATOM 1493 C C . GLN A 1 192 ? 16.656 -23.625 -1.395 1 98.25 192 GLN A C 1
ATOM 1495 O O . GLN A 1 192 ? 15.641 -24.312 -1.55 1 98.25 192 GLN A O 1
ATOM 1500 N N . ILE A 1 193 ? 16.578 -22.453 -0.742 1 98.44 193 ILE A N 1
ATOM 1501 C CA . ILE A 1 193 ? 15.359 -21.859 -0.21 1 98.44 193 ILE A CA 1
ATOM 1502 C C . ILE A 1 193 ? 14.336 -21.688 -1.329 1 98.44 193 ILE A C 1
ATOM 1504 O O . ILE A 1 193 ? 13.18 -22.094 -1.184 1 98.44 193 ILE A O 1
ATOM 1508 N N . VAL A 1 194 ? 14.773 -21.156 -2.412 1 98.62 194 VAL A N 1
ATOM 1509 C CA . VAL A 1 194 ? 13.891 -20.875 -3.533 1 98.62 194 VAL A CA 1
ATOM 1510 C C . VAL A 1 194 ? 13.383 -22.188 -4.137 1 98.62 194 VAL A C 1
ATOM 1512 O O . VAL A 1 194 ? 12.188 -22.344 -4.383 1 98.62 194 VAL A O 1
ATOM 1515 N N . GLU A 1 195 ? 14.266 -23.156 -4.375 1 98.38 195 GLU A N 1
ATOM 1516 C CA . GLU A 1 195 ? 13.891 -24.422 -4.984 1 98.38 195 GLU A CA 1
ATOM 1517 C C . GLU A 1 195 ? 12.898 -25.188 -4.113 1 98.38 195 GLU A C 1
ATOM 1519 O O . GLU A 1 195 ? 11.906 -25.719 -4.613 1 98.38 195 GLU A O 1
ATOM 1524 N N . GLU A 1 196 ? 13.172 -25.234 -2.859 1 98.5 196 GLU A N 1
ATOM 1525 C CA . GLU A 1 196 ? 12.258 -25.891 -1.936 1 98.5 196 GLU A CA 1
ATOM 1526 C C . GLU A 1 196 ? 10.898 -25.188 -1.918 1 98.5 196 GLU A C 1
ATOM 1528 O O . GLU A 1 196 ? 9.859 -25.859 -1.892 1 98.5 196 GLU A O 1
ATOM 1533 N N . GLY A 1 197 ? 10.945 -23.875 -1.862 1 98.75 197 GLY A N 1
ATOM 1534 C CA . GLY A 1 197 ? 9.703 -23.109 -1.914 1 98.75 197 GLY A CA 1
ATOM 1535 C C . GLY A 1 197 ? 8.906 -23.359 -3.178 1 98.75 197 GLY A C 1
ATOM 1536 O O . GLY A 1 197 ? 7.676 -23.469 -3.131 1 98.75 197 GLY A O 1
ATOM 1537 N N . LEU A 1 198 ? 9.594 -23.453 -4.289 1 98.81 198 LEU A N 1
ATOM 1538 C CA . LEU A 1 198 ? 8.922 -23.672 -5.566 1 98.81 198 LEU A CA 1
ATOM 1539 C C . LEU A 1 198 ? 8.305 -25.062 -5.633 1 98.81 198 LEU A C 1
ATOM 1541 O O . LEU A 1 198 ? 7.254 -25.25 -6.25 1 98.81 198 LEU A O 1
ATOM 1545 N N . GLU A 1 199 ? 8.945 -26 -5.031 1 98.75 199 GLU A N 1
ATOM 1546 C CA . GLU A 1 199 ? 8.344 -27.328 -4.949 1 98.75 199 GLU A CA 1
ATOM 1547 C C . GLU A 1 199 ? 7.02 -27.281 -4.195 1 98.75 199 GLU A C 1
ATOM 1549 O O . GLU A 1 199 ? 6.062 -27.969 -4.57 1 98.75 199 GLU A O 1
ATOM 1554 N N . ASN A 1 200 ? 7 -26.531 -3.109 1 98.75 200 ASN A N 1
ATOM 1555 C CA . ASN A 1 200 ? 5.75 -26.359 -2.379 1 98.75 200 ASN A CA 1
ATOM 1556 C C . ASN A 1 200 ? 4.695 -25.656 -3.232 1 98.75 200 ASN A C 1
ATOM 1558 O O . ASN A 1 200 ? 3.512 -26 -3.168 1 98.75 200 ASN A O 1
ATOM 1562 N N . VAL A 1 201 ? 5.117 -24.656 -4.02 1 98.88 201 VAL A N 1
ATOM 1563 C CA . VAL A 1 201 ? 4.211 -23.984 -4.941 1 98.88 201 VAL A CA 1
ATOM 1564 C C . VAL A 1 201 ? 3.592 -25 -5.898 1 98.88 201 VAL A C 1
ATOM 1566 O O . VAL A 1 201 ? 2.379 -24.984 -6.129 1 98.88 201 VAL A O 1
ATOM 1569 N N . LYS A 1 202 ? 4.398 -25.906 -6.445 1 98.75 202 LYS A N 1
ATOM 1570 C CA . LYS A 1 202 ? 3.916 -26.922 -7.363 1 98.75 202 LYS A CA 1
ATOM 1571 C C . LYS A 1 202 ? 2.877 -27.828 -6.691 1 98.75 202 LYS A C 1
ATOM 1573 O O . LYS A 1 202 ? 1.838 -28.125 -7.281 1 98.75 202 LYS A O 1
ATOM 1578 N N . LYS A 1 203 ? 3.178 -28.234 -5.516 1 98.5 203 LYS A N 1
ATOM 1579 C CA . LYS A 1 203 ? 2.271 -29.109 -4.777 1 98.5 203 LYS A CA 1
ATOM 1580 C C . LYS A 1 203 ? 0.915 -28.438 -4.566 1 98.5 203 LYS A C 1
ATOM 1582 O O . LYS A 1 203 ? -0.128 -29.062 -4.785 1 98.5 203 LYS A O 1
ATOM 1587 N N . VAL A 1 204 ? 0.958 -27.188 -4.145 1 98.62 204 VAL A N 1
ATOM 1588 C CA . VAL A 1 204 ? -0.273 -26.453 -3.889 1 98.62 204 VAL A CA 1
ATOM 1589 C C . VAL A 1 204 ? -1.031 -26.25 -5.199 1 98.62 204 VAL A C 1
ATOM 1591 O O . VAL A 1 204 ? -2.252 -26.406 -5.246 1 98.62 204 VAL A O 1
ATOM 1594 N N . ALA A 1 205 ? -0.328 -25.891 -6.25 1 98.44 205 ALA A N 1
ATOM 1595 C CA . ALA A 1 205 ? -0.94 -25.641 -7.551 1 98.44 205 ALA A CA 1
ATOM 1596 C C . ALA A 1 205 ? -1.633 -26.891 -8.078 1 98.44 205 ALA A C 1
ATOM 1598 O O . ALA A 1 205 ? -2.734 -26.828 -8.625 1 98.44 205 ALA A O 1
ATOM 1599 N N . ALA A 1 206 ? -1.025 -28.062 -7.895 1 96.5 206 ALA A N 1
ATOM 1600 C CA . ALA A 1 206 ? -1.529 -29.328 -8.414 1 96.5 206 ALA A CA 1
ATOM 1601 C C . ALA A 1 206 ? -2.824 -29.734 -7.719 1 96.5 206 ALA A C 1
ATOM 1603 O O . ALA A 1 206 ? -3.67 -30.422 -8.305 1 96.5 206 ALA A O 1
ATOM 1604 N N . LYS A 1 207 ? -2.986 -29.297 -6.496 1 95 207 LYS A N 1
ATOM 1605 C CA . LYS A 1 207 ? -4.148 -29.688 -5.703 1 95 207 LYS A CA 1
ATOM 1606 C C . LYS A 1 207 ? -5.203 -28.578 -5.703 1 95 207 LYS A C 1
ATOM 1608 O O . LYS A 1 207 ? -6.309 -28.766 -5.184 1 95 207 LYS A O 1
ATOM 1613 N N . PHE A 1 208 ? -4.855 -27.5 -6.227 1 94.88 208 PHE A N 1
ATOM 1614 C CA . PHE A 1 208 ? -5.699 -26.312 -6.133 1 94.88 208 PHE A CA 1
ATOM 1615 C C . PHE A 1 208 ? -6.93 -26.453 -7.02 1 94.88 208 PHE A C 1
ATOM 1617 O O . PHE A 1 208 ? -8.031 -26.062 -6.625 1 94.88 208 PHE A O 1
ATOM 1624 N N . MET B 1 1 ? 17.188 29.047 6.301 1 77.75 1 MET B N 1
ATOM 1625 C CA . MET B 1 1 ? 15.773 28.891 6.621 1 77.75 1 MET B CA 1
ATOM 1626 C C . MET B 1 1 ? 15.367 27.422 6.559 1 77.75 1 MET B C 1
ATOM 1628 O O . MET B 1 1 ? 15.945 26.641 5.789 1 77.75 1 MET B O 1
ATOM 1632 N N . SER B 1 2 ? 14.547 26.938 7.48 1 87.75 2 SER B N 1
ATOM 1633 C CA . SER B 1 2 ? 14.18 25.531 7.547 1 87.75 2 SER B CA 1
ATOM 1634 C C . SER B 1 2 ? 13.25 25.141 6.398 1 87.75 2 SER B C 1
ATOM 1636 O O . SER B 1 2 ? 12.391 25.938 5.996 1 87.75 2 SER B O 1
ATOM 1638 N N . LYS B 1 3 ? 13.555 24.109 5.723 1 95.25 3 LYS B N 1
ATOM 1639 C CA . LYS B 1 3 ? 12.727 23.547 4.656 1 95.25 3 LYS B CA 1
ATOM 1640 C C . LYS B 1 3 ? 11.773 22.484 5.191 1 95.25 3 LYS B C 1
ATOM 1642 O O . LYS B 1 3 ? 12.203 21.531 5.832 1 95.25 3 LYS B O 1
ATOM 1647 N N . VAL B 1 4 ? 10.461 22.703 4.934 1 97.75 4 VAL B N 1
ATOM 1648 C CA . VAL B 1 4 ? 9.445 21.781 5.449 1 97.75 4 VAL B CA 1
ATOM 1649 C C . VAL B 1 4 ? 8.68 21.156 4.285 1 97.75 4 VAL B C 1
ATOM 1651 O O . VAL B 1 4 ? 8.305 21.844 3.34 1 97.75 4 VAL B O 1
ATOM 1654 N N . LEU B 1 5 ? 8.516 19.891 4.32 1 98.75 5 LEU B N 1
ATOM 1655 C CA . LEU B 1 5 ? 7.777 19.125 3.316 1 98.75 5 LEU B CA 1
ATOM 1656 C C . LEU B 1 5 ? 6.5 18.547 3.91 1 98.75 5 LEU B C 1
ATOM 1658 O O . LEU B 1 5 ? 6.555 17.766 4.863 1 98.75 5 LEU B O 1
ATOM 1662 N N . PHE B 1 6 ? 5.316 18.969 3.428 1 98.75 6 PHE B N 1
ATOM 1663 C CA . PHE B 1 6 ? 4.02 18.438 3.82 1 98.75 6 PHE B CA 1
ATOM 1664 C C . PHE B 1 6 ? 3.498 17.469 2.77 1 98.75 6 PHE B C 1
ATOM 1666 O O . PHE B 1 6 ? 3.277 17.844 1.618 1 98.75 6 PHE B O 1
ATOM 1673 N N . VAL B 1 7 ? 3.275 16.234 3.164 1 98.94 7 VAL B N 1
ATOM 1674 C CA . VAL B 1 7 ? 2.824 15.195 2.238 1 98.94 7 VAL B CA 1
ATOM 1675 C C . VAL B 1 7 ? 1.419 14.742 2.619 1 98.94 7 VAL B C 1
ATOM 1677 O O . VAL B 1 7 ? 1.21 14.188 3.703 1 98.94 7 VAL B O 1
ATOM 1680 N N . LYS B 1 8 ? 0.487 14.992 1.733 1 98.81 8 LYS B N 1
ATOM 1681 C CA . LYS B 1 8 ? -0.91 14.609 1.92 1 98.81 8 LYS B CA 1
ATOM 1682 C C . LYS B 1 8 ? -1.276 13.414 1.038 1 98.81 8 LYS B C 1
ATOM 1684 O O . LYS B 1 8 ? -1.09 13.461 -0.18 1 98.81 8 LYS B O 1
ATOM 1689 N N . ALA B 1 9 ? -1.81 12.328 1.657 1 98.81 9 ALA B N 1
ATOM 1690 C CA . ALA B 1 9 ? -2.156 11.141 0.887 1 98.81 9 ALA B CA 1
ATOM 1691 C C . ALA B 1 9 ? -3.645 10.82 1.008 1 98.81 9 ALA B C 1
ATOM 1693 O O . ALA B 1 9 ? -4.027 9.664 1.2 1 98.81 9 ALA B O 1
ATOM 1694 N N . ASN B 1 10 ? -4.484 11.766 0.941 1 98.75 10 ASN B N 1
ATOM 1695 C CA . ASN B 1 10 ? -5.938 11.672 0.907 1 98.75 10 ASN B CA 1
ATOM 1696 C C . ASN B 1 10 ? -6.555 12.75 0.024 1 98.75 10 ASN B C 1
ATOM 1698 O O . ASN B 1 10 ? -6.375 13.945 0.282 1 98.75 10 ASN B O 1
ATOM 1702 N N . ASP B 1 11 ? -7.293 12.352 -1.006 1 98.38 11 ASP B N 1
ATOM 1703 C CA . ASP B 1 11 ? -7.844 13.352 -1.914 1 98.38 11 ASP B CA 1
ATOM 1704 C C . ASP B 1 11 ? -9.305 13.648 -1.584 1 98.38 11 ASP B C 1
ATOM 1706 O O . ASP B 1 11 ? -9.977 14.367 -2.322 1 98.38 11 ASP B O 1
ATOM 1710 N N . ARG B 1 12 ? -9.812 13.047 -0.522 1 97.88 12 ARG B N 1
ATOM 1711 C CA . ARG B 1 12 ? -11.156 13.422 -0.08 1 97.88 12 ARG B CA 1
ATOM 1712 C C . ARG B 1 12 ? -11.156 14.797 0.57 1 97.88 12 ARG B C 1
ATOM 1714 O O . ARG B 1 12 ? -10.203 15.164 1.263 1 97.88 12 ARG B O 1
ATOM 1721 N N . PRO B 1 13 ? -12.195 15.594 0.336 1 96.75 13 PRO B N 1
ATOM 1722 C CA . PRO B 1 13 ? -12.25 16.922 0.942 1 96.75 13 PRO B CA 1
ATOM 1723 C C . PRO B 1 13 ? -12.25 16.875 2.469 1 96.75 13 PRO B C 1
ATOM 1725 O O . PRO B 1 13 ? -12.766 15.93 3.062 1 96.75 13 PRO B O 1
ATOM 1728 N N . ALA B 1 14 ? -11.695 17.891 3.066 1 96.12 14 ALA B N 1
ATOM 1729 C CA . ALA B 1 14 ? -11.562 17.969 4.52 1 96.12 14 ALA B CA 1
ATOM 1730 C C . ALA B 1 14 ? -12.914 17.859 5.203 1 96.12 14 ALA B C 1
ATOM 1732 O O . ALA B 1 14 ? -13.016 17.359 6.328 1 96.12 14 ALA B O 1
ATOM 1733 N N . GLU B 1 15 ? -13.938 18.234 4.574 1 94.69 15 GLU B N 1
ATOM 1734 C CA . GLU B 1 15 ? -15.281 18.156 5.141 1 94.69 15 GLU B CA 1
ATOM 1735 C C . GLU B 1 15 ? -15.75 16.719 5.262 1 94.69 15 GLU B C 1
ATOM 1737 O O . GLU B 1 15 ? -16.672 16.422 6.02 1 94.69 15 GLU B O 1
ATOM 1742 N N . GLN B 1 16 ? -15.086 15.828 4.531 1 94.5 16 GLN B N 1
ATOM 1743 C CA . GLN B 1 16 ? -15.57 14.461 4.457 1 94.5 16 GLN B CA 1
ATOM 1744 C C . GLN B 1 16 ? -14.539 13.477 4.996 1 94.5 16 GLN B C 1
ATOM 1746 O O . GLN B 1 16 ? -14.836 12.289 5.164 1 94.5 16 GLN B O 1
ATOM 1751 N N . ALA B 1 17 ? -13.367 13.969 5.234 1 97.94 17 ALA B N 1
ATOM 1752 C CA . ALA B 1 17 ? -12.297 13.055 5.625 1 97.94 17 ALA B CA 1
ATOM 1753 C C . ALA B 1 17 ? -11.469 13.641 6.766 1 97.94 17 ALA B C 1
ATOM 1755 O O . ALA B 1 17 ? -10.906 14.734 6.641 1 97.94 17 ALA B O 1
ATOM 1756 N N . VAL B 1 18 ? -11.258 12.875 7.797 1 98.69 18 VAL B N 1
ATOM 1757 C CA . VAL B 1 18 ? -10.641 13.344 9.031 1 98.69 18 VAL B CA 1
ATOM 1758 C C . VAL B 1 18 ? -9.148 13.594 8.797 1 98.69 18 VAL B C 1
ATOM 1760 O O . VAL B 1 18 ? -8.602 14.586 9.289 1 98.69 18 VAL B O 1
ATOM 1763 N N . SER B 1 19 ? -8.5 12.719 8.055 1 98.81 19 SER B N 1
ATOM 1764 C CA . SER B 1 19 ? -7.07 12.922 7.828 1 98.81 19 SER B CA 1
ATOM 1765 C C . SER B 1 19 ? -6.816 14.188 7.016 1 98.81 19 SER B C 1
ATOM 1767 O O . SER B 1 19 ? -5.805 14.867 7.211 1 98.81 19 SER B O 1
ATOM 1769 N N . SER B 1 20 ? -7.695 14.477 6.035 1 98.75 20 SER B N 1
ATOM 1770 C CA . SER B 1 20 ? -7.594 15.734 5.301 1 98.75 20 SER B CA 1
ATOM 1771 C C . SER B 1 20 ? -7.758 16.938 6.23 1 98.75 20 SER B C 1
ATOM 1773 O O . SER B 1 20 ? -7.047 17.938 6.09 1 98.75 20 SER B O 1
ATOM 1775 N N . LYS B 1 21 ? -8.664 16.828 7.188 1 98.62 21 LYS B N 1
ATOM 1776 C CA . LYS B 1 21 ? -8.828 17.875 8.195 1 98.62 21 LYS B CA 1
ATOM 1777 C C . LYS B 1 21 ? -7.562 18.047 9.031 1 98.62 21 LYS B C 1
ATOM 1779 O O . LYS B 1 21 ? -7.164 19.156 9.352 1 98.62 21 LYS B O 1
ATOM 1784 N N . MET B 1 22 ? -7.051 16.906 9.438 1 98.94 22 MET B N 1
ATOM 1785 C CA . MET B 1 22 ? -5.793 16.953 10.18 1 98.94 22 MET B CA 1
ATOM 1786 C C . MET B 1 22 ? -4.723 17.703 9.398 1 98.94 22 MET B C 1
ATOM 1788 O O . MET B 1 22 ? -4.027 18.547 9.961 1 98.94 22 MET B O 1
ATOM 1792 N N . TYR B 1 23 ? -4.582 17.359 8.109 1 98.88 23 TYR B N 1
ATOM 1793 C CA . TYR B 1 23 ? -3.578 17.984 7.25 1 98.88 23 TYR B CA 1
ATOM 1794 C C . TYR B 1 23 ? -3.758 19.5 7.203 1 98.88 23 TYR B C 1
ATOM 1796 O O . TYR B 1 23 ? -2.814 20.25 7.457 1 98.88 23 TYR B O 1
ATOM 1804 N N . GLU B 1 24 ? -4.988 19.953 6.891 1 98.69 24 GLU B N 1
ATOM 1805 C CA . GLU B 1 24 ? -5.262 21.375 6.762 1 98.69 24 GLU B CA 1
ATOM 1806 C C . GLU B 1 24 ? -5.016 22.109 8.078 1 98.69 24 GLU B C 1
ATOM 1808 O O . GLU B 1 24 ? -4.453 23.203 8.094 1 98.69 24 GLU B O 1
ATOM 1813 N N . THR B 1 25 ? -5.465 21.5 9.156 1 98.75 25 THR B N 1
ATOM 1814 C CA . THR B 1 25 ? -5.273 22.078 10.477 1 98.75 25 THR B CA 1
ATOM 1815 C C . THR B 1 25 ? -3.789 22.219 10.797 1 98.75 25 THR B C 1
ATOM 1817 O O . THR B 1 25 ? -3.35 23.266 11.281 1 98.75 25 THR B O 1
ATOM 1820 N N . PHE B 1 26 ? -3 21.172 10.539 1 98.88 26 PHE B N 1
ATOM 1821 C CA . PHE B 1 26 ? -1.565 21.203 10.797 1 98.88 26 PHE B CA 1
ATOM 1822 C C . PHE B 1 26 ? -0.897 22.312 9.992 1 98.88 26 PHE B C 1
ATOM 1824 O O . PHE B 1 26 ? -0.166 23.141 10.547 1 98.88 26 PHE B O 1
ATOM 1831 N N . VAL B 1 27 ? -1.166 22.312 8.703 1 98.06 27 VAL B N 1
ATOM 1832 C CA . VAL B 1 27 ? -0.52 23.25 7.789 1 98.06 27 VAL B CA 1
ATOM 1833 C C . VAL B 1 27 ? -0.841 24.688 8.203 1 98.06 27 VAL B C 1
ATOM 1835 O O . VAL B 1 27 ? 0.057 25.531 8.312 1 98.06 27 VAL B O 1
ATOM 1838 N N . SER B 1 28 ? -2.143 24.953 8.438 1 97.69 28 SER B N 1
ATOM 1839 C CA . SER B 1 28 ? -2.551 26.312 8.797 1 97.69 28 SER B CA 1
ATOM 1840 C C . SER B 1 28 ? -1.914 26.75 10.109 1 97.69 28 SER B C 1
ATOM 1842 O O . SER B 1 28 ? -1.383 27.859 10.211 1 97.69 28 SER B O 1
ATOM 1844 N N . THR B 1 29 ? -1.932 25.906 11.102 1 98.38 29 THR B N 1
ATOM 1845 C CA . THR B 1 29 ? -1.363 26.219 12.406 1 98.38 29 THR B CA 1
ATOM 1846 C C . THR B 1 29 ? 0.145 26.438 12.305 1 98.38 29 THR B C 1
ATOM 1848 O O . THR B 1 29 ? 0.689 27.375 12.891 1 98.38 29 THR B O 1
ATOM 1851 N N . TYR B 1 30 ? 0.815 25.547 11.57 1 97.81 30 TYR B N 1
ATOM 1852 C CA . TYR B 1 30 ? 2.262 25.641 11.406 1 97.81 30 TYR B CA 1
ATOM 1853 C C . TYR B 1 30 ? 2.646 26.953 10.727 1 97.81 30 TYR B C 1
ATOM 1855 O O . TYR B 1 30 ? 3.586 27.625 11.156 1 97.81 30 TYR B O 1
ATOM 1863 N N . LYS B 1 31 ? 1.969 27.281 9.664 1 96.12 31 LYS B N 1
ATOM 1864 C CA . LYS B 1 31 ? 2.256 28.516 8.922 1 96.12 31 LYS B CA 1
ATOM 1865 C C . LYS B 1 31 ? 2.076 29.734 9.812 1 96.12 31 LYS B C 1
ATOM 1867 O O . LYS B 1 31 ? 2.838 30.703 9.703 1 96.12 31 LYS B O 1
ATOM 1872 N N . GLU B 1 32 ? 1.096 29.688 10.633 1 95.75 32 GLU B N 1
ATOM 1873 C CA . GLU B 1 32 ? 0.854 30.781 11.562 1 95.75 32 GLU B CA 1
ATOM 1874 C C . GLU B 1 32 ? 1.992 30.906 12.57 1 95.75 32 GLU B C 1
ATOM 1876 O O . GLU B 1 32 ? 2.424 32 12.898 1 95.75 32 GLU B O 1
ATOM 1881 N N . ALA B 1 33 ? 2.475 29.844 12.992 1 94.88 33 ALA B N 1
ATOM 1882 C CA . ALA B 1 33 ? 3.51 29.812 14.016 1 94.88 33 ALA B CA 1
ATOM 1883 C C . ALA B 1 33 ? 4.891 30.062 13.414 1 94.88 33 ALA B C 1
ATOM 1885 O O . ALA B 1 33 ? 5.812 30.5 14.109 1 94.88 33 ALA B O 1
ATOM 1886 N N . ASN B 1 34 ? 5.012 29.766 12.125 1 93.81 34 ASN B N 1
ATOM 1887 C CA . ASN B 1 34 ? 6.297 29.875 11.438 1 93.81 34 ASN B CA 1
ATOM 1888 C C . ASN B 1 34 ? 6.168 30.609 10.109 1 93.81 34 ASN B C 1
ATOM 1890 O O . ASN B 1 34 ? 6.375 30.031 9.039 1 93.81 34 ASN B O 1
ATOM 1894 N N . PRO B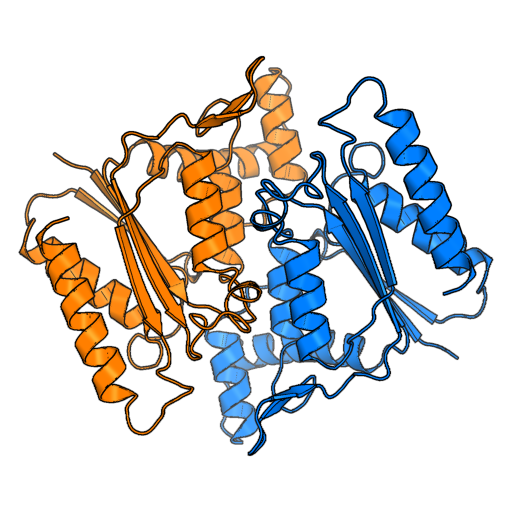 1 35 ? 6.039 31.891 10.172 1 89.62 35 PRO B N 1
ATOM 1895 C CA . PRO B 1 35 ? 5.746 32.656 8.969 1 89.62 35 PRO B CA 1
ATOM 1896 C C . PRO B 1 35 ? 6.926 32.719 7.996 1 89.62 35 PRO B C 1
ATOM 1898 O O . PRO B 1 35 ? 6.738 33 6.809 1 89.62 35 PRO B O 1
ATOM 1901 N N . ASN B 1 36 ? 8.117 32.438 8.32 1 87.88 36 ASN B N 1
ATOM 1902 C CA . ASN B 1 36 ? 9.289 32.562 7.465 1 87.88 36 ASN B CA 1
ATOM 1903 C C . ASN B 1 36 ? 9.812 31.219 7 1 87.88 36 ASN B C 1
ATOM 1905 O O . ASN B 1 36 ? 10.898 31.125 6.426 1 87.88 36 ASN B O 1
ATOM 1909 N N . THR B 1 37 ? 9.047 30.188 7.059 1 90 37 THR B N 1
ATOM 1910 C CA . THR B 1 37 ? 9.508 28.859 6.68 1 90 37 THR B CA 1
ATOM 1911 C C . THR B 1 37 ? 9.211 28.578 5.207 1 90 37 THR B C 1
ATOM 1913 O O . THR B 1 37 ? 8.203 29.047 4.676 1 90 37 THR B O 1
ATOM 1916 N N . GLU B 1 38 ? 10.156 27.969 4.516 1 95.06 38 GLU B N 1
ATOM 1917 C CA . GLU B 1 38 ? 9.93 27.469 3.16 1 95.06 38 GLU B CA 1
ATOM 1918 C C . GLU B 1 38 ? 9.156 26.156 3.178 1 95.06 38 GLU B C 1
ATOM 1920 O O . GLU B 1 38 ? 9.656 25.141 3.682 1 95.06 38 GLU B O 1
ATOM 1925 N N . ILE B 1 39 ? 7.996 26.219 2.611 1 96.25 39 ILE B N 1
ATOM 1926 C CA . ILE B 1 39 ? 7.109 25.062 2.699 1 96.25 39 ILE B CA 1
ATOM 1927 C C . ILE B 1 39 ? 6.855 24.5 1.303 1 96.25 39 ILE B C 1
ATOM 1929 O O . ILE B 1 39 ? 6.59 25.25 0.363 1 96.25 39 ILE B O 1
ATOM 1933 N N . THR B 1 40 ? 7.07 23.203 1.101 1 97.88 40 THR B N 1
ATOM 1934 C CA . THR B 1 40 ? 6.605 22.453 -0.059 1 97.88 40 THR B CA 1
ATOM 1935 C C . THR B 1 40 ? 5.438 21.547 0.318 1 97.88 40 THR B C 1
ATOM 1937 O O . THR B 1 40 ? 5.52 20.781 1.286 1 97.88 40 THR B O 1
ATOM 1940 N N . GLU B 1 41 ? 4.328 21.688 -0.349 1 98.19 41 GLU B N 1
ATOM 1941 C CA . GLU B 1 41 ? 3.154 20.844 -0.129 1 98.19 41 GLU B CA 1
ATOM 1942 C C . GLU B 1 41 ? 2.949 19.875 -1.285 1 98.19 41 GLU B C 1
ATOM 1944 O O . GLU B 1 41 ? 2.934 20.281 -2.449 1 98.19 41 GLU B O 1
ATOM 1949 N N . LEU B 1 42 ? 2.838 18.641 -0.96 1 98.69 42 LEU B N 1
ATOM 1950 C CA . LEU B 1 42 ? 2.568 17.594 -1.951 1 98.69 42 LEU B CA 1
ATOM 1951 C C . LEU B 1 42 ? 1.217 16.938 -1.697 1 98.69 42 LEU B C 1
ATOM 1953 O O . LEU B 1 42 ? 0.985 16.391 -0.622 1 98.69 42 LEU B O 1
ATOM 1957 N N . ASP B 1 43 ? 0.346 17.094 -2.604 1 98.56 43 ASP B N 1
ATOM 1958 C CA . ASP B 1 43 ? -0.852 16.266 -2.684 1 98.56 43 ASP B CA 1
ATOM 1959 C C . ASP B 1 43 ? -0.634 15.07 -3.611 1 98.56 43 ASP B C 1
ATOM 1961 O O . ASP B 1 43 ? -0.68 15.211 -4.836 1 98.56 43 ASP B O 1
ATOM 1965 N N . LEU B 1 44 ? -0.478 13.906 -3.074 1 98.81 44 LEU B N 1
ATOM 1966 C CA . LEU B 1 44 ? 0.011 12.766 -3.846 1 98.81 44 LEU B CA 1
ATOM 1967 C C . LEU B 1 44 ? -1.021 12.328 -4.883 1 98.81 44 LEU B C 1
ATOM 1969 O O . LEU B 1 44 ? -0.662 11.812 -5.941 1 98.81 44 LEU B O 1
ATOM 1973 N N . PHE B 1 45 ? -2.299 12.531 -4.613 1 98.44 45 PHE B N 1
ATOM 1974 C CA . PHE B 1 45 ? -3.34 12.148 -5.562 1 98.44 45 PHE B CA 1
ATOM 1975 C C . PHE B 1 45 ? -3.383 13.125 -6.734 1 98.44 45 PHE B C 1
ATOM 1977 O O . PHE B 1 45 ? -3.918 12.797 -7.797 1 98.44 45 PHE B O 1
ATOM 1984 N N . ALA B 1 46 ? -2.875 14.32 -6.539 1 97.81 46 ALA B N 1
ATOM 1985 C CA . ALA B 1 46 ? -2.922 15.344 -7.582 1 97.81 46 ALA B CA 1
ATOM 1986 C C . ALA B 1 46 ? -1.695 15.266 -8.484 1 97.81 46 ALA B C 1
ATOM 1988 O O . ALA B 1 46 ? -1.636 15.93 -9.523 1 97.81 46 ALA B O 1
ATOM 1989 N N . LEU B 1 47 ? -0.727 14.453 -8.117 1 98 47 LEU B N 1
ATOM 1990 C CA . LEU B 1 47 ? 0.512 14.312 -8.875 1 98 47 LEU B CA 1
ATOM 1991 C C . LEU B 1 47 ? 0.428 13.133 -9.836 1 98 47 LEU B C 1
ATOM 1993 O O . LEU B 1 47 ? -0.404 12.234 -9.664 1 98 47 LEU B O 1
ATOM 1997 N N . ASP B 1 48 ? 1.189 13.219 -10.875 1 95.38 48 ASP B N 1
ATOM 1998 C CA . ASP B 1 48 ? 1.394 12.062 -11.742 1 95.38 48 ASP B CA 1
ATOM 1999 C C . ASP B 1 48 ? 2.508 11.164 -11.211 1 95.38 48 ASP B C 1
ATOM 2001 O O . ASP B 1 48 ? 3.68 11.359 -11.539 1 95.38 48 ASP B O 1
ATOM 2005 N N . LEU B 1 49 ? 2.139 10.188 -10.438 1 98.19 49 LEU B N 1
ATOM 2006 C CA . LEU B 1 49 ? 3.088 9.281 -9.797 1 98.19 49 LEU B CA 1
ATOM 2007 C C . LEU B 1 49 ? 2.99 7.883 -10.406 1 98.19 49 LEU B C 1
ATOM 2009 O O . LEU B 1 49 ? 2.191 7.059 -9.953 1 98.19 49 LEU B O 1
ATOM 2013 N N . PRO B 1 50 ? 3.814 7.605 -11.438 1 98.25 50 PRO B N 1
ATOM 2014 C CA . PRO B 1 50 ? 3.812 6.234 -11.945 1 98.25 50 PRO B CA 1
ATOM 2015 C C . PRO B 1 50 ? 4.172 5.207 -10.875 1 98.25 50 PRO B C 1
ATOM 2017 O O . PRO B 1 50 ? 5.02 5.473 -10.023 1 98.25 50 PRO B O 1
ATOM 2020 N N . TYR B 1 51 ? 3.51 4.074 -10.977 1 98.62 51 TYR B N 1
ATOM 2021 C CA . TYR B 1 51 ? 3.83 2.998 -10.047 1 98.62 51 TYR B CA 1
ATOM 2022 C C . TYR B 1 51 ? 5.316 2.67 -10.086 1 98.62 51 TYR B C 1
ATOM 2024 O O . TYR B 1 51 ? 5.93 2.643 -11.156 1 98.62 51 TYR B O 1
ATOM 2032 N N . TYR B 1 52 ? 5.863 2.475 -8.922 1 98.69 52 TYR B N 1
ATOM 2033 C CA . TYR B 1 52 ? 7.25 2.037 -8.797 1 98.69 52 TYR B CA 1
ATOM 2034 C C . TYR B 1 52 ? 7.379 0.55 -9.109 1 98.69 52 TYR B C 1
ATOM 2036 O O . TYR B 1 52 ? 6.738 -0.284 -8.469 1 98.69 52 TYR B O 1
ATOM 2044 N N . GLY B 1 53 ? 8.18 0.168 -10.141 1 98.06 53 GLY B N 1
ATOM 2045 C CA . GLY B 1 53 ? 8.328 -1.214 -10.57 1 98.06 53 GLY B CA 1
ATOM 2046 C C . GLY B 1 53 ? 9.641 -1.477 -11.289 1 98.06 53 GLY B C 1
ATOM 2047 O O . GLY B 1 53 ? 10.664 -0.868 -10.969 1 98.06 53 GLY B O 1
ATOM 2048 N N . ASN B 1 54 ? 9.602 -2.416 -12.18 1 98.12 54 ASN B N 1
ATOM 2049 C CA . ASN B 1 54 ? 10.805 -2.947 -12.812 1 98.12 54 ASN B CA 1
ATOM 2050 C C . ASN B 1 54 ? 11.57 -1.86 -13.562 1 98.12 54 ASN B C 1
ATOM 2052 O O . ASN B 1 54 ? 12.805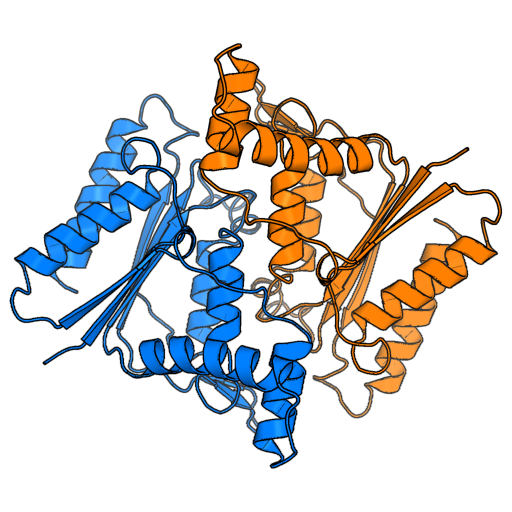 -1.844 -13.555 1 98.12 54 ASN B O 1
ATOM 2056 N N . ILE B 1 55 ? 10.867 -0.956 -14.234 1 98.12 55 ILE B N 1
ATOM 2057 C CA . ILE B 1 55 ? 11.523 0.07 -15.039 1 98.12 55 ILE B CA 1
ATOM 2058 C C . ILE B 1 55 ? 12.359 0.977 -14.125 1 98.12 55 ILE B C 1
ATOM 2060 O O . ILE B 1 55 ? 13.523 1.258 -14.422 1 98.12 55 ILE B O 1
ATOM 2064 N N . ALA B 1 56 ? 11.789 1.425 -13.023 1 98.12 56 ALA B N 1
ATOM 2065 C CA . ALA B 1 56 ? 12.508 2.279 -12.078 1 98.12 56 ALA B CA 1
ATOM 2066 C C . ALA B 1 56 ? 13.625 1.513 -11.375 1 98.12 56 ALA B C 1
ATOM 2068 O O . ALA B 1 56 ? 14.727 2.035 -11.203 1 98.12 56 ALA B O 1
ATOM 2069 N N . ILE B 1 57 ? 13.336 0.281 -11 1 97.56 57 ILE B N 1
ATOM 2070 C CA . ILE B 1 57 ? 14.305 -0.552 -10.297 1 97.56 57 ILE B CA 1
ATOM 2071 C C . ILE B 1 57 ? 15.5 -0.837 -11.195 1 97.56 57 ILE B C 1
ATOM 2073 O O . ILE B 1 57 ? 16.656 -0.621 -10.805 1 97.56 57 ILE B O 1
ATOM 2077 N N . SER B 1 58 ? 15.234 -1.311 -12.406 1 97.06 58 SER B N 1
ATOM 2078 C CA . SER B 1 58 ? 16.297 -1.619 -13.359 1 97.06 58 SER B CA 1
ATOM 2079 C C . SER B 1 58 ? 17.062 -0.365 -13.758 1 97.06 58 SER B C 1
ATOM 2081 O O . SER B 1 58 ? 18.281 -0.398 -13.883 1 97.06 58 SER B O 1
ATOM 2083 N N . GLY B 1 59 ? 16.312 0.729 -14.008 1 97.81 59 GLY B N 1
ATOM 2084 C CA . GLY B 1 59 ? 16.969 1.985 -14.328 1 97.81 59 GLY B CA 1
ATOM 2085 C C . GLY B 1 59 ? 17.922 2.449 -13.242 1 97.81 59 GLY B C 1
ATOM 2086 O O . GLY B 1 59 ? 19.047 2.879 -13.539 1 97.81 59 GLY B O 1
ATOM 2087 N N . GLY B 1 60 ? 17.484 2.396 -12.016 1 96.75 60 GLY B N 1
ATOM 2088 C CA . GLY B 1 60 ? 18.344 2.756 -10.898 1 96.75 60 GLY B CA 1
ATOM 2089 C C . GLY B 1 60 ? 19.594 1.903 -10.812 1 96.75 60 GLY B C 1
ATOM 2090 O O . GLY B 1 60 ? 20.688 2.42 -10.578 1 96.75 60 GLY B O 1
ATOM 2091 N N . TYR B 1 61 ? 19.422 0.586 -10.992 1 95.38 61 TYR B N 1
ATOM 2092 C CA . TYR B 1 61 ? 20.531 -0.344 -10.984 1 95.38 61 TYR B CA 1
ATOM 2093 C C . TYR B 1 61 ? 21.531 -0.007 -12.086 1 95.38 61 TYR B C 1
ATOM 2095 O O . TYR B 1 61 ? 22.734 0.101 -11.828 1 95.38 61 TYR B O 1
ATOM 2103 N N . LYS B 1 62 ? 21.047 0.153 -13.328 1 96.94 62 LYS B N 1
ATOM 2104 C CA . LYS B 1 62 ? 21.891 0.453 -14.477 1 96.94 62 LYS B CA 1
ATOM 2105 C C . LYS B 1 62 ? 22.656 1.754 -14.266 1 96.94 62 LYS B C 1
ATOM 2107 O O . LYS B 1 62 ? 23.859 1.823 -14.547 1 96.94 62 LYS B O 1
ATOM 2112 N N . ARG B 1 63 ? 21.984 2.703 -13.781 1 95.31 63 ARG B N 1
ATOM 2113 C CA . ARG B 1 63 ? 22.625 3.988 -13.516 1 95.31 63 ARG B CA 1
ATOM 2114 C C . ARG B 1 63 ? 23.766 3.834 -12.523 1 95.31 63 ARG B C 1
ATOM 2116 O O . ARG B 1 63 ? 24.844 4.402 -12.711 1 95.31 63 ARG B O 1
ATOM 2123 N N . SER B 1 64 ? 23.5 3.119 -11.477 1 93.69 64 SER B N 1
ATOM 2124 C CA . SER B 1 64 ? 24.5 2.928 -10.445 1 93.69 64 SER B CA 1
ATOM 2125 C C . SER B 1 64 ? 25.719 2.186 -10.984 1 93.69 64 SER B C 1
ATOM 2127 O O . SER B 1 64 ? 26.828 2.326 -10.453 1 93.69 64 SER B O 1
ATOM 2129 N N . GLN B 1 65 ? 25.531 1.434 -12.055 1 95.19 65 GLN B N 1
ATOM 2130 C CA . GLN B 1 65 ? 26.594 0.658 -12.664 1 95.19 65 GLN B CA 1
ATOM 2131 C C . GLN B 1 65 ? 27.234 1.417 -13.82 1 95.19 65 GLN B C 1
ATOM 2133 O O . GLN B 1 65 ? 28.141 0.902 -14.484 1 95.19 65 GLN B O 1
ATOM 2138 N N . GLY B 1 66 ? 26.703 2.57 -14.102 1 95.19 66 GLY B N 1
ATOM 2139 C CA . GLY B 1 66 ? 27.234 3.357 -15.211 1 95.19 66 GLY B CA 1
ATOM 2140 C C . GLY B 1 66 ? 26.781 2.846 -16.562 1 95.19 66 GLY B C 1
ATOM 2141 O O . GLY B 1 66 ? 27.453 3.09 -17.578 1 95.19 66 GLY B O 1
ATOM 2142 N N . MET B 1 67 ? 25.703 2.107 -16.609 1 97.62 67 MET B N 1
ATOM 2143 C CA . MET B 1 67 ? 25.172 1.562 -17.859 1 97.62 67 MET B CA 1
ATOM 2144 C C . MET B 1 67 ? 24.203 2.545 -18.516 1 97.62 67 MET B C 1
ATOM 2146 O O . MET B 1 67 ? 23.656 3.422 -17.844 1 97.62 67 MET B O 1
ATOM 2150 N N . GLU B 1 68 ? 24.016 2.371 -19.75 1 97.75 68 GLU B N 1
ATOM 2151 C CA . GLU B 1 68 ? 23.078 3.201 -20.484 1 97.75 68 GLU B CA 1
ATOM 2152 C C . GLU B 1 68 ? 21.641 2.877 -20.125 1 97.75 68 GLU B C 1
ATOM 2154 O O . GLU B 1 68 ? 21.281 1.709 -19.922 1 97.75 68 GLU B O 1
ATOM 2159 N N . LEU B 1 69 ? 20.828 3.836 -20.062 1 98.19 69 LEU B N 1
ATOM 2160 C CA . LEU B 1 69 ? 19.422 3.701 -19.75 1 98.19 69 LEU B CA 1
ATOM 2161 C C . LEU B 1 69 ? 18.562 3.898 -21.016 1 98.19 69 LEU B C 1
ATOM 2163 O O . LEU B 1 69 ? 18.922 4.695 -21.875 1 98.19 69 LEU B O 1
ATOM 2167 N N . THR B 1 70 ? 17.547 3.164 -21.141 1 98.06 70 THR B N 1
ATOM 2168 C CA . THR B 1 70 ? 16.547 3.488 -22.141 1 98.06 70 THR B CA 1
ATOM 2169 C C . THR B 1 70 ? 15.844 4.801 -21.797 1 98.06 70 THR B C 1
ATOM 2171 O O . THR B 1 70 ? 15.969 5.301 -20.688 1 98.06 70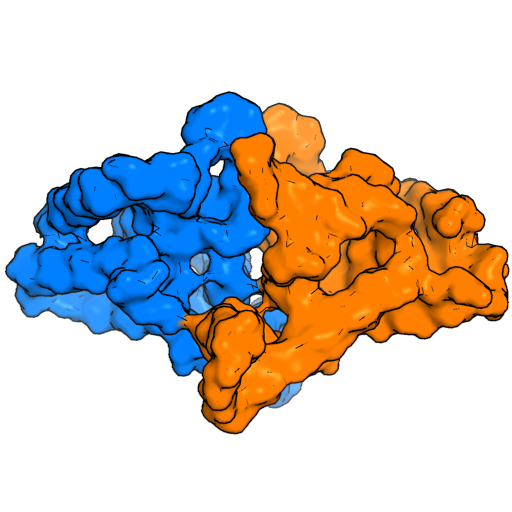 THR B O 1
ATOM 2174 N N . ALA B 1 71 ? 15.133 5.367 -22.656 1 98.12 71 ALA B N 1
ATOM 2175 C CA . ALA B 1 71 ? 14.391 6.609 -22.422 1 98.12 71 ALA B CA 1
ATOM 2176 C C . ALA B 1 71 ? 13.383 6.438 -21.297 1 98.12 71 ALA B C 1
ATOM 2178 O O . ALA B 1 71 ? 13.211 7.34 -20.469 1 98.12 71 ALA B O 1
ATOM 2179 N N . GLU B 1 72 ? 12.75 5.293 -21.266 1 97.94 72 GLU B N 1
ATOM 2180 C CA . GLU B 1 72 ? 11.766 5.004 -20.234 1 97.94 72 GLU B CA 1
ATOM 2181 C C . GLU B 1 72 ? 12.422 4.906 -18.859 1 97.94 72 GLU B C 1
ATOM 2183 O O . GLU B 1 72 ? 11.883 5.414 -17.875 1 97.94 72 GLU B O 1
ATOM 2188 N N . GLU B 1 73 ? 13.477 4.262 -18.797 1 98.38 73 GLU B N 1
ATOM 2189 C CA . GLU B 1 73 ? 14.219 4.137 -17.547 1 98.38 73 GLU B CA 1
ATOM 2190 C C . GLU B 1 73 ? 14.703 5.496 -17.047 1 98.38 73 GLU B C 1
ATOM 2192 O O . GLU B 1 73 ? 14.656 5.781 -15.859 1 98.38 73 GLU B O 1
ATOM 2197 N N . GLU B 1 74 ? 15.219 6.32 -17.953 1 98.25 74 GLU B N 1
ATOM 2198 C CA . GLU B 1 74 ? 15.672 7.66 -17.594 1 98.25 74 GLU B CA 1
ATOM 2199 C C . GLU B 1 74 ? 14.547 8.477 -16.969 1 98.25 74 GLU B C 1
ATOM 2201 O O . GLU B 1 74 ? 14.75 9.148 -15.961 1 98.25 74 GLU B O 1
ATOM 2206 N N . LYS B 1 75 ? 13.445 8.406 -17.609 1 98.31 75 LYS B N 1
ATOM 2207 C CA . LYS B 1 75 ? 12.289 9.133 -17.109 1 98.31 75 LYS B CA 1
ATOM 2208 C C . LYS B 1 75 ? 11.898 8.641 -15.711 1 98.31 75 LYS B C 1
ATOM 2210 O O . LYS B 1 75 ? 11.594 9.445 -14.828 1 98.31 75 LYS B O 1
ATOM 2215 N N . ALA B 1 76 ? 11.859 7.344 -15.508 1 98.38 76 ALA B N 1
ATOM 2216 C CA . ALA B 1 76 ? 11.492 6.742 -14.227 1 98.38 76 ALA B CA 1
ATOM 2217 C C . ALA B 1 76 ? 12.484 7.129 -13.133 1 98.38 76 ALA B C 1
ATOM 2219 O O . ALA B 1 76 ? 12.086 7.52 -12.031 1 98.38 76 ALA B O 1
ATOM 2220 N N . VAL B 1 77 ? 13.734 7.039 -13.453 1 98.19 77 VAL B N 1
ATOM 2221 C CA . VAL B 1 77 ? 14.781 7.363 -12.484 1 98.19 77 VAL B CA 1
ATOM 2222 C C . VAL B 1 77 ? 14.727 8.852 -12.148 1 98.19 77 VAL B C 1
ATOM 2224 O O . VAL B 1 77 ? 14.93 9.242 -11 1 98.19 77 VAL B O 1
ATOM 2227 N N . ALA B 1 78 ? 14.469 9.695 -13.125 1 98.38 78 ALA B N 1
ATOM 2228 C CA . ALA B 1 78 ? 14.352 11.133 -12.898 1 98.38 78 ALA B CA 1
ATOM 2229 C C . ALA B 1 78 ? 13.203 11.445 -11.945 1 98.38 78 ALA B C 1
ATOM 2231 O O . ALA B 1 78 ? 13.32 12.328 -11.094 1 98.38 78 ALA B O 1
ATOM 2232 N N . THR B 1 79 ? 12.109 10.75 -12.141 1 98.62 79 THR B N 1
ATOM 2233 C CA . THR B 1 79 ? 10.969 10.922 -11.242 1 98.62 79 THR B CA 1
ATOM 2234 C C . THR B 1 79 ? 11.336 10.523 -9.82 1 98.62 79 THR B C 1
ATOM 2236 O O . THR B 1 79 ? 11.047 11.258 -8.867 1 98.62 79 THR B O 1
ATOM 2239 N N . VAL B 1 80 ? 11.953 9.398 -9.68 1 98.56 80 VAL B N 1
ATOM 2240 C CA . VAL B 1 80 ? 12.406 8.93 -8.375 1 98.56 80 VAL B CA 1
ATOM 2241 C C . VAL B 1 80 ? 13.32 9.977 -7.742 1 98.56 80 VAL B C 1
ATOM 2243 O O . VAL B 1 80 ? 13.117 10.391 -6.598 1 98.56 80 VAL B O 1
ATOM 2246 N N . ASP B 1 81 ? 14.266 10.477 -8.508 1 98.19 81 ASP B N 1
ATOM 2247 C CA . ASP B 1 81 ? 15.242 11.445 -8.016 1 98.19 81 ASP B CA 1
ATOM 2248 C C . ASP B 1 81 ? 14.562 12.734 -7.566 1 98.19 81 ASP B C 1
ATOM 2250 O O . ASP B 1 81 ? 14.945 13.328 -6.562 1 98.19 81 ASP B O 1
ATOM 2254 N N . GLN B 1 82 ? 13.656 13.133 -8.344 1 98.44 82 GLN B N 1
ATOM 2255 C CA . GLN B 1 82 ? 12.961 14.383 -8.039 1 98.44 82 GLN B CA 1
ATOM 2256 C C . GLN B 1 82 ? 12.375 14.352 -6.629 1 98.44 82 GLN B C 1
ATOM 2258 O O . GLN B 1 82 ? 12.648 15.234 -5.82 1 98.44 82 GLN B O 1
ATOM 2263 N N . TYR B 1 83 ? 11.625 13.336 -6.344 1 98.75 83 TYR B N 1
ATOM 2264 C CA . TYR B 1 83 ? 10.93 13.281 -5.062 1 98.75 83 TYR B CA 1
ATOM 2265 C C . TYR B 1 83 ? 11.883 12.883 -3.943 1 98.75 83 TYR B C 1
ATOM 2267 O O . TYR B 1 83 ? 11.758 13.367 -2.814 1 98.75 83 TYR B O 1
ATOM 2275 N N . LEU B 1 84 ? 12.797 12 -4.27 1 98.69 84 LEU B N 1
ATOM 2276 C CA . LEU B 1 84 ? 13.812 11.625 -3.295 1 98.69 84 LEU B CA 1
ATOM 2277 C C . LEU B 1 84 ? 14.625 12.844 -2.859 1 98.69 84 LEU B C 1
ATOM 2279 O O . LEU B 1 84 ? 14.805 13.07 -1.663 1 98.69 84 LEU B O 1
ATOM 2283 N N . ASN B 1 85 ? 15.102 13.656 -3.801 1 98.5 85 ASN B N 1
ATOM 2284 C CA . ASN B 1 85 ? 15.891 14.844 -3.486 1 98.5 85 ASN B CA 1
ATOM 2285 C C . ASN B 1 85 ? 15.078 15.867 -2.695 1 98.5 85 ASN B C 1
ATOM 2287 O O . ASN B 1 85 ? 15.594 16.5 -1.77 1 98.5 85 ASN B O 1
ATOM 2291 N N . GLN B 1 86 ? 13.844 16.031 -3.074 1 98.5 86 GLN B N 1
ATOM 2292 C CA . GLN B 1 86 ? 12.961 16.922 -2.332 1 98.5 86 GLN B CA 1
ATOM 2293 C C . GLN B 1 86 ? 12.859 16.5 -0.869 1 98.5 86 GLN B C 1
ATOM 2295 O O . GLN B 1 86 ? 12.938 17.344 0.031 1 98.5 86 GLN B O 1
ATOM 2300 N N . PHE B 1 87 ? 12.719 15.227 -0.617 1 98.81 87 PHE B N 1
ATOM 2301 C CA . PHE B 1 87 ? 12.641 14.68 0.732 1 98.81 87 PHE B CA 1
ATOM 2302 C C . PHE B 1 87 ? 13.969 14.867 1.468 1 98.81 87 PHE B C 1
ATOM 2304 O O . PHE B 1 87 ? 13.984 15.281 2.629 1 98.81 87 PHE B O 1
ATOM 2311 N N . LEU B 1 88 ? 15.039 14.578 0.775 1 98.56 88 LEU B N 1
ATOM 2312 C CA . LEU B 1 88 ? 16.359 14.656 1.39 1 98.56 88 LEU B CA 1
ATOM 2313 C C . LEU B 1 88 ? 16.703 16.094 1.759 1 98.56 88 LEU B C 1
ATOM 2315 O O . LEU B 1 88 ? 17.375 16.344 2.758 1 98.56 88 LEU B O 1
ATOM 2319 N N . GLU B 1 89 ? 16.234 17.047 1.047 1 97.56 89 GLU B N 1
ATOM 2320 C CA . GLU B 1 89 ? 16.547 18.453 1.262 1 97.56 89 GLU B CA 1
ATOM 2321 C C . GLU B 1 89 ? 15.703 19.047 2.395 1 97.56 89 GLU B C 1
ATOM 2323 O O . GLU B 1 89 ? 16.031 20.094 2.945 1 97.56 89 GLU B O 1
ATOM 2328 N N . ALA B 1 90 ? 14.617 18.391 2.713 1 98 90 ALA B N 1
ATOM 2329 C CA . ALA B 1 90 ? 13.734 18.875 3.764 1 98 90 ALA B CA 1
ATOM 2330 C C . ALA B 1 90 ? 14.305 18.594 5.148 1 98 90 ALA B C 1
ATOM 2332 O O . ALA B 1 90 ? 14.867 17.516 5.383 1 98 90 ALA B O 1
ATOM 2333 N N . ASP B 1 91 ? 14.164 19.547 6.074 1 96.69 91 ASP B N 1
ATOM 2334 C CA . ASP B 1 91 ? 14.562 19.375 7.469 1 96.69 91 ASP B CA 1
ATOM 2335 C C . ASP B 1 91 ? 13.445 18.719 8.281 1 96.69 91 ASP B C 1
ATOM 2337 O O . ASP B 1 91 ? 13.711 17.953 9.203 1 96.69 91 ASP B O 1
ATOM 2341 N N . LYS B 1 92 ? 12.242 19.109 7.934 1 97.12 92 LYS B N 1
ATOM 2342 C CA . LYS B 1 92 ? 11.023 18.656 8.594 1 97.12 92 LYS B CA 1
ATOM 2343 C C . LYS B 1 92 ? 10.031 18.078 7.586 1 97.12 92 LYS B C 1
ATOM 2345 O O . LYS B 1 92 ? 9.891 18.609 6.48 1 97.12 92 LYS B O 1
ATOM 2350 N N . VAL B 1 93 ? 9.398 16.984 7.969 1 98.75 93 VAL B N 1
ATOM 2351 C CA . VAL B 1 93 ? 8.438 16.359 7.066 1 98.75 93 VAL B CA 1
ATOM 2352 C C . VAL B 1 93 ? 7.184 15.969 7.84 1 98.75 93 VAL B C 1
ATOM 2354 O O . VAL B 1 93 ? 7.266 15.477 8.969 1 98.75 93 VAL B O 1
ATOM 2357 N N . VAL B 1 94 ? 6.035 16.172 7.262 1 98.88 94 VAL B N 1
ATOM 2358 C CA . VAL B 1 94 ? 4.754 15.727 7.805 1 98.88 94 VAL B CA 1
ATOM 2359 C C . VAL B 1 94 ? 4.055 14.82 6.801 1 98.88 94 VAL B C 1
ATOM 2361 O O . VAL B 1 94 ? 3.949 15.148 5.617 1 98.88 94 VAL B O 1
ATOM 2364 N N . PHE B 1 95 ? 3.693 13.672 7.23 1 98.94 95 PHE B N 1
ATOM 2365 C CA . PHE B 1 95 ? 2.848 12.773 6.453 1 98.94 95 PHE B CA 1
ATOM 2366 C C . PHE B 1 95 ? 1.435 12.734 7.023 1 98.94 95 PHE B C 1
ATOM 2368 O O . PHE B 1 95 ? 1.246 12.516 8.219 1 98.94 95 PHE B O 1
ATOM 2375 N N . ALA B 1 96 ? 0.423 12.977 6.266 1 98.94 96 ALA B N 1
ATOM 2376 C CA . ALA B 1 96 ? -0.978 12.852 6.66 1 98.94 96 ALA B CA 1
ATOM 2377 C C . ALA B 1 96 ? -1.717 11.875 5.754 1 98.94 96 ALA B C 1
ATOM 2379 O O . ALA B 1 96 ? -1.682 12.008 4.527 1 98.94 96 ALA B O 1
ATOM 2380 N N . PHE B 1 97 ? -2.371 10.914 6.32 1 98.94 97 PHE B N 1
ATOM 2381 C CA . PHE B 1 97 ? -3.004 9.875 5.52 1 98.94 97 PHE B CA 1
ATOM 2382 C C . PHE B 1 97 ? -4.105 9.172 6.312 1 98.94 97 PHE B C 1
ATOM 2384 O O . PHE B 1 97 ? -4.102 9.203 7.543 1 98.94 97 PHE B O 1
ATOM 2391 N N . PRO B 1 98 ? -5.094 8.586 5.648 1 98.81 98 PRO B N 1
ATOM 2392 C CA . PRO B 1 98 ? -6.117 7.742 6.277 1 98.81 98 PRO B CA 1
ATOM 2393 C C . PRO B 1 98 ? -5.703 6.273 6.352 1 98.81 98 PRO B C 1
ATOM 2395 O O . PRO B 1 98 ? -4.645 5.902 5.844 1 98.81 98 PRO B O 1
ATOM 2398 N N . LEU B 1 99 ? -6.469 5.527 7.055 1 98.62 99 LEU B N 1
ATOM 2399 C CA . LEU B 1 99 ? -6.449 4.074 6.93 1 98.62 99 LEU B CA 1
ATOM 2400 C C . LEU B 1 99 ? -7.582 3.588 6.031 1 98.62 99 LEU B C 1
ATOM 2402 O O . LEU B 1 99 ? -8.758 3.695 6.395 1 98.62 99 LEU B O 1
ATOM 2406 N N . TRP B 1 100 ? -7.27 3.16 4.773 1 98.12 100 TRP B N 1
ATOM 2407 C CA . TRP B 1 100 ? -8.211 2.559 3.834 1 98.12 100 TRP B CA 1
ATOM 2408 C C . TRP B 1 100 ? -7.898 1.08 3.623 1 98.12 100 TRP B C 1
ATOM 2410 O O . TRP B 1 100 ? -6.789 0.727 3.213 1 98.12 100 TRP B O 1
ATOM 2420 N N . ASN B 1 101 ? -8.852 0.272 3.969 1 97.75 101 ASN B N 1
ATOM 2421 C CA . ASN B 1 101 ? -8.672 -1.166 3.801 1 97.75 101 ASN B CA 1
ATOM 2422 C C . ASN B 1 101 ? -7.43 -1.665 4.531 1 97.75 101 ASN B C 1
ATOM 2424 O O . ASN B 1 101 ? -6.602 -2.363 3.945 1 97.75 101 ASN B O 1
ATOM 2428 N N . PHE B 1 102 ? -7.227 -1.157 5.746 1 98.5 102 PHE B N 1
ATOM 2429 C CA . PHE B 1 102 ? -6.277 -1.622 6.75 1 98.5 102 PHE B CA 1
ATOM 2430 C C . PHE B 1 102 ? -4.887 -1.062 6.484 1 98.5 102 PHE B C 1
ATOM 2432 O O . PHE B 1 102 ? -3.951 -1.325 7.242 1 98.5 102 PHE B O 1
ATOM 2439 N N . THR B 1 103 ? -4.68 -0.26 5.418 1 98.75 103 THR B N 1
ATOM 2440 C CA . THR B 1 103 ? -3.367 0.311 5.137 1 98.75 103 THR B CA 1
ATOM 2441 C C . THR B 1 103 ? -3.5 1.725 4.574 1 98.75 103 THR B C 1
ATOM 2443 O O . THR B 1 103 ? -4.555 2.348 4.695 1 98.75 103 THR B O 1
ATOM 2446 N N . VAL B 1 104 ? -2.373 2.314 4.098 1 98.88 104 VAL B N 1
ATOM 2447 C CA . VAL B 1 104 ? -2.344 3.652 3.518 1 98.88 104 VAL B CA 1
ATOM 2448 C C . VAL B 1 104 ? -2.797 3.594 2.061 1 98.88 104 VAL B C 1
ATOM 2450 O O . VAL B 1 104 ? -2.75 2.533 1.432 1 98.88 104 VAL B O 1
ATOM 2453 N N . PRO B 1 105 ? -3.262 4.742 1.495 1 98.88 105 PRO B N 1
ATOM 2454 C CA . PRO B 1 105 ? -3.586 4.777 0.067 1 98.88 105 PRO B CA 1
ATOM 2455 C C . PRO B 1 105 ? -2.383 4.457 -0.819 1 98.88 105 PRO B C 1
ATOM 2457 O O . PRO B 1 105 ? -1.247 4.781 -0.465 1 98.88 105 PRO B O 1
ATOM 2460 N N . ALA B 1 106 ? -2.617 3.934 -1.98 1 98.88 106 ALA B N 1
ATOM 2461 C CA . ALA B 1 106 ? -1.608 3.414 -2.9 1 98.88 106 ALA B CA 1
ATOM 2462 C C . ALA B 1 106 ? -0.61 4.5 -3.291 1 98.88 106 ALA B C 1
ATOM 2464 O O . ALA B 1 106 ? 0.588 4.234 -3.41 1 98.88 106 ALA B O 1
ATOM 2465 N N . PRO B 1 107 ? -1.044 5.777 -3.492 1 98.88 107 PRO B N 1
ATOM 2466 C CA . PRO B 1 107 ? -0.054 6.789 -3.869 1 98.88 107 PRO B CA 1
ATOM 2467 C C . PRO B 1 107 ? 1.052 6.949 -2.828 1 98.88 107 PRO B C 1
ATOM 2469 O O . PRO B 1 107 ? 2.195 7.25 -3.18 1 98.88 107 PRO B O 1
ATOM 2472 N N . LEU B 1 108 ? 0.689 6.793 -1.56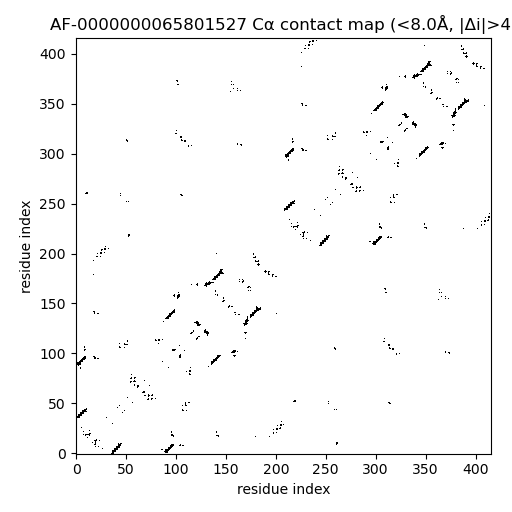7 1 98.94 108 LEU B N 1
ATOM 2473 C CA . LEU B 1 108 ? 1.711 6.926 -0.536 1 98.94 108 LEU B CA 1
ATOM 2474 C C . LEU B 1 108 ? 2.707 5.773 -0.602 1 98.94 108 LEU B C 1
ATOM 2476 O O . LEU B 1 108 ? 3.902 5.965 -0.365 1 98.94 108 LEU B O 1
ATOM 2480 N N . ILE B 1 109 ? 2.273 4.52 -0.948 1 98.94 109 ILE B N 1
ATOM 2481 C CA . ILE B 1 109 ? 3.174 3.387 -1.13 1 98.94 109 ILE B CA 1
ATOM 2482 C C . ILE B 1 109 ? 4.121 3.662 -2.295 1 98.94 109 ILE B C 1
ATOM 2484 O O . ILE B 1 109 ? 5.316 3.381 -2.211 1 98.94 109 ILE B O 1
ATOM 2488 N N . THR B 1 110 ? 3.57 4.207 -3.373 1 98.94 110 THR B N 1
ATOM 2489 C CA . THR B 1 110 ? 4.395 4.578 -4.516 1 98.94 110 THR B CA 1
ATOM 2490 C C . THR B 1 110 ? 5.453 5.602 -4.109 1 98.94 110 THR B C 1
ATOM 2492 O O . THR B 1 110 ? 6.637 5.426 -4.398 1 98.94 110 THR B O 1
ATOM 2495 N N . TYR B 1 111 ? 5.047 6.656 -3.422 1 98.94 111 TYR B N 1
ATOM 2496 C CA . TYR B 1 111 ? 5.93 7.734 -2.998 1 98.94 111 TYR B CA 1
ATOM 2497 C C . TYR B 1 111 ? 7.027 7.215 -2.078 1 98.94 111 TYR B C 1
ATOM 2499 O O . TYR B 1 111 ? 8.203 7.539 -2.254 1 98.94 111 TYR B O 1
ATOM 2507 N N . ILE B 1 112 ? 6.656 6.379 -1.108 1 98.88 112 ILE B N 1
ATOM 2508 C CA . ILE B 1 112 ? 7.609 5.805 -0.167 1 98.88 112 ILE B CA 1
ATOM 2509 C C . ILE B 1 112 ? 8.594 4.906 -0.914 1 98.88 112 ILE B C 1
ATOM 2511 O O . ILE B 1 112 ? 9.781 4.863 -0.577 1 98.88 112 ILE B O 1
ATOM 2515 N N . SER B 1 113 ? 8.117 4.219 -1.958 1 98.81 113 SER B N 1
ATOM 2516 C CA . SER B 1 113 ? 9.016 3.408 -2.779 1 98.81 113 SER B CA 1
ATOM 2517 C C . SER B 1 113 ? 10.047 4.273 -3.488 1 98.81 113 SER B C 1
ATOM 2519 O O . SER B 1 113 ? 11.203 3.873 -3.635 1 98.81 113 SER B O 1
ATOM 2521 N N . TYR B 1 114 ? 9.602 5.48 -3.977 1 98.81 114 TYR B N 1
ATOM 2522 C CA . TYR B 1 114 ? 10.539 6.426 -4.57 1 98.81 114 TYR B CA 1
ATOM 2523 C C . TYR B 1 114 ? 11.625 6.816 -3.57 1 98.81 114 TYR B C 1
ATOM 2525 O O . TYR B 1 114 ? 12.797 6.938 -3.936 1 98.81 114 TYR B O 1
ATOM 2533 N N . LEU B 1 115 ? 11.234 6.996 -2.326 1 98.88 115 LEU B N 1
ATOM 2534 C CA . LEU B 1 115 ? 12.133 7.512 -1.298 1 98.88 115 LEU B CA 1
ATOM 2535 C C . LEU B 1 115 ? 13.07 6.418 -0.799 1 98.88 115 LEU B C 1
ATOM 2537 O O . LEU B 1 115 ? 14.164 6.711 -0.297 1 98.88 115 LEU B O 1
ATOM 2541 N N . SER B 1 116 ? 12.664 5.133 -0.868 1 98.62 116 SER B N 1
ATOM 2542 C CA . SER B 1 116 ? 13.414 4.008 -0.318 1 98.62 116 SER B CA 1
ATOM 2543 C C . SER B 1 116 ? 14.516 3.557 -1.274 1 98.62 116 SER B C 1
ATOM 2545 O O . SER B 1 116 ? 14.391 2.514 -1.921 1 98.62 116 SER B O 1
ATOM 2547 N N . GLN B 1 117 ? 15.578 4.293 -1.299 1 97.81 117 GLN B N 1
ATOM 2548 C CA . GLN B 1 117 ? 16.703 4.023 -2.186 1 97.81 117 GLN B CA 1
ATOM 2549 C C . GLN B 1 117 ? 17.984 3.744 -1.389 1 97.81 117 GLN B C 1
ATOM 2551 O O . GLN B 1 117 ? 18.406 4.566 -0.574 1 97.81 117 GLN B O 1
ATOM 2556 N N . ALA B 1 118 ? 18.578 2.615 -1.679 1 96.19 118 ALA B N 1
ATOM 2557 C CA . ALA B 1 118 ? 19.828 2.25 -1.031 1 96.19 118 ALA B CA 1
ATOM 2558 C C . ALA B 1 118 ? 20.922 3.283 -1.32 1 96.19 118 ALA B C 1
ATOM 2560 O O . ALA B 1 118 ? 21.062 3.744 -2.455 1 96.19 118 ALA B O 1
ATOM 2561 N N . GLY B 1 119 ? 21.641 3.656 -0.27 1 96.75 119 GLY B N 1
ATOM 2562 C CA . GLY B 1 119 ? 22.688 4.648 -0.395 1 96.75 119 GLY B CA 1
ATOM 2563 C C . GLY B 1 119 ? 22.203 6.07 -0.188 1 96.75 119 GLY B C 1
ATOM 2564 O O . GLY B 1 119 ? 23 7.004 -0.108 1 96.75 119 GLY B O 1
ATOM 2565 N N . LYS B 1 120 ? 20.906 6.219 -0.123 1 97.88 120 LYS B N 1
ATOM 2566 C CA . LYS B 1 120 ? 20.328 7.551 0.035 1 97.88 120 LYS B CA 1
ATOM 2567 C C . LYS B 1 120 ? 19.562 7.664 1.353 1 97.88 120 LYS B C 1
ATOM 2569 O O . LYS B 1 120 ? 19.938 8.453 2.227 1 97.88 120 LYS B O 1
ATOM 2574 N N . THR B 1 121 ? 18.531 6.836 1.591 1 98.69 121 THR B N 1
ATOM 2575 C CA . THR B 1 121 ? 17.766 6.898 2.836 1 98.69 121 THR B CA 1
ATOM 2576 C C . THR B 1 121 ? 18.203 5.785 3.787 1 98.69 121 THR B C 1
ATOM 2578 O O . THR B 1 121 ? 17.938 5.848 4.988 1 98.69 121 THR B O 1
ATOM 2581 N N . PHE B 1 122 ? 18.766 4.781 3.262 1 98.38 122 PHE B N 1
ATOM 2582 C CA . PHE B 1 122 ? 19.344 3.689 4.031 1 98.38 122 PHE B CA 1
ATOM 2583 C C . PHE B 1 122 ? 20.547 3.094 3.303 1 98.38 122 PHE B C 1
ATOM 2585 O O . PHE B 1 122 ? 20.797 3.41 2.137 1 98.38 122 PHE B O 1
ATOM 2592 N N . LYS B 1 123 ? 21.312 2.232 3.986 1 97.38 123 LYS B N 1
ATOM 2593 C CA . LYS B 1 123 ? 22.375 1.443 3.389 1 97.38 123 LYS B CA 1
ATOM 2594 C C . LYS B 1 123 ? 22.5 0.077 4.059 1 97.38 123 LYS B C 1
ATOM 2596 O O . LYS B 1 123 ? 22.094 -0.093 5.211 1 97.38 123 LYS B O 1
ATOM 2601 N N . TYR B 1 124 ? 23.016 -0.875 3.314 1 93.5 124 TYR B N 1
ATOM 2602 C CA . TYR B 1 124 ? 23.328 -2.18 3.889 1 93.5 124 TYR B CA 1
ATOM 2603 C C . TYR B 1 124 ? 24.766 -2.232 4.391 1 93.5 124 TYR B C 1
ATOM 2605 O O . TYR B 1 124 ? 25.672 -1.724 3.736 1 93.5 124 TYR B O 1
ATOM 2613 N N . THR B 1 125 ? 24.859 -2.707 5.527 1 94.06 125 THR B N 1
ATOM 2614 C CA . THR B 1 125 ? 26.188 -2.891 6.117 1 94.06 125 THR B CA 1
ATOM 2615 C C . THR B 1 125 ? 26.391 -4.344 6.543 1 94.06 125 THR B C 1
ATOM 2617 O O . THR B 1 125 ? 25.484 -5.164 6.426 1 94.06 125 THR B O 1
ATOM 2620 N N . ALA B 1 126 ? 27.625 -4.648 7.109 1 89.94 126 ALA B N 1
ATOM 2621 C CA . ALA B 1 126 ? 27.938 -5.992 7.598 1 89.94 126 ALA B CA 1
ATOM 2622 C C . ALA B 1 126 ? 27.031 -6.363 8.781 1 89.94 126 ALA B C 1
ATOM 2624 O O . ALA B 1 126 ? 26.75 -7.543 9 1 89.94 126 ALA B O 1
ATOM 2625 N N . ASN B 1 127 ? 26.547 -5.359 9.461 1 90.69 127 ASN B N 1
ATOM 2626 C CA . ASN B 1 127 ? 25.703 -5.566 10.641 1 90.69 127 ASN B CA 1
ATOM 2627 C C . ASN B 1 127 ? 24.219 -5.43 10.312 1 90.69 127 ASN B C 1
ATOM 2629 O O . ASN B 1 127 ? 23.391 -5.387 11.211 1 90.69 127 ASN B O 1
ATOM 2633 N N . GLY B 1 128 ? 23.906 -5.312 9.062 1 90.38 128 GLY B N 1
ATOM 2634 C CA . GLY B 1 128 ? 22.516 -5.129 8.656 1 90.38 128 GLY B CA 1
ATOM 2635 C C . GLY B 1 128 ? 22.234 -3.74 8.117 1 90.38 128 GLY B C 1
ATOM 2636 O O . GLY B 1 128 ? 23.156 -2.938 7.938 1 90.38 128 GLY B O 1
ATOM 2637 N N . PRO B 1 129 ? 20.984 -3.508 7.875 1 93.75 129 PRO B N 1
ATOM 2638 C CA . PRO B 1 129 ? 20.625 -2.201 7.32 1 93.75 129 PRO B CA 1
ATOM 2639 C C . PRO B 1 129 ? 20.781 -1.065 8.328 1 93.75 129 PRO B C 1
ATOM 2641 O O . PRO B 1 129 ? 20.594 -1.269 9.531 1 93.75 129 PRO B O 1
ATOM 2644 N N . GLU B 1 130 ? 21.172 0.089 7.879 1 97.56 130 GLU B N 1
ATOM 2645 C CA . GLU B 1 130 ? 21.312 1.317 8.656 1 97.56 130 GLU B CA 1
ATOM 2646 C C . GLU B 1 130 ? 20.594 2.479 7.977 1 97.56 130 GLU B C 1
ATOM 2648 O O . GLU B 1 130 ? 20.75 2.703 6.777 1 97.56 130 GLU B O 1
ATOM 2653 N N . GLY B 1 131 ? 19.75 3.174 8.75 1 98.44 131 GLY B N 1
ATOM 2654 C CA . GLY B 1 131 ? 19.078 4.355 8.227 1 98.44 131 GLY B CA 1
ATOM 2655 C C . GLY B 1 131 ? 20.016 5.547 8.078 1 98.44 131 GLY B C 1
ATOM 2656 O O . GLY B 1 131 ? 20.922 5.73 8.891 1 98.44 131 GLY B O 1
ATOM 2657 N N . LEU B 1 132 ? 19.766 6.41 7.125 1 98.56 132 LEU B N 1
ATOM 2658 C CA . LEU B 1 132 ? 20.734 7.461 6.809 1 98.56 132 LEU B CA 1
ATOM 2659 C C . LEU B 1 132 ? 20.141 8.844 7.051 1 98.56 132 LEU B C 1
ATOM 2661 O O . LEU B 1 132 ? 20.828 9.852 6.957 1 98.56 132 LEU B O 1
ATOM 2665 N N . VAL B 1 133 ? 18.859 8.914 7.445 1 98.38 133 VAL B N 1
ATOM 2666 C CA . VAL B 1 133 ? 18.234 10.234 7.516 1 98.38 133 VAL B CA 1
ATOM 2667 C C . VAL B 1 133 ? 17.578 10.414 8.883 1 98.38 133 VAL B C 1
ATOM 2669 O O . VAL B 1 133 ? 16.5 11.016 8.992 1 98.38 133 VAL B O 1
ATOM 2672 N N . GLY B 1 134 ? 18.234 9.922 9.898 1 97.5 134 GLY B N 1
ATOM 2673 C CA . GLY B 1 134 ? 17.688 9.898 11.258 1 97.5 134 GLY B CA 1
ATOM 2674 C C . GLY B 1 134 ? 17.578 11.281 11.875 1 97.5 134 GLY B C 1
ATOM 2675 O O . GLY B 1 134 ? 16.891 11.453 12.891 1 97.5 134 GLY B O 1
ATOM 2676 N N . GLY B 1 135 ? 18.219 12.273 11.32 1 96.12 135 GLY B N 1
ATOM 2677 C CA . GLY B 1 135 ? 18.219 13.617 11.875 1 96.12 135 GLY B CA 1
ATOM 2678 C C . GLY B 1 135 ? 16.984 14.422 11.5 1 96.12 135 GLY B C 1
ATOM 2679 O O . GLY B 1 135 ? 16.75 15.5 12.047 1 96.12 135 GLY B O 1
ATOM 2680 N N . LYS B 1 136 ? 16.141 13.945 10.633 1 97.12 136 LYS B N 1
ATOM 2681 C CA . LYS B 1 136 ? 14.953 14.656 10.172 1 97.12 136 LYS B CA 1
ATOM 2682 C C . LYS B 1 136 ? 13.859 14.641 11.242 1 97.12 136 LYS B C 1
ATOM 2684 O O . LYS B 1 136 ? 13.641 13.625 11.898 1 97.12 136 LYS B O 1
ATOM 2689 N N . LYS B 1 137 ? 13.195 15.719 11.391 1 97.31 137 LYS B N 1
ATOM 2690 C CA . LYS B 1 137 ? 12.016 15.781 12.25 1 97.31 137 LYS B CA 1
ATOM 2691 C C . LYS B 1 137 ? 10.75 15.422 11.477 1 97.31 137 LYS B C 1
ATOM 2693 O O . LYS B 1 137 ? 10.422 16.062 10.469 1 97.31 137 LYS B O 1
ATOM 2698 N N . VAL B 1 138 ? 10.047 14.422 11.945 1 98.69 138 VAL B N 1
ATOM 2699 C CA . VAL B 1 138 ? 8.906 13.93 11.18 1 98.69 138 VAL B CA 1
ATOM 2700 C C . VAL B 1 138 ? 7.668 13.867 12.07 1 98.69 138 VAL B C 1
ATOM 2702 O O . VAL B 1 138 ? 7.75 13.445 13.227 1 98.69 138 VAL B O 1
ATOM 2705 N N . VAL B 1 139 ? 6.531 14.328 11.57 1 98.88 139 VAL B N 1
ATOM 2706 C CA . VAL B 1 139 ? 5.215 14.141 12.172 1 98.88 139 VAL B CA 1
ATOM 2707 C C . VAL B 1 139 ? 4.375 13.219 11.281 1 98.88 139 VAL B C 1
ATOM 2709 O O . VAL B 1 139 ? 4.352 13.383 10.062 1 98.88 139 VAL B O 1
ATOM 2712 N N . VAL B 1 140 ? 3.768 12.242 11.898 1 98.94 140 VAL B N 1
ATOM 2713 C CA . VAL B 1 140 ? 2.842 11.328 11.234 1 98.94 140 VAL B CA 1
ATOM 2714 C C . VAL B 1 140 ? 1.418 11.594 11.719 1 98.94 140 VAL B C 1
ATOM 2716 O O . VAL B 1 140 ? 1.124 11.461 12.906 1 98.94 140 VAL B O 1
ATOM 2719 N N . LEU B 1 141 ? 0.556 12.047 10.828 1 98.94 141 LEU B N 1
ATOM 2720 C CA . LEU B 1 141 ? -0.859 12.281 11.094 1 98.94 141 LEU B CA 1
ATOM 2721 C C . LEU B 1 141 ? -1.718 11.188 10.469 1 98.94 141 LEU B C 1
ATOM 2723 O O . LEU B 1 141 ? -1.805 11.078 9.25 1 98.94 141 LEU B O 1
ATOM 2727 N N . GLY B 1 142 ? -2.326 10.375 11.32 1 98.81 142 GLY B N 1
ATOM 2728 C CA . GLY B 1 142 ? -3.148 9.273 10.844 1 98.81 142 GLY B CA 1
ATOM 2729 C C . GLY B 1 142 ? -4.578 9.336 11.352 1 98.81 142 GLY B C 1
ATOM 2730 O O . GLY B 1 142 ? -4.82 9.695 12.5 1 98.81 142 GLY B O 1
ATOM 2731 N N . ALA B 1 143 ? -5.512 9.109 10.469 1 98.75 143 ALA B N 1
ATOM 2732 C CA . ALA B 1 143 ? -6.914 8.977 10.859 1 98.75 143 ALA B CA 1
ATOM 2733 C C . ALA B 1 143 ? -7.445 7.59 10.508 1 98.75 143 ALA B C 1
ATOM 2735 O O . ALA B 1 143 ? -7.125 7.043 9.445 1 98.75 143 ALA B O 1
ATOM 2736 N N . ARG B 1 144 ? -8.242 7.008 11.375 1 98.38 144 ARG B N 1
ATOM 2737 C CA . ARG B 1 144 ? -8.852 5.699 11.148 1 98.38 144 ARG B CA 1
ATOM 2738 C C . ARG B 1 144 ? -10.219 5.598 11.82 1 98.38 144 ARG B C 1
ATOM 2740 O O . ARG B 1 144 ? -10.367 5.945 12.992 1 98.38 144 ARG B O 1
ATOM 2747 N N . GLY B 1 145 ? -11.164 5.172 11.102 1 96.69 145 GLY B N 1
ATOM 2748 C CA . GLY B 1 145 ? -12.555 5.195 11.539 1 96.69 145 GLY B CA 1
ATOM 2749 C C . GLY B 1 145 ? -12.82 4.285 12.719 1 96.69 145 GLY B C 1
ATOM 2750 O O . GLY B 1 145 ? -13.617 4.625 13.602 1 96.69 145 GLY B O 1
ATOM 2751 N N . SER B 1 146 ? -12.227 3.158 12.727 1 95.62 146 SER B N 1
ATOM 2752 C CA . SER B 1 146 ? -12.398 2.209 13.82 1 95.62 146 SER B CA 1
ATOM 2753 C C . SER B 1 146 ? -11.266 2.33 14.836 1 95.62 146 SER B C 1
ATOM 2755 O O . SER B 1 146 ? -10.242 2.955 14.562 1 95.62 146 SER B O 1
ATOM 2757 N N . ASP B 1 147 ? -11.539 1.824 16 1 94.5 147 ASP B N 1
ATOM 2758 C CA . ASP B 1 147 ? -10.547 1.775 17.078 1 94.5 147 ASP B CA 1
ATOM 2759 C C . ASP B 1 147 ? -9.617 0.577 16.906 1 94.5 147 ASP B C 1
ATOM 2761 O O . ASP B 1 147 ? -10.047 -0.571 17.047 1 94.5 147 ASP B O 1
ATOM 2765 N N . TYR B 1 148 ? -8.367 0.851 16.625 1 95.38 148 TYR B N 1
ATOM 2766 C CA . TYR B 1 148 ? -7.383 -0.202 16.391 1 95.38 148 TYR B CA 1
ATOM 2767 C C . TYR B 1 148 ? -6.457 -0.367 17.578 1 95.38 148 TYR B C 1
ATOM 2769 O O . TYR B 1 148 ? -5.426 -1.037 17.5 1 95.38 148 TYR B O 1
ATOM 2777 N N . SER B 1 149 ? -6.762 0.231 18.672 1 92.12 149 SER B N 1
ATOM 2778 C CA . SER B 1 149 ? -5.863 0.262 19.828 1 92.12 149 SER B CA 1
ATOM 2779 C C . SER B 1 149 ? -6.055 -0.967 20.703 1 92.12 149 SER B C 1
ATOM 2781 O O . SER B 1 149 ? -5.227 -1.248 21.578 1 92.12 149 SER B O 1
ATOM 2783 N N . SER B 1 150 ? -7.125 -1.727 20.453 1 91.06 150 SER B N 1
ATOM 2784 C CA . SER B 1 150 ? -7.309 -2.971 21.188 1 91.06 150 SER B CA 1
ATOM 2785 C C . SER B 1 150 ? -6.32 -4.035 20.734 1 91.06 150 SER B C 1
ATOM 2787 O O . SER B 1 150 ? -5.816 -3.984 19.609 1 91.06 150 SER B O 1
ATOM 2789 N N . GLU B 1 151 ? -6.055 -4.984 21.594 1 89.62 151 GLU B N 1
ATOM 2790 C CA . GLU B 1 151 ? -5.141 -6.078 21.281 1 89.62 151 GLU B CA 1
ATOM 2791 C C . GLU B 1 151 ? -5.605 -6.855 20.062 1 89.62 151 GLU B C 1
ATOM 2793 O O . GLU B 1 151 ? -4.789 -7.297 19.25 1 89.62 151 GLU B O 1
ATOM 2798 N N . GLN B 1 152 ? -6.898 -7.047 19.922 1 88.94 152 GLN B N 1
ATOM 2799 C CA . GLN B 1 152 ? -7.48 -7.82 18.844 1 88.94 152 GLN B CA 1
ATOM 2800 C C . GLN B 1 152 ? -7.352 -7.078 17.516 1 88.94 152 GLN B C 1
ATOM 2802 O O . GLN B 1 152 ? -7.102 -7.695 16.469 1 88.94 152 GLN B O 1
ATOM 2807 N N . MET B 1 153 ? -7.422 -5.715 17.562 1 93.12 153 MET B N 1
ATOM 2808 C CA . MET B 1 153 ? -7.496 -4.926 16.344 1 93.12 153 MET B CA 1
ATOM 2809 C C . MET B 1 153 ? -6.113 -4.414 15.938 1 93.12 153 MET B C 1
ATOM 2811 O O .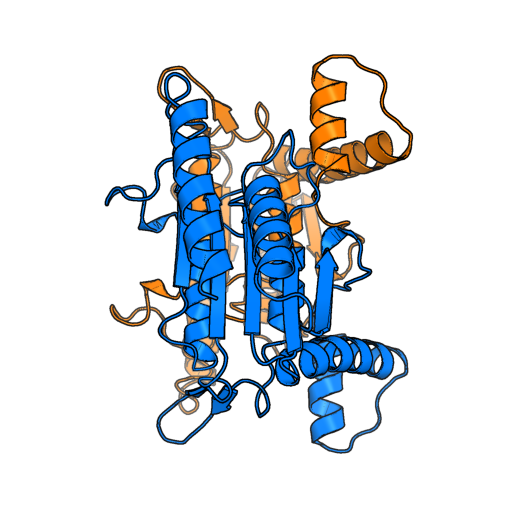 MET B 1 153 ? -5.859 -4.16 14.766 1 93.12 153 MET B O 1
ATOM 2815 N N . ALA B 1 154 ? -5.223 -4.375 16.906 1 93.5 154 ALA B N 1
ATOM 2816 C CA . ALA B 1 154 ? -3.924 -3.73 16.75 1 93.5 154 ALA B CA 1
ATOM 2817 C C . ALA B 1 154 ? -3.127 -4.371 15.617 1 93.5 154 ALA B C 1
ATOM 2819 O O . ALA B 1 154 ? -2.529 -3.67 14.797 1 93.5 154 ALA B O 1
ATOM 2820 N N . PRO B 1 155 ? -3.17 -5.73 15.5 1 91.94 155 PRO B N 1
ATOM 2821 C CA . PRO B 1 155 ? -2.377 -6.344 14.43 1 91.94 155 PRO B CA 1
ATOM 2822 C C . PRO B 1 155 ? -2.914 -6.027 13.039 1 91.94 155 PRO B C 1
ATOM 2824 O O . PRO B 1 155 ? -2.211 -6.223 12.039 1 91.94 155 PRO B O 1
ATOM 2827 N N . MET B 1 156 ? -4.105 -5.527 12.906 1 96.12 156 MET B N 1
ATOM 2828 C CA . MET B 1 156 ? -4.742 -5.266 11.617 1 96.12 156 MET B CA 1
ATOM 2829 C C . MET B 1 156 ? -4.434 -3.852 11.133 1 96.12 156 MET B C 1
ATOM 2831 O O . MET B 1 156 ? -4.75 -3.496 10 1 96.12 156 MET B O 1
ATOM 2835 N N . GLU B 1 157 ? -3.844 -3.051 12.086 1 97.81 157 GLU B N 1
ATOM 2836 C CA . GLU B 1 157 ? -3.492 -1.678 11.742 1 97.81 157 GLU B CA 1
ATOM 2837 C C . GLU B 1 157 ? -2.18 -1.623 10.969 1 97.81 157 GLU B C 1
ATOM 2839 O O . GLU B 1 157 ? -1.104 -1.813 11.539 1 97.81 157 GLU B O 1
ATOM 2844 N N . MET B 1 158 ? -2.26 -1.394 9.617 1 98.56 158 MET B N 1
ATOM 2845 C CA . MET B 1 158 ? -1.053 -1.417 8.797 1 98.56 158 MET B CA 1
ATOM 2846 C C . MET B 1 158 ? -0.909 -0.123 8.008 1 98.56 158 MET B C 1
ATOM 2848 O O . MET B 1 158 ? -0.408 -0.132 6.879 1 98.56 158 MET B O 1
ATOM 2852 N N . ALA B 1 159 ? -1.479 1.018 8.508 1 98.62 159 ALA B N 1
ATOM 2853 C CA . ALA B 1 159 ? -1.254 2.338 7.926 1 98.62 159 ALA B CA 1
ATOM 2854 C C . ALA B 1 159 ? -0.16 3.092 8.68 1 98.62 159 ALA B C 1
ATOM 2856 O O . ALA B 1 159 ? 0.978 3.176 8.211 1 98.62 159 ALA B O 1
ATOM 2857 N N . VAL B 1 160 ? -0.461 3.533 9.938 1 98.56 160 VAL B N 1
ATOM 2858 C CA . VAL B 1 160 ? 0.53 4.23 10.75 1 98.56 160 VAL B CA 1
ATOM 2859 C C . VAL B 1 160 ? 1.705 3.301 11.047 1 98.56 160 VAL B C 1
ATOM 2861 O O . VAL B 1 160 ? 2.863 3.719 11 1 98.56 160 VAL B O 1
ATOM 2864 N N . ASN B 1 161 ? 1.411 1.98 11.328 1 97.69 161 ASN B N 1
ATOM 2865 C CA . ASN B 1 161 ? 2.465 1.003 11.578 1 97.69 161 ASN B CA 1
ATOM 2866 C C . ASN B 1 161 ? 3.402 0.87 10.383 1 97.69 161 ASN B C 1
ATOM 2868 O O . ASN B 1 161 ? 4.617 0.772 10.547 1 97.69 161 ASN B O 1
ATOM 2872 N N . TYR B 1 162 ? 2.824 0.86 9.234 1 98.62 162 TYR B N 1
ATOM 2873 C CA . TYR B 1 162 ? 3.635 0.771 8.023 1 98.62 162 TYR B CA 1
ATOM 2874 C C . TYR B 1 162 ? 4.559 1.978 7.895 1 98.62 162 TYR B C 1
ATOM 2876 O O . TYR B 1 162 ? 5.777 1.826 7.773 1 98.62 162 TYR B O 1
ATOM 2884 N N . VAL B 1 163 ? 3.982 3.172 7.988 1 98.88 163 VAL B N 1
ATOM 2885 C CA . VAL B 1 163 ? 4.75 4.395 7.773 1 98.88 163 VAL B CA 1
ATOM 2886 C C . VAL B 1 163 ? 5.836 4.52 8.836 1 98.88 163 VAL B C 1
ATOM 2888 O O . VAL B 1 163 ? 6.992 4.816 8.523 1 98.88 163 VAL B O 1
ATOM 2891 N N . THR B 1 164 ? 5.531 4.23 10.094 1 98.5 164 THR B N 1
ATOM 2892 C CA . THR B 1 164 ? 6.516 4.375 11.164 1 98.5 164 THR B CA 1
ATOM 2893 C C . THR B 1 164 ? 7.598 3.305 11.047 1 98.5 164 THR B C 1
ATOM 2895 O O . THR B 1 164 ? 8.758 3.549 11.391 1 98.5 164 THR B O 1
ATOM 2898 N N . THR B 1 165 ? 7.234 2.092 10.539 1 98.31 165 THR B N 1
ATOM 2899 C CA . THR B 1 165 ? 8.227 1.053 10.289 1 98.31 165 THR B CA 1
ATOM 2900 C C . THR B 1 165 ? 9.227 1.501 9.227 1 98.31 165 THR B C 1
ATOM 2902 O O . THR B 1 165 ? 10.438 1.377 9.414 1 98.31 165 THR B O 1
ATOM 2905 N N . VAL B 1 166 ? 8.758 2.076 8.125 1 98.69 166 VAL B N 1
ATOM 2906 C CA . VAL B 1 166 ? 9.609 2.545 7.035 1 98.69 166 VAL B CA 1
ATOM 2907 C C . VAL B 1 166 ? 10.508 3.676 7.531 1 98.69 166 VAL B C 1
ATOM 2909 O O . VAL B 1 166 ? 11.703 3.693 7.246 1 98.69 166 VAL B O 1
ATOM 2912 N N . LEU B 1 167 ? 9.891 4.625 8.297 1 98.81 167 LEU B N 1
ATOM 2913 C CA . LEU B 1 167 ? 10.664 5.73 8.852 1 98.81 167 LEU B CA 1
ATOM 2914 C C . LEU B 1 167 ? 11.773 5.211 9.758 1 98.81 167 LEU B C 1
ATOM 2916 O O . LEU B 1 167 ? 12.906 5.695 9.695 1 98.81 167 LEU B O 1
ATOM 2920 N N . GLY B 1 168 ? 11.438 4.262 10.602 1 98.38 168 GLY B N 1
ATOM 2921 C CA . GLY B 1 168 ? 12.445 3.637 11.438 1 98.38 168 GLY B CA 1
ATOM 2922 C C . GLY B 1 168 ? 13.578 3.008 10.641 1 98.38 168 GLY B C 1
ATOM 2923 O O . GLY B 1 168 ? 14.742 3.113 11.023 1 98.38 168 GLY B O 1
ATOM 2924 N N . PHE B 1 169 ? 13.211 2.377 9.562 1 98.06 169 PHE B N 1
ATOM 2925 C CA . PHE B 1 169 ? 14.18 1.768 8.664 1 98.06 169 PHE B CA 1
ATOM 2926 C C . PHE B 1 169 ? 15.125 2.822 8.094 1 98.06 169 PHE B C 1
ATOM 2928 O O . PHE B 1 169 ? 16.312 2.557 7.891 1 98.06 169 PHE B O 1
ATOM 2935 N N . TRP B 1 170 ? 14.625 4.051 7.859 1 98.69 170 TRP B N 1
ATOM 2936 C CA . TRP B 1 170 ? 15.414 5.156 7.32 1 98.69 170 TRP B CA 1
ATOM 2937 C C . TRP B 1 170 ? 16.203 5.852 8.422 1 98.69 170 TRP B C 1
ATOM 2939 O O . TRP B 1 170 ? 16.922 6.816 8.164 1 98.69 170 TRP B O 1
ATOM 2949 N N . GLY B 1 171 ? 16.031 5.469 9.758 1 98.5 171 GLY B N 1
ATOM 2950 C CA . GLY B 1 171 ? 16.766 6.039 10.875 1 98.5 171 GLY B CA 1
ATOM 2951 C C . GLY B 1 171 ? 15.945 7.02 11.695 1 98.5 171 GLY B C 1
ATOM 2952 O O . GLY B 1 171 ? 16.438 7.562 12.688 1 98.5 171 GLY B O 1
ATOM 2953 N N . ILE B 1 172 ? 14.75 7.258 11.273 1 98.38 172 ILE B N 1
ATOM 2954 C CA . ILE B 1 172 ? 13.844 8.133 12.008 1 98.38 172 ILE B CA 1
ATOM 2955 C C . ILE B 1 172 ? 13.055 7.316 13.031 1 98.38 172 ILE B C 1
ATOM 2957 O O . ILE B 1 172 ? 11.961 6.836 12.734 1 98.38 172 ILE B O 1
ATOM 2961 N N . THR B 1 173 ? 13.492 7.195 14.234 1 95.81 173 THR B N 1
ATOM 2962 C CA . THR B 1 173 ? 13.008 6.184 15.164 1 95.81 173 THR B CA 1
ATOM 2963 C C . THR B 1 173 ? 11.961 6.773 16.109 1 95.81 173 THR B C 1
ATOM 2965 O O . THR B 1 173 ? 11.242 6.031 16.781 1 95.81 173 THR B O 1
ATOM 2968 N N . ASN B 1 174 ? 11.812 8.039 16.188 1 92.44 174 ASN B N 1
ATOM 2969 C CA . ASN B 1 174 ? 10.844 8.625 17.109 1 92.44 174 ASN B CA 1
ATOM 2970 C C . ASN B 1 174 ? 10.055 9.758 16.453 1 92.44 174 ASN B C 1
ATOM 2972 O O . ASN B 1 174 ? 10.047 10.883 16.953 1 92.44 174 ASN B O 1
ATOM 2976 N N . PRO B 1 175 ? 9.391 9.453 15.406 1 97.94 175 PRO B N 1
ATOM 2977 C CA . PRO B 1 175 ? 8.531 10.508 14.859 1 97.94 175 PRO B CA 1
ATOM 2978 C C . PRO B 1 175 ? 7.387 10.875 15.797 1 97.94 175 PRO B C 1
ATOM 2980 O O . PRO B 1 175 ? 6.926 10.039 16.578 1 97.94 175 PRO B O 1
ATOM 2983 N N . GLU B 1 176 ? 7.004 12.102 15.836 1 98.31 176 GLU B N 1
ATOM 2984 C CA . GLU B 1 176 ? 5.773 12.484 16.516 1 98.31 176 GLU B CA 1
ATOM 2985 C C . GLU B 1 176 ? 4.543 11.977 15.773 1 98.31 176 GLU B C 1
ATOM 2987 O O . GLU B 1 176 ? 4.41 12.195 14.57 1 98.31 176 GLU B O 1
ATOM 2992 N N . THR B 1 177 ? 3.717 11.211 16.484 1 98.5 177 THR B N 1
ATOM 2993 C CA . THR B 1 177 ? 2.559 10.602 15.836 1 98.5 177 THR B CA 1
ATOM 2994 C C . THR B 1 177 ? 1.264 11.07 16.484 1 98.5 177 THR B C 1
ATOM 2996 O O . THR B 1 177 ? 1.148 11.062 17.719 1 98.5 177 THR B O 1
ATOM 2999 N N . VAL B 1 178 ? 0.334 11.586 15.719 1 98.75 178 VAL B N 1
ATOM 3000 C CA . VAL B 1 178 ? -1.011 11.938 16.156 1 98.75 178 VAL B CA 1
ATOM 3001 C C . VAL B 1 178 ? -2.039 11.102 15.406 1 98.75 178 VAL B C 1
ATOM 3003 O O . VAL B 1 178 ? -2.076 11.117 14.172 1 98.75 178 VAL B O 1
ATOM 3006 N N . VAL B 1 179 ? -2.822 10.352 16.109 1 98.69 179 VAL B N 1
ATOM 3007 C CA . VAL B 1 179 ? -3.84 9.492 15.508 1 98.69 179 VAL B CA 1
ATOM 3008 C C . VAL B 1 179 ? -5.223 9.914 16 1 98.69 179 VAL B C 1
ATOM 3010 O O . VAL B 1 179 ? -5.438 10.102 17.203 1 98.69 179 VAL B O 1
ATOM 3013 N N . ILE B 1 180 ? -6.133 10.219 15.117 1 98.69 180 ILE B N 1
ATOM 3014 C CA . ILE B 1 180 ? -7.555 10.336 15.422 1 98.69 180 ILE B CA 1
ATOM 3015 C C . ILE B 1 180 ? -8.273 9.047 15.039 1 98.69 180 ILE B C 1
ATOM 3017 O O . ILE B 1 180 ? -8.328 8.688 13.859 1 98.69 180 ILE B O 1
ATOM 3021 N N . GLU B 1 181 ? -8.82 8.344 16.016 1 98.19 181 GLU B N 1
ATOM 3022 C CA . GLU B 1 181 ? -9.398 7.031 15.766 1 98.19 181 GLU B CA 1
ATOM 3023 C C . GLU B 1 181 ? -10.766 6.895 16.422 1 98.19 181 GLU B C 1
ATOM 3025 O O . GLU B 1 181 ? -11.039 7.539 17.438 1 98.19 181 GLU B O 1
ATOM 3030 N N . GLY B 1 182 ? -11.656 6.059 15.797 1 97.06 182 GLY B N 1
ATOM 3031 C CA . GLY B 1 182 ? -12.906 5.648 16.422 1 97.06 182 GLY B CA 1
ATOM 3032 C C . GLY B 1 182 ? -14.086 6.512 16.016 1 97.06 182 GLY B C 1
ATOM 3033 O O . GLY B 1 182 ? -15.219 6.27 16.438 1 97.06 182 GLY B O 1
ATOM 3034 N N . HIS B 1 183 ? -13.844 7.438 15.086 1 97.38 183 HIS B N 1
ATOM 3035 C CA . HIS B 1 183 ? -14.883 8.414 14.766 1 97.38 183 HIS B CA 1
ATOM 3036 C C . HIS B 1 183 ? -16.016 7.766 13.977 1 97.38 183 HIS B C 1
ATOM 3038 O O . HIS B 1 183 ? -17.141 8.266 13.977 1 97.38 183 HIS B O 1
ATOM 3044 N N . ASN B 1 184 ? -15.789 6.66 13.242 1 94.25 184 ASN B N 1
ATOM 3045 C CA . ASN B 1 184 ? -16.859 5.902 12.609 1 94.25 184 ASN B CA 1
ATOM 3046 C C . ASN B 1 184 ? -17.453 4.863 13.555 1 94.25 184 ASN B C 1
ATOM 3048 O O . ASN B 1 184 ? -18.656 4.609 13.531 1 94.25 184 ASN B O 1
ATOM 3052 N N . GLN B 1 185 ? -16.641 4.266 14.359 1 93.88 185 GLN B N 1
ATOM 3053 C CA . GLN B 1 185 ? -17.047 3.182 15.25 1 93.88 185 GLN B CA 1
ATOM 3054 C C . GLN B 1 185 ? -17.969 3.691 16.359 1 93.88 185 GLN B C 1
ATOM 3056 O O . GLN B 1 185 ? -18.828 2.959 16.828 1 93.88 185 GLN B O 1
ATOM 3061 N N . TYR B 1 186 ? -17.703 4.949 16.828 1 94.94 186 TYR B N 1
ATOM 3062 C CA . TYR B 1 186 ? -18.484 5.578 17.891 1 94.94 186 TYR B CA 1
ATOM 3063 C C . TYR B 1 186 ? -19.203 6.816 17.359 1 94.94 186 TYR B C 1
ATOM 3065 O O . TYR B 1 186 ? -18.859 7.941 17.734 1 94.94 186 TYR B O 1
ATOM 3073 N N . PRO B 1 187 ? -20.266 6.629 16.688 1 93.5 187 PRO B N 1
ATOM 3074 C CA . PRO B 1 187 ? -20.938 7.746 16.016 1 93.5 187 PRO B CA 1
ATOM 3075 C C . PRO B 1 187 ? -21.438 8.805 16.984 1 93.5 187 PRO B C 1
ATOM 3077 O O . PRO B 1 187 ? -21.469 9.992 16.656 1 93.5 187 PRO B O 1
ATOM 3080 N N . ASP B 1 188 ? -21.812 8.414 18.172 1 96 188 ASP B N 1
ATOM 3081 C CA . ASP B 1 188 ? -22.328 9.352 19.156 1 96 188 ASP B CA 1
ATOM 3082 C C . ASP B 1 188 ? -21.219 10.273 19.672 1 96 188 ASP B C 1
ATOM 3084 O O . ASP B 1 188 ? -21.5 11.352 20.188 1 96 188 ASP B O 1
ATOM 3088 N N . ARG B 1 189 ? -20.016 9.828 19.516 1 96.88 189 ARG B N 1
ATOM 3089 C CA . ARG B 1 189 ? -18.875 10.594 20 1 96.88 189 ARG B CA 1
ATOM 3090 C C . ARG B 1 189 ? -18 11.062 18.859 1 96.88 189 ARG B C 1
ATOM 3092 O O . ARG B 1 189 ? -16.891 11.57 19.078 1 96.88 189 ARG B O 1
ATOM 3099 N N . SER B 1 190 ? -18.422 10.914 17.703 1 97.31 190 SER B N 1
ATOM 3100 C CA . SER B 1 190 ? -17.609 11.172 16.516 1 97.31 190 SER B CA 1
ATOM 3101 C C . SER B 1 190 ? -17.047 12.594 16.516 1 97.31 190 SER B C 1
ATOM 3103 O O . SER B 1 190 ? -15.844 12.797 16.375 1 97.31 190 SER B O 1
ATOM 3105 N N . GLN B 1 191 ? -17.953 13.586 16.641 1 97.31 191 GLN B N 1
ATOM 3106 C CA . GLN B 1 191 ? -17.562 14.984 16.609 1 97.31 191 GLN B CA 1
ATOM 3107 C C . GLN B 1 191 ? -16.562 15.305 17.719 1 97.31 191 GLN B C 1
ATOM 3109 O O . GLN B 1 191 ? -15.57 16 17.484 1 97.31 191 GLN B O 1
ATOM 3114 N N . GLN B 1 192 ? -16.828 14.82 18.875 1 98.25 192 GLN B N 1
ATOM 3115 C CA . GLN B 1 192 ? -15.945 15.039 20 1 98.25 192 GLN B CA 1
ATOM 3116 C C . GLN B 1 192 ? -14.562 14.438 19.75 1 98.25 192 GLN B C 1
ATOM 3118 O O . GLN B 1 192 ? -13.539 15.07 20.016 1 98.25 192 GLN B O 1
ATOM 3123 N N . ILE B 1 193 ? -14.477 13.203 19.234 1 98.44 193 ILE B N 1
ATOM 3124 C CA . ILE B 1 193 ? -13.234 12.508 18.922 1 98.44 193 ILE B CA 1
ATOM 3125 C C . ILE B 1 193 ? -12.414 13.344 17.938 1 98.44 193 ILE B C 1
ATOM 3127 O O . ILE B 1 193 ? -11.227 13.578 18.156 1 98.44 193 ILE B O 1
ATOM 3131 N N . VAL B 1 194 ? -13.062 13.797 16.922 1 98.62 194 VAL B N 1
ATOM 3132 C CA . VAL B 1 194 ? -12.391 14.547 15.867 1 98.62 194 VAL B CA 1
ATOM 3133 C C . VAL B 1 194 ? -11.891 15.883 16.422 1 98.62 194 VAL B C 1
ATOM 3135 O O . VAL B 1 194 ? -10.742 16.266 16.188 1 98.62 194 VAL B O 1
ATOM 3138 N N . GLU B 1 195 ? -12.727 16.625 17.156 1 98.38 195 GLU B N 1
ATOM 3139 C CA . GLU B 1 195 ? -12.359 17.922 17.703 1 98.38 195 GLU B CA 1
ATOM 3140 C C . GLU B 1 195 ? -11.18 17.812 18.672 1 98.38 195 GLU B C 1
ATOM 3142 O O . GLU B 1 195 ? -10.242 18.609 18.609 1 98.38 195 GLU B O 1
ATOM 3147 N N . GLU B 1 196 ? -11.25 16.859 19.531 1 98.5 196 GLU B N 1
ATOM 3148 C CA . GLU B 1 196 ? -10.156 16.641 20.453 1 98.5 196 GLU B CA 1
ATOM 3149 C C . GLU B 1 196 ? -8.867 16.281 19.719 1 98.5 196 GLU B C 1
ATOM 3151 O O . GLU B 1 196 ? -7.789 16.766 20.078 1 98.5 196 GLU B O 1
ATOM 3156 N N . GLY B 1 197 ? -9.008 15.398 18.75 1 98.75 197 GLY B N 1
ATOM 3157 C CA . GLY B 1 197 ? -7.855 15.047 17.938 1 98.75 197 GLY B CA 1
ATOM 3158 C C . GLY B 1 197 ? -7.246 16.234 17.219 1 98.75 197 GLY B C 1
ATOM 3159 O O . GLY B 1 197 ? -6.023 16.359 17.141 1 98.75 197 GLY B O 1
ATOM 3160 N N . LEU B 1 198 ? -8.094 17.094 16.703 1 98.81 198 LEU B N 1
ATOM 3161 C CA . LEU B 1 198 ? -7.621 18.266 15.961 1 98.81 198 LEU B CA 1
ATOM 3162 C C . LEU B 1 198 ? -6.922 19.25 16.891 1 98.81 198 LEU B C 1
ATOM 3164 O O . LEU B 1 198 ? -5.969 19.922 16.5 1 98.81 198 LEU B O 1
ATOM 3168 N N . GLU B 1 199 ? -7.379 19.328 18.094 1 98.75 199 GLU B N 1
ATOM 3169 C CA . GLU B 1 199 ? -6.672 20.156 19.078 1 98.75 199 GLU B CA 1
ATOM 3170 C C . GLU B 1 199 ? -5.25 19.656 19.297 1 98.75 199 GLU B C 1
ATOM 3172 O O . GLU B 1 199 ? -4.32 20.453 19.438 1 98.75 199 GLU B O 1
ATOM 3177 N N . ASN B 1 200 ? -5.117 18.344 19.391 1 98.75 200 ASN B N 1
ATOM 3178 C CA . ASN B 1 200 ? -3.785 17.75 19.516 1 98.75 200 ASN B CA 1
ATOM 3179 C C . ASN B 1 200 ? -2.934 18.047 18.281 1 98.75 200 ASN B C 1
ATOM 3181 O O . ASN B 1 200 ? -1.733 18.297 18.391 1 98.75 200 ASN B O 1
ATOM 3185 N N . VAL B 1 201 ? -3.549 17.984 17.094 1 98.88 201 VAL B N 1
ATOM 3186 C CA . VAL B 1 201 ? -2.855 18.344 15.852 1 98.88 201 VAL B CA 1
ATOM 3187 C C . VAL B 1 201 ? -2.318 19.766 15.945 1 98.88 201 VAL B C 1
ATOM 3189 O O . VAL B 1 201 ? -1.165 20.016 15.594 1 98.88 201 VAL B O 1
ATOM 3192 N N . LYS B 1 202 ? -3.129 20.703 16.422 1 98.69 202 LYS B N 1
ATOM 3193 C CA . LYS B 1 202 ? -2.723 22.094 16.562 1 98.69 202 LYS B CA 1
ATOM 3194 C C . LYS B 1 202 ? -1.524 22.219 17.5 1 98.69 202 LYS B C 1
ATOM 3196 O O . LYS B 1 202 ? -0.574 22.953 17.203 1 98.69 202 LYS B O 1
ATOM 3201 N N . LYS B 1 203 ? -1.604 21.562 18.594 1 98.5 203 LYS B N 1
ATOM 3202 C CA . LYS B 1 203 ? -0.528 21.609 19.578 1 98.5 203 LYS B CA 1
ATOM 3203 C C . LYS B 1 203 ? 0.79 21.125 18.984 1 98.5 203 LYS B C 1
ATOM 3205 O O . LYS B 1 203 ? 1.829 21.766 19.156 1 98.5 203 LYS B O 1
ATOM 3210 N N . VAL B 1 204 ? 0.715 20 18.297 1 98.62 204 VAL B N 1
ATOM 3211 C CA . VAL B 1 204 ? 1.911 19.422 17.688 1 98.62 204 VAL B CA 1
ATOM 3212 C C . VAL B 1 204 ? 2.432 20.359 16.594 1 98.62 204 VAL B C 1
ATOM 3214 O O . VAL B 1 204 ? 3.639 20.594 16.484 1 98.62 204 VAL B O 1
ATOM 3217 N N . ALA B 1 205 ? 1.55 20.891 15.781 1 98.44 205 ALA B N 1
ATOM 3218 C CA . ALA B 1 205 ? 1.927 21.781 14.688 1 98.44 205 ALA B CA 1
ATOM 3219 C C . ALA B 1 205 ? 2.621 23.031 15.219 1 98.44 205 ALA B C 1
ATOM 3221 O O . ALA B 1 205 ? 3.615 23.484 14.648 1 98.44 205 ALA B O 1
ATOM 3222 N N . ALA B 1 206 ? 2.145 23.594 16.328 1 96.5 206 ALA B N 1
ATOM 3223 C CA . ALA B 1 206 ? 2.654 24.844 16.891 1 96.5 206 ALA B CA 1
ATOM 3224 C C . ALA B 1 206 ? 4.07 24.656 17.438 1 96.5 206 ALA B C 1
ATOM 3226 O O . ALA B 1 206 ? 4.863 25.609 17.453 1 96.5 206 ALA B O 1
ATOM 3227 N N . LYS B 1 207 ? 4.387 23.453 17.828 1 95 207 LYS B N 1
ATOM 3228 C CA . LYS B 1 207 ? 5.688 23.172 18.422 1 95 207 LYS B CA 1
ATOM 3229 C C . LYS B 1 207 ? 6.641 22.562 17.422 1 95 207 LYS B C 1
ATOM 3231 O O . LYS B 1 207 ? 7.824 22.359 17.703 1 95 207 LYS B O 1
ATOM 3236 N N . PHE B 1 208 ? 6.121 22.234 16.312 1 94.94 208 PHE B N 1
ATOM 3237 C CA . PHE B 1 208 ? 6.875 21.484 15.32 1 94.94 208 PHE B CA 1
ATOM 3238 C C . PHE B 1 208 ? 7.957 22.344 14.688 1 94.94 208 PHE B C 1
ATOM 3240 O O . PHE B 1 208 ? 9.078 21.891 14.461 1 94.94 208 PHE B O 1
#

InterPro domains:
  IPR003680 Flavodoxin-like fold [PF02525] (2-203)
  IPR023048 NADH:quinone oxidoreductase, FMN-dependent [MF_01216] (2-208)
  IPR029039 Flavoprotein-like superfamily [G3DSA:3.40.50.360] (1-208)
  IPR029039 Flavoprotein-like superfamily [SSF52218] (1-208)
  IPR050104 FMN-dependent NADH:quinone oxidoreductase, azoreductase type 1 [PTHR43741] (1-208)

Sequence (416 aa):
MSKVLFVKANDRPAEQAVSSKMYETFVSTYKEANPNTEITELDLFALDLPYYGNIAISGGYKRSQGMELTAEEEKAVATVDQYLNQFLEADKVVFAFPLWNFTVPAPLITYISYLSQAGKTFKYTANGPEGLVGGKKVVVLGARGSDYSSEQMAPMEMAVNYVTTVLGFWGITNPETVVIEGHNQYPDRSQQIVEEGLENVKKVAAKFMSKVLFVKANDRPAEQAVSSKMYETFVSTYKEANPNTEITELDLFALDLPYYGNIAISGGYKRSQGMELTAEEEKAVATVDQYLNQFLEADKVVFAFPLWNFTVPAPLITYISYLSQAGKTFKYTANGPEGLVGGKKVVVLGARGSDYSSEQMAPMEMAVNYVTTVLGFWGITNPETVVIEGHNQYPDRSQQIVEEGLENVKKVAAKF

Foldseek 3Di:
DAEEEEEEQDPDDVVVDLLNVLSVLLVVLLCVLPVPYHYHYDDLVVDDQDADDDLCVVLVVCVVVVHDHDPSSVVSVVVLCVLLVSVLRHQEYEYTAEQDQQAGDPSVVSSLSSNPDDPRLWHADPVGIDADRQRHAYEYHYEYQADQPDPVNVVSRHYSVVVQVSCVSNNNNDHHYQYQYNLNVCVVCNVVSSVVSSVVSSVVSSVD/DAEEEEEEQDPDDVVVDLLNVLSVLLVVLLCVLPVPYHYHYDDLVVDDQDADDDLCVVLVVCVVVVHDHDPSSVVSVVVLCVLLVSVLRHQEYEYTAEQDQQAGDPSVVSSLSSNPDDPRLWHADPVGIDADRQRHAYEYHYEYQADQPDPVNVVSRHYSVVVQVSCVSNNNNDHHYQYQYNLNVCVVCNVVSSVVSSVVSSVVSSVD

Radius of gyration: 21.57 Å; Cα contacts (8 Å, |Δi|>4): 772; chains: 2; bounding box: 57×63×44 Å

pLDDT: mean 97.13, std 2.68, range [77.75, 98.94]

Organism: Bacillus cereus (strain ATCC 14579 / DSM 31 / CCUG 7414 / JCM 2152 / NBRC 15305 / NCIMB 9373 / NCTC 2599 / NRRL B-3711) (NCBI:txid226900)

Secondary structure (DSSP, 8-state):
--EEEEEE---S-TTT-HHHHHHHHHHHHHHHH-TT-EEEEEEGGGS--PPPSHHHHHHHHHHHTT----HHHHHHHHHHHHHHHHHHH-SEEEEEEE-BTTB--HHHHHHHHHH--BTTTEEEETTEEEES-TT-EEEEEEEESS---STTTGGG-BSHHHHHHHHHHTT----EEEEEE-TTT-GGGHHHHHHHHHHHHHHHHHH-/--EEEEEE---S-TTT-HHHHHHHHHHHHHHHH-TT-EEEEEEGGGS--PPPSHHHHHHHHHHHTT----HHHHHHHHHHHHHHHHHHH-SEEEEEEE-BTTB--HHHHHHHHHH--BTTTEEEETTEEEES-TT-EEEEEEEESS---STTTGGG-BSHHHHHHHHHHTT----EEEEEE-TTT-GGGHHHHHHHHHHHHHHHHHH-

Nearest PDB structures (foldseek):
  3p0r-assembly1_A-2  TM=9.803E-01  e=2.025E-31  Bacillus anthracis str. Sterne
  3w77-assembly1_B  TM=9.812E-01  e=3.971E-30  Bacillus sp. B29
  6jxn-assembly2_B  TM=9.499E-01  e=3.383E-24  Bacillus smithii
  6qu0-assembly1_B  TM=9.072E-01  e=8.607E-24  Halalkalibacter okhensis
  3w78-assembly2_D  TM=9.413E-01  e=3.925E-23  Bacillus sp. B29